Protein AF-0000000079469908 (afdb_homodimer)

Sequence (706 aa):
MQAVPLEKIETLLDGQIDIRRRPGSIQPMRLPVAELPFYDAFTQWVGSCATGCRLRFSTDSTTVKLTATQHLLALPNDGERRGAYDLYVDGHLVARGWGEGGAEMNPQGGLTGDAALTISFDSLPDGEKTIELYLPQAATVAITGLELDDGATLKAVPDGRPRVLFHGSSISHGMEAEGATANWPAVASRLANLDHLNLGWAGSCLLSGQAARIIRDQRADAIVLKLGINVHTDGQLKERNFLDNAHAMISIIREKHPTTPLLIVSPIWSPPRETAGDGPSLQRMRQLLHTVVAARIKTGDTAIRYLDGLELFGPADLALLPDDLHPNTEGYRLMGERFHKLALSGDGALVKAMQAVPLEKIETLLDGQIDIRRRPGSIQPMRLPVAELPFYDAFTQWVGSCATGCRLRFSTDSTTVKLTATQHLLALPNDGERRGAYDLYVDGHLVARGWGEGGAEMNPQGGLTGDAALTISFDSLPDGEKTIELYLPQAATVAITGLELDDGATLKAVPDGRPRVLFHGSSISHGMEAEGATANWPAVASRLANLDHLNLGWAGSCLLSGQAARIIRDQRADAIVLKLGINVHTDGQLKERNFLDNAHAMISIIREKHPTTPLLIVSPIWSPPRETAGDGPSLQRMRQLLHTVVAARIKTGDTAIRYLDGLELFGPADLALLPDDLHPNTEGYRLMGERFHKLALSGDGALVKA

pLDDT: mean 95.95, std 5.87, range [58.88, 98.94]

InterPro domains:
  IPR013830 SGNH hydrolase-type esterase domain [PF13472] (166-334)
  IPR036514 SGNH hydrolase superfamily [G3DSA:3.40.50.1110] (161-348)

Secondary structure (DSSP, 8-state):
-EEPPHHHHHHHEES-SEEEEETTEEEEESS-GGGGGGS-HHHHHHHHB-TT-EEEEEE--S-EEEEEEEEEE----SS----EEEEEETTEEEEEEE-EE-EEE-TTS-EES--EEEEEE--PPSS-EEEEEEPPTTEEEEEEEEEE-TT---EE----S-EEEEEESHHHHTTT-SSTT-SHHHHHHHHTT-EEEEEE-TTT-S--HHHHHHHHTS--SEEEEE-SHHHHGGG-B-HHHHHHHHHHHHHHHHTT-SSS-EEEE-----GGGSS--SS--HHHHHHHHHHHHHHHHHTT-TTEEEE-HHHHS-GGGGGG-TTSSS--HHHHHHHHHHHHHHHSSSTT-S---/-EEPPHHHHHHHEES-SEEEEETTEEEEESS-GGGGGGS-HHHHHHHHB-TT-EEEEEE--S-EEEEEEEEEE----SS----EEEEEETTEEEEEEE-EE-EEE-TTS-EES--EEEEEE--PPSSSEEEEEEPPTTEEEEEEEEEE-TT---EE----S-EEEEEESHHHHTTT-SSTT-SHHHHHHHHTT-EEEEEE-TTT-S--HHHHHHHHTS--SEEEEE-SHHHHGGG-B-HHHHHHHHHHHHHHHHTT-SSS-EEEE-----GGGSS--SS--HHHHHHHHHHHHHHHHHTT-TTEEEE-HHHHS-GGGGGG-TTSSS--HHHHHHHHHHHHHHHSSSTT-S---

Structure (mmCIF, N/CA/C/O backbone):
data_AF-0000000079469908-model_v1
#
loop_
_entity.id
_entity.type
_entity.pdbx_description
1 polymer 'SGNH hydrolase-type esterase domain-containing protein'
#
loop_
_atom_site.group_PDB
_atom_site.id
_atom_site.type_symbol
_atom_site.label_atom_id
_atom_site.label_alt_id
_atom_site.label_comp_id
_atom_site.label_asym_id
_atom_site.label_entity_id
_atom_site.label_seq_id
_atom_site.pdbx_PDB_ins_code
_atom_site.Cartn_x
_atom_site.Cartn_y
_atom_site.Cartn_z
_atom_site.occupancy
_atom_site.B_iso_or_equiv
_atom_site.auth_seq_id
_atom_site.auth_comp_id
_atom_site.auth_asym_id
_atom_site.auth_atom_id
_atom_site.pdbx_PDB_model_num
ATOM 1 N N . MET A 1 1 ? 17.969 40.031 24.891 1 95.38 1 MET A N 1
ATOM 2 C CA . MET A 1 1 ? 17.359 38.75 24.547 1 95.38 1 MET A CA 1
ATOM 3 C C . MET A 1 1 ? 18.406 37.656 24.547 1 95.38 1 MET A C 1
ATOM 5 O O . MET A 1 1 ? 19.562 37.875 24.234 1 95.38 1 MET A O 1
ATOM 9 N N . GLN A 1 2 ? 18 36.469 25 1 96.88 2 GLN A N 1
ATOM 10 C CA . GLN A 1 2 ? 18.875 35.312 24.938 1 96.88 2 GLN A CA 1
ATOM 11 C C . GLN A 1 2 ? 18.484 34.406 23.781 1 96.88 2 GLN A C 1
ATOM 13 O O . GLN A 1 2 ? 17.297 34.156 23.547 1 96.88 2 GLN A O 1
ATOM 18 N N . ALA A 1 3 ? 19.531 34.031 23.141 1 98 3 ALA A N 1
ATOM 19 C CA . ALA A 1 3 ? 19.344 33.094 22.031 1 98 3 ALA A CA 1
ATOM 20 C C . ALA A 1 3 ? 19.297 31.656 22.516 1 98 3 ALA A C 1
ATOM 22 O O . ALA A 1 3 ? 20.109 31.266 23.359 1 98 3 ALA A O 1
ATOM 23 N N . VAL A 1 4 ? 18.328 30.938 22.031 1 98.25 4 VAL A N 1
ATOM 24 C CA . VAL A 1 4 ? 18.219 29.516 22.328 1 98.25 4 VAL A CA 1
ATOM 25 C C . VAL A 1 4 ? 19.016 28.703 21.312 1 98.25 4 VAL A C 1
ATOM 27 O O . VAL A 1 4 ? 18.828 28.891 20.094 1 98.25 4 VAL A O 1
ATOM 30 N N . PRO A 1 5 ? 19.891 27.797 21.75 1 97.19 5 PRO A N 1
ATOM 31 C CA . PRO A 1 5 ? 20.609 26.953 20.797 1 97.19 5 PRO A CA 1
ATOM 32 C C . PRO A 1 5 ? 19.688 26.078 19.969 1 97.19 5 PRO A C 1
ATOM 34 O O . PRO A 1 5 ? 18.672 25.594 20.484 1 97.19 5 PRO A O 1
ATOM 37 N N . LEU A 1 6 ? 20.078 25.797 18.719 1 97.31 6 LEU A N 1
ATOM 38 C CA . LEU A 1 6 ? 19.25 25.031 17.781 1 97.31 6 LEU A CA 1
ATOM 39 C C . LEU A 1 6 ? 18.969 23.641 18.344 1 97.31 6 LEU A C 1
ATOM 41 O O . LEU A 1 6 ? 17.875 23.109 18.156 1 97.31 6 LEU A O 1
ATOM 45 N N . GLU A 1 7 ? 19.969 23.094 19.031 1 97 7 GLU A N 1
ATOM 46 C CA . GLU A 1 7 ? 19.781 21.781 19.609 1 97 7 GLU A CA 1
ATOM 47 C C . GLU A 1 7 ? 18.672 21.781 20.656 1 97 7 GLU A C 1
ATOM 49 O O . GLU A 1 7 ? 17.906 20.812 20.766 1 97 7 GLU A O 1
ATOM 54 N N . LYS A 1 8 ? 18.625 22.828 21.359 1 97.69 8 LYS A N 1
ATOM 55 C CA . LYS A 1 8 ? 17.562 22.969 22.359 1 97.69 8 LYS A CA 1
ATOM 56 C C . LYS A 1 8 ? 16.219 23.234 21.672 1 97.69 8 LYS A C 1
ATOM 58 O O . LYS A 1 8 ? 15.188 22.688 22.094 1 97.69 8 LYS A O 1
ATOM 63 N N . ILE A 1 9 ? 16.188 24.031 20.625 1 98.56 9 ILE A N 1
ATOM 64 C CA . ILE A 1 9 ? 14.961 24.312 19.891 1 98.56 9 ILE A CA 1
ATOM 65 C C . ILE A 1 9 ? 14.359 23 19.359 1 98.56 9 ILE A C 1
ATOM 67 O O . ILE A 1 9 ? 13.141 22.812 19.391 1 98.56 9 ILE A O 1
ATOM 71 N N . GLU A 1 10 ? 15.188 22.141 18.938 1 98.12 10 GLU A N 1
ATOM 72 C CA . GLU A 1 10 ? 14.75 20.859 18.406 1 98.12 10 GLU A CA 1
ATOM 73 C C . GLU A 1 10 ? 13.914 20.094 19.422 1 98.12 10 GLU A C 1
ATOM 75 O O . GLU A 1 10 ? 12.93 19.438 19.078 1 98.12 10 GLU A O 1
ATOM 80 N N . THR A 1 11 ? 14.273 20.188 20.656 1 98.06 11 THR A N 1
ATOM 81 C CA . THR A 1 11 ? 13.578 19.453 21.719 1 98.06 11 THR A CA 1
ATOM 82 C C . THR A 1 11 ? 12.211 20.078 22 1 98.06 11 THR A C 1
ATOM 84 O O . THR A 1 11 ? 11.375 19.469 22.672 1 98.06 11 THR A O 1
ATOM 87 N N . LEU A 1 12 ? 11.977 21.281 21.516 1 98.56 12 LEU A N 1
ATOM 88 C CA . LEU A 1 12 ? 10.734 22 21.766 1 98.56 12 LEU A CA 1
ATOM 89 C C . LEU A 1 12 ? 9.711 21.703 20.672 1 98.56 12 LEU A C 1
ATOM 91 O O . LEU A 1 12 ? 8.531 22.047 20.812 1 98.56 12 LEU A O 1
ATOM 95 N N . LEU A 1 13 ? 10.141 21.047 19.594 1 98.44 13 LEU A N 1
ATOM 96 C CA . LEU A 1 13 ? 9.266 20.797 18.453 1 98.44 13 LEU A CA 1
ATOM 97 C C . LEU A 1 13 ? 8.289 19.672 18.75 1 98.44 13 LEU A C 1
ATOM 99 O O . LEU A 1 13 ? 8.664 18.672 19.375 1 98.44 13 LEU A O 1
ATOM 103 N N . ASP A 1 14 ? 7.07 19.891 18.312 1 97.88 14 ASP A N 1
ATOM 104 C CA . ASP A 1 14 ? 6.02 18.875 18.391 1 97.88 14 ASP A CA 1
ATOM 105 C C . ASP A 1 14 ? 5.141 18.906 17.141 1 97.88 14 ASP A C 1
ATOM 107 O O . ASP A 1 14 ? 5.062 19.922 16.453 1 97.88 14 ASP A O 1
ATOM 111 N N . GLY A 1 15 ? 4.59 17.766 16.797 1 97.94 15 GLY A N 1
ATOM 112 C CA . GLY A 1 15 ? 3.65 17.688 15.695 1 97.94 15 GLY A CA 1
ATOM 113 C C . GLY A 1 15 ? 4.301 17.266 14.391 1 97.94 15 GLY A C 1
ATOM 114 O O . GLY A 1 15 ? 3.637 17.203 13.352 1 97.94 15 GLY A O 1
ATOM 115 N N . GLN A 1 16 ? 5.613 17.125 14.367 1 97.88 16 GLN A N 1
ATOM 116 C CA . GLN A 1 16 ? 6.34 16.609 13.211 1 97.88 16 GLN A CA 1
ATOM 117 C C . GLN A 1 16 ? 6.598 15.117 13.336 1 97.88 16 GLN A C 1
ATOM 119 O O . GLN A 1 16 ? 6.426 14.539 14.414 1 97.88 16 GLN A O 1
ATOM 124 N N . ILE A 1 17 ? 6.938 14.492 12.227 1 97.81 17 ILE A N 1
ATOM 125 C CA . ILE A 1 17 ? 7.297 13.086 12.336 1 97.81 17 ILE A CA 1
ATOM 126 C C . ILE A 1 17 ? 8.812 12.93 12.219 1 97.81 17 ILE A C 1
ATOM 128 O O . ILE A 1 17 ? 9.359 11.883 12.57 1 97.81 17 ILE A O 1
ATOM 132 N N . ASP A 1 18 ? 9.484 13.938 11.633 1 98.5 18 ASP A N 1
ATOM 133 C CA . ASP A 1 18 ? 10.938 13.953 11.484 1 98.5 18 ASP A CA 1
ATOM 134 C C . ASP A 1 18 ? 11.469 15.383 11.453 1 98.5 18 ASP A C 1
ATOM 136 O O . ASP A 1 18 ? 10.688 16.344 11.477 1 98.5 18 ASP A O 1
ATOM 140 N N . ILE A 1 19 ? 12.742 15.555 11.547 1 98.69 19 ILE A N 1
ATOM 141 C CA . ILE A 1 19 ? 13.391 16.859 11.516 1 98.69 19 ILE A CA 1
ATOM 142 C C . ILE A 1 19 ? 14.516 16.859 10.477 1 98.69 19 ILE A C 1
ATOM 144 O O . ILE A 1 19 ? 15.367 15.969 10.484 1 98.69 19 ILE A O 1
ATOM 148 N N . ARG A 1 20 ? 14.453 17.766 9.57 1 98.31 20 ARG A N 1
ATOM 149 C CA . ARG A 1 20 ? 15.555 17.984 8.641 1 98.31 20 ARG A CA 1
ATOM 150 C C . ARG A 1 20 ? 16.562 18.969 9.211 1 98.31 20 ARG A C 1
ATOM 152 O O . ARG A 1 20 ? 16.219 20.125 9.492 1 98.31 20 ARG A O 1
ATOM 159 N N . ARG A 1 21 ? 17.75 18.547 9.383 1 98.25 21 ARG A N 1
ATOM 160 C CA . ARG A 1 21 ? 18.828 19.344 9.961 1 98.25 21 ARG A CA 1
ATOM 161 C C . ARG A 1 21 ? 19.781 19.828 8.883 1 98.25 21 ARG A C 1
ATOM 163 O O . ARG A 1 21 ? 20.266 19.047 8.062 1 98.25 21 ARG A O 1
ATOM 170 N N . ARG A 1 22 ? 19.906 21.078 8.797 1 97.06 22 ARG A N 1
ATOM 171 C CA . ARG A 1 22 ? 20.906 21.75 7.957 1 97.06 22 ARG A CA 1
ATOM 172 C C . ARG A 1 22 ? 21.766 22.703 8.773 1 97.06 22 ARG A C 1
ATOM 174 O O . ARG A 1 22 ? 21.422 23.031 9.914 1 97.06 22 ARG A O 1
ATOM 181 N N . PRO A 1 23 ? 22.938 23.078 8.25 1 96.88 23 PRO A N 1
ATOM 182 C CA . PRO A 1 23 ? 23.734 24.062 9 1 96.88 23 PRO A CA 1
ATOM 183 C C . PRO A 1 23 ? 22.938 25.312 9.336 1 96.88 23 PRO A C 1
ATOM 185 O O . PRO A 1 23 ? 22.5 26.031 8.438 1 96.88 23 PRO A O 1
ATOM 188 N N . GLY A 1 24 ? 22.672 25.516 10.602 1 97.69 24 GLY A N 1
ATOM 189 C CA . GLY A 1 24 ? 22.062 26.75 11.078 1 97.69 24 GLY A CA 1
ATOM 190 C C . GLY A 1 24 ? 20.547 26.703 11.078 1 97.69 24 GLY A C 1
ATOM 191 O O . GLY A 1 24 ? 19.891 27.719 11.297 1 97.69 24 GLY A O 1
ATOM 192 N N . SER A 1 25 ? 19.984 25.516 10.766 1 98.25 25 SER A N 1
ATOM 193 C CA . SER A 1 25 ? 18.531 25.5 10.766 1 98.25 25 SER A CA 1
ATOM 194 C C . SER A 1 25 ? 17.984 24.094 11.023 1 98.25 25 SER A C 1
ATOM 196 O O . SER A 1 25 ? 18.672 23.094 10.773 1 98.25 25 SER A O 1
ATOM 198 N N . ILE A 1 26 ? 16.797 23.984 11.578 1 98.62 26 ILE A N 1
ATOM 199 C CA . ILE A 1 26 ? 16.031 22.75 11.727 1 98.62 26 ILE A CA 1
ATOM 200 C C . ILE A 1 26 ? 14.625 22.938 11.156 1 98.62 26 ILE A C 1
ATOM 202 O O . ILE A 1 26 ? 14.039 24.016 11.281 1 98.62 26 ILE A O 1
ATOM 206 N N . GLN A 1 27 ? 14.164 21.953 10.5 1 98.69 27 GLN A N 1
ATOM 207 C CA . GLN A 1 27 ? 12.859 22.016 9.844 1 98.69 27 GLN A CA 1
ATOM 208 C C . GLN A 1 27 ? 11.992 20.828 10.242 1 98.69 27 GLN A C 1
ATOM 210 O O . GLN A 1 27 ? 12.367 19.672 10.016 1 98.69 27 GLN A O 1
ATOM 215 N N . PRO A 1 28 ? 10.836 21.109 10.914 1 98.69 28 PRO A N 1
ATOM 216 C CA . PRO A 1 28 ? 9.914 20 11.133 1 98.69 28 PRO A CA 1
ATOM 217 C C . PRO A 1 28 ? 9.375 19.422 9.828 1 98.69 28 PRO A C 1
ATOM 219 O O . PRO A 1 28 ? 9.031 20.156 8.906 1 98.69 28 PRO A O 1
ATOM 222 N N . MET A 1 29 ? 9.391 18.109 9.734 1 98.69 29 MET A N 1
ATOM 223 C CA . MET A 1 29 ? 8.953 17.375 8.555 1 98.69 29 MET A CA 1
ATOM 224 C C . MET A 1 29 ? 7.809 16.422 8.898 1 98.69 29 MET A C 1
ATOM 226 O O . MET A 1 29 ? 7.816 15.805 9.953 1 98.69 29 MET A O 1
ATOM 230 N N . ARG A 1 30 ? 6.875 16.359 7.992 1 98.56 30 ARG A N 1
ATOM 231 C CA . ARG A 1 30 ? 5.766 15.43 8.156 1 98.56 30 ARG A CA 1
ATOM 232 C C . ARG A 1 30 ? 5.922 14.219 7.234 1 98.56 30 ARG A C 1
ATOM 234 O O . ARG A 1 30 ? 4.941 13.547 6.91 1 98.56 30 ARG A O 1
ATOM 241 N N . LEU A 1 31 ? 7.129 14.008 6.707 1 97.5 31 LEU A N 1
ATOM 242 C CA . LEU A 1 31 ? 7.676 12.852 6.008 1 97.5 31 LEU A CA 1
ATOM 243 C C . LEU A 1 31 ? 9.023 12.453 6.59 1 97.5 31 LEU A C 1
ATOM 245 O O . LEU A 1 31 ? 9.758 13.297 7.102 1 97.5 31 LEU A O 1
ATOM 249 N N . PRO A 1 32 ? 9.32 11.172 6.477 1 97.81 32 PRO A N 1
ATOM 250 C CA . PRO A 1 32 ? 10.688 10.805 6.855 1 97.81 32 PRO A CA 1
ATOM 251 C C . PRO A 1 32 ? 11.734 11.391 5.914 1 97.81 32 PRO A C 1
ATOM 253 O O . PRO A 1 32 ? 11.695 11.133 4.707 1 97.81 32 PRO A O 1
ATOM 256 N N . VAL A 1 33 ? 12.656 12.055 6.461 1 97.94 33 VAL A N 1
ATOM 257 C CA . VAL A 1 33 ? 13.648 12.781 5.676 1 97.94 33 VAL A CA 1
ATOM 258 C C . VAL A 1 33 ? 14.477 11.797 4.855 1 97.94 33 VAL A C 1
ATOM 260 O O . VAL A 1 33 ? 14.766 12.047 3.684 1 97.94 33 VAL A O 1
ATOM 263 N N . ALA A 1 34 ? 14.82 10.633 5.371 1 97 34 ALA A N 1
ATOM 264 C CA . ALA A 1 34 ? 15.672 9.633 4.723 1 97 34 ALA A CA 1
ATOM 265 C C . ALA A 1 34 ? 14.977 9.023 3.51 1 97 34 ALA A C 1
ATOM 267 O O . ALA A 1 34 ? 15.625 8.461 2.629 1 97 34 ALA A O 1
ATOM 268 N N . GLU A 1 35 ? 13.625 9.195 3.389 1 97.25 35 GLU A N 1
ATOM 269 C CA . GLU A 1 35 ? 12.852 8.539 2.334 1 97.25 35 GLU A CA 1
ATOM 270 C C . GLU A 1 35 ? 12.336 9.547 1.315 1 97.25 35 GLU A C 1
ATOM 272 O O . GLU A 1 35 ? 11.516 9.211 0.459 1 97.25 35 GLU A O 1
ATOM 277 N N . LEU A 1 36 ? 12.812 10.75 1.394 1 97.06 36 LEU A N 1
ATOM 278 C CA . LEU A 1 36 ? 12.305 11.82 0.542 1 97.06 36 LEU A CA 1
ATOM 279 C C . LEU A 1 36 ? 12.406 11.438 -0.93 1 97.06 36 LEU A C 1
ATOM 281 O O . LEU A 1 36 ? 11.5 11.719 -1.713 1 97.06 36 LEU A O 1
ATOM 285 N N . PRO A 1 37 ? 13.461 10.617 -1.369 1 96.81 37 PRO A N 1
ATOM 286 C CA . PRO A 1 37 ? 13.578 10.258 -2.785 1 96.81 37 PRO A CA 1
ATOM 287 C C . PRO A 1 37 ? 12.469 9.312 -3.246 1 96.81 37 PRO A C 1
ATOM 289 O O . PRO A 1 37 ? 12.336 9.055 -4.445 1 96.81 37 PRO A O 1
ATOM 292 N N . PHE A 1 38 ? 11.633 8.789 -2.344 1 97.88 38 PHE A N 1
ATOM 293 C CA . PHE A 1 38 ? 10.594 7.828 -2.688 1 97.88 38 PHE A CA 1
ATOM 294 C C . PHE A 1 38 ? 9.273 8.539 -2.959 1 97.88 38 PHE A C 1
ATOM 296 O O . PHE A 1 38 ? 8.273 7.891 -3.281 1 97.88 38 PHE A O 1
ATOM 303 N N . TYR A 1 39 ? 9.273 9.883 -2.818 1 96.75 39 TYR A N 1
ATOM 304 C CA . TYR A 1 39 ? 8.086 10.688 -3.061 1 96.75 39 TYR A CA 1
ATOM 305 C C . TYR A 1 39 ? 8.297 11.633 -4.238 1 96.75 39 TYR A C 1
ATOM 307 O O . TYR A 1 39 ? 9.422 12.07 -4.496 1 96.75 39 TYR A O 1
ATOM 315 N N . ASP A 1 40 ? 7.184 11.898 -4.996 1 94.25 40 ASP A N 1
ATOM 316 C CA . ASP A 1 40 ? 7.301 12.922 -6.027 1 94.25 40 ASP A CA 1
ATOM 317 C C . ASP A 1 40 ? 7.535 14.297 -5.41 1 94.25 40 ASP A C 1
ATOM 319 O O . ASP A 1 40 ? 7.316 14.492 -4.211 1 94.25 40 ASP A O 1
ATOM 323 N N . ALA A 1 41 ? 7.941 15.281 -6.184 1 92.31 41 ALA A N 1
ATOM 324 C CA . ALA A 1 41 ? 8.367 16.594 -5.711 1 92.31 41 ALA A CA 1
ATOM 325 C C . ALA A 1 41 ? 7.23 17.312 -4.992 1 92.31 41 ALA A C 1
ATOM 327 O O . ALA A 1 41 ? 7.457 18.016 -4 1 92.31 41 ALA A O 1
ATOM 328 N N . PHE A 1 42 ? 6.059 17.234 -5.477 1 92.75 42 PHE A N 1
ATOM 329 C CA . PHE A 1 42 ? 4.926 17.922 -4.871 1 92.75 42 PHE A CA 1
ATOM 330 C C . PHE A 1 42 ? 4.617 17.344 -3.494 1 92.75 42 PHE A C 1
ATOM 332 O O . PHE A 1 42 ? 4.387 18.094 -2.541 1 92.75 42 PHE A O 1
ATOM 339 N N . THR A 1 43 ? 4.59 15.984 -3.389 1 95.12 43 THR A N 1
ATOM 340 C CA . THR A 1 43 ? 4.359 15.336 -2.102 1 95.12 43 THR A CA 1
ATOM 341 C C . THR A 1 43 ? 5.461 15.695 -1.108 1 95.12 43 THR A C 1
ATOM 343 O O . THR A 1 43 ? 5.191 15.883 0.08 1 95.12 43 THR A O 1
ATOM 346 N N . GLN A 1 44 ? 6.711 15.82 -1.585 1 95.06 44 GLN A N 1
ATOM 347 C CA . GLN A 1 44 ? 7.805 16.266 -0.727 1 95.06 44 GLN A CA 1
ATOM 348 C C . GLN A 1 44 ? 7.527 17.641 -0.154 1 95.06 44 GLN A C 1
ATOM 350 O O . GLN A 1 44 ? 7.73 17.891 1.038 1 95.06 44 GLN A O 1
ATOM 355 N N . TRP A 1 45 ? 7.062 18.469 -0.98 1 93.12 45 TRP A N 1
ATOM 356 C CA . TRP A 1 45 ? 6.766 19.828 -0.538 1 93.12 45 TRP A CA 1
ATOM 357 C C . TRP A 1 45 ? 5.633 19.828 0.482 1 93.12 45 TRP A C 1
ATOM 359 O O . TRP A 1 45 ? 5.738 20.469 1.537 1 93.12 45 TRP A O 1
ATOM 369 N N . VAL A 1 46 ? 4.605 19.109 0.186 1 94.5 46 VAL A N 1
ATOM 370 C CA . VAL A 1 46 ? 3.438 19.031 1.06 1 94.5 46 VAL A CA 1
ATOM 371 C C . VAL A 1 46 ? 3.854 18.5 2.43 1 94.5 46 VAL A C 1
ATOM 373 O O . VAL A 1 46 ? 3.459 19.047 3.461 1 94.5 46 VAL A O 1
ATOM 376 N N . GLY A 1 47 ? 4.707 17.438 2.4 1 96 47 GLY A N 1
ATOM 377 C CA . GLY A 1 47 ? 5.191 16.859 3.639 1 96 47 GLY A CA 1
ATOM 378 C C . GLY A 1 47 ? 6.137 17.766 4.402 1 96 47 GLY A C 1
ATOM 379 O O . GLY A 1 47 ? 6.402 17.531 5.582 1 96 47 GLY A O 1
ATOM 380 N N . SER A 1 48 ? 6.57 18.797 3.73 1 95.75 48 SER A N 1
ATOM 381 C CA . SER A 1 48 ? 7.488 19.734 4.363 1 95.75 48 SER A CA 1
ATOM 382 C C . SER A 1 48 ? 6.738 20.938 4.945 1 95.75 48 SER A C 1
ATOM 384 O O . SER A 1 48 ? 7.32 21.75 5.664 1 95.75 48 SER A O 1
ATOM 386 N N . CYS A 1 49 ? 5.488 21.047 4.609 1 96.06 49 CYS A N 1
ATOM 387 C CA . CYS A 1 49 ? 4.691 22.109 5.23 1 96.06 49 CYS A CA 1
ATOM 388 C C . CYS A 1 49 ? 4.445 21.797 6.703 1 96.06 49 CYS A C 1
ATOM 390 O O . CYS A 1 49 ? 4.441 20.641 7.113 1 96.06 49 CYS A O 1
ATOM 392 N N . ALA A 1 50 ? 4.145 22.812 7.461 1 97.56 50 ALA A N 1
ATOM 393 C CA . ALA A 1 50 ? 4.277 22.688 8.906 1 97.56 50 ALA A CA 1
ATOM 394 C C . ALA A 1 50 ? 2.91 22.578 9.578 1 97.56 50 ALA A C 1
ATOM 396 O O . ALA A 1 50 ? 2.771 22.891 10.766 1 97.56 50 ALA A O 1
ATOM 397 N N . THR A 1 51 ? 1.847 22.188 8.852 1 97.44 51 THR A N 1
ATOM 398 C CA . THR A 1 51 ? 0.529 22.078 9.469 1 97.44 51 THR A CA 1
ATOM 399 C C . THR A 1 51 ? 0.592 21.188 10.719 1 97.44 51 THR A C 1
ATOM 401 O O . THR A 1 51 ? 1.174 20.109 10.688 1 97.44 51 THR A O 1
ATOM 404 N N . GLY A 1 52 ? 0.068 21.703 11.789 1 97.75 52 GLY A N 1
ATOM 405 C CA . GLY A 1 52 ? 0.005 20.969 13.047 1 97.75 52 GLY A CA 1
ATOM 406 C C . GLY A 1 52 ? 1.297 21.031 13.836 1 97.75 52 GLY A C 1
ATOM 407 O O . GLY A 1 52 ? 1.329 20.656 15.016 1 97.75 52 GLY A O 1
ATOM 408 N N . CYS A 1 53 ? 2.422 21.5 13.266 1 98.56 53 CYS A N 1
ATOM 409 C CA . CYS A 1 53 ? 3.701 21.594 13.961 1 98.56 53 CYS A CA 1
ATOM 410 C C . CYS A 1 53 ? 3.758 22.844 14.828 1 98.56 53 CYS A C 1
ATOM 412 O O . CYS A 1 53 ? 3.18 23.875 14.469 1 98.56 53 CYS A O 1
ATOM 414 N N . ARG A 1 54 ? 4.516 22.719 15.938 1 98.62 54 ARG A N 1
ATOM 415 C CA . ARG A 1 54 ? 4.605 23.828 16.859 1 98.62 54 ARG A CA 1
ATOM 416 C C . ARG A 1 54 ? 5.848 23.719 17.734 1 98.62 54 ARG A C 1
ATOM 418 O O . ARG A 1 54 ? 6.473 22.656 17.812 1 98.62 54 ARG A O 1
ATOM 425 N N . LEU A 1 55 ? 6.234 24.797 18.281 1 98.69 55 LEU A N 1
ATOM 426 C CA . LEU A 1 55 ? 7.113 24.812 19.438 1 98.69 55 LEU A CA 1
ATOM 427 C C . LEU A 1 55 ? 6.305 24.828 20.734 1 98.69 55 LEU A C 1
ATOM 429 O O . LEU A 1 55 ? 5.355 25.609 20.875 1 98.69 55 LEU A O 1
ATOM 433 N N . ARG A 1 56 ? 6.641 23.953 21.609 1 98.62 56 ARG A N 1
ATOM 434 C CA . ARG A 1 56 ? 5.934 23.844 22.875 1 98.62 56 ARG A CA 1
ATOM 435 C C . ARG A 1 56 ? 6.91 23.844 24.047 1 98.62 56 ARG A C 1
ATOM 437 O O . ARG A 1 56 ? 7.762 22.969 24.156 1 98.62 56 ARG A O 1
ATOM 444 N N . PHE A 1 57 ? 6.793 24.828 24.953 1 98.62 57 PHE A N 1
ATOM 445 C CA . PHE A 1 57 ? 7.738 24.953 26.047 1 98.62 57 PHE A CA 1
ATOM 446 C C . PHE A 1 57 ? 7.156 25.828 27.156 1 98.62 57 PHE A C 1
ATOM 448 O O . PHE A 1 57 ? 6.18 26.547 26.953 1 98.62 57 PHE A O 1
ATOM 455 N N . SER A 1 58 ? 7.703 25.672 28.328 1 98.69 58 SER A N 1
ATOM 456 C CA . SER A 1 58 ? 7.402 26.562 29.438 1 98.69 58 SER A CA 1
ATOM 457 C C . SER A 1 58 ? 8.484 27.641 29.609 1 98.69 58 SER A C 1
ATOM 459 O O . SER A 1 58 ? 9.672 27.359 29.406 1 98.69 58 SER A O 1
ATOM 461 N N . THR A 1 59 ? 8.109 28.844 29.922 1 98.75 59 THR A N 1
ATOM 462 C CA . THR A 1 59 ? 9.031 29.953 30.109 1 98.75 59 THR A CA 1
ATOM 463 C C . THR A 1 59 ? 8.375 31.078 30.891 1 98.75 59 THR A C 1
ATOM 465 O O . THR A 1 59 ? 7.148 31.141 30.984 1 98.75 59 THR A O 1
ATOM 468 N N . ASP A 1 60 ? 9.188 31.875 31.547 1 98.62 60 ASP A N 1
ATOM 469 C CA . ASP A 1 60 ? 8.68 33.094 32.156 1 98.62 60 ASP A CA 1
ATOM 470 C C . ASP A 1 60 ? 8.961 34.312 31.297 1 98.62 60 ASP A C 1
ATOM 472 O O . ASP A 1 60 ? 8.719 35.438 31.719 1 98.62 60 ASP A O 1
ATOM 476 N N . SER A 1 61 ? 9.469 34.094 30.062 1 98.62 61 SER A N 1
ATOM 477 C CA . SER A 1 61 ? 9.766 35.156 29.141 1 98.62 61 SER A CA 1
ATOM 478 C C . SER A 1 61 ? 8.492 35.906 28.75 1 98.62 61 SER A C 1
ATOM 480 O O . SER A 1 61 ? 7.445 35.312 28.547 1 98.62 61 SER A O 1
ATOM 482 N N . THR A 1 62 ? 8.594 37.219 28.578 1 98.44 62 THR A N 1
ATOM 483 C CA . THR A 1 62 ? 7.461 38.031 28.141 1 98.44 62 THR A CA 1
ATOM 484 C C . THR A 1 62 ? 7.555 38.312 26.641 1 98.44 62 THR A C 1
ATOM 486 O O . THR A 1 62 ? 6.633 38.906 26.062 1 98.44 62 THR A O 1
ATOM 489 N N . THR A 1 63 ? 8.602 37.906 26.109 1 98.44 63 THR A N 1
ATOM 490 C CA . THR A 1 63 ? 8.812 38.031 24.672 1 98.44 63 THR A CA 1
ATOM 491 C C . THR A 1 63 ? 9.281 36.719 24.062 1 98.44 63 THR A C 1
ATOM 493 O O . THR A 1 63 ? 10.125 36.031 24.656 1 98.44 63 THR A O 1
ATOM 496 N N . VAL A 1 64 ? 8.711 36.375 22.953 1 98.56 64 VAL A N 1
ATOM 497 C CA . VAL A 1 64 ? 9.156 35.219 22.141 1 98.56 64 VAL A CA 1
ATOM 498 C C . VAL A 1 64 ? 9.422 35.688 20.703 1 98.56 64 VAL A C 1
ATOM 500 O O . VAL A 1 64 ? 8.516 36.156 20.031 1 98.56 64 VAL A O 1
ATOM 503 N N . LYS A 1 65 ? 10.633 35.562 20.266 1 98.69 65 LYS A N 1
ATOM 504 C CA . LYS A 1 65 ? 11.016 35.938 18.922 1 98.69 65 LYS A CA 1
ATOM 505 C C . LYS A 1 65 ? 11.547 34.75 18.141 1 98.69 65 LYS A C 1
ATOM 507 O O . LYS A 1 65 ? 12.461 34.062 18.594 1 98.69 65 LYS A O 1
ATOM 512 N N . LEU A 1 66 ? 10.945 34.5 17 1 98.69 66 LEU A N 1
ATOM 513 C CA . LEU A 1 66 ? 11.328 33.375 16.125 1 98.69 66 LEU A CA 1
ATOM 514 C C . LEU A 1 66 ? 11.922 33.906 14.812 1 98.69 66 LEU A C 1
ATOM 516 O O . LEU A 1 66 ? 11.391 34.844 14.219 1 98.69 66 LEU A O 1
ATOM 520 N N . THR A 1 67 ? 13.031 33.375 14.414 1 98.62 67 THR A N 1
ATOM 521 C CA . THR A 1 67 ? 13.594 33.562 13.078 1 98.62 67 THR A CA 1
ATOM 522 C C . THR A 1 67 ? 13.609 32.281 12.297 1 98.62 67 THR A C 1
ATOM 524 O O . THR A 1 67 ? 13.836 31.203 12.867 1 98.62 67 THR A O 1
ATOM 527 N N . ALA A 1 68 ? 13.328 32.406 11 1 98.44 68 ALA A N 1
ATOM 528 C CA . ALA A 1 68 ? 13.227 31.219 10.148 1 98.44 68 ALA A CA 1
ATOM 529 C C . ALA A 1 68 ? 13.383 31.578 8.68 1 98.44 68 ALA A C 1
ATOM 531 O O . ALA A 1 68 ? 13.484 32.75 8.328 1 98.44 68 ALA A O 1
ATOM 532 N N . THR A 1 69 ? 13.625 30.562 7.863 1 97.19 69 THR A N 1
ATOM 533 C CA . THR A 1 69 ? 13.352 30.656 6.434 1 97.19 69 THR A CA 1
ATOM 534 C C . THR A 1 69 ? 11.992 30.047 6.102 1 97.19 69 THR A C 1
ATOM 536 O O . THR A 1 69 ? 11.695 28.922 6.512 1 97.19 69 THR A O 1
ATOM 539 N N . GLN A 1 70 ? 11.203 30.812 5.398 1 96.06 70 GLN A N 1
ATOM 540 C CA . GLN A 1 70 ? 9.836 30.391 5.125 1 96.06 70 GLN A CA 1
ATOM 541 C C . GLN A 1 70 ? 9.516 30.484 3.635 1 96.06 70 GLN A C 1
ATOM 543 O O . GLN A 1 70 ? 9.906 31.438 2.971 1 96.06 70 GLN A O 1
ATOM 548 N N . HIS A 1 71 ? 8.883 29.469 3.049 1 93.88 71 HIS A N 1
ATOM 549 C CA . HIS A 1 71 ? 8.281 29.484 1.725 1 93.88 71 HIS A CA 1
ATOM 550 C C . HIS A 1 71 ? 6.781 29.203 1.803 1 93.88 71 HIS A C 1
ATOM 552 O O . HIS A 1 71 ? 6.363 28.078 2.111 1 93.88 71 HIS A O 1
ATOM 558 N N . LEU A 1 72 ? 6.047 30.234 1.56 1 91.75 72 LEU A N 1
ATOM 559 C CA . LEU A 1 72 ? 4.59 30.172 1.615 1 91.75 72 LEU A CA 1
ATOM 560 C C . LEU A 1 72 ? 4.008 29.875 0.237 1 91.75 72 LEU A C 1
ATOM 562 O O . LEU A 1 72 ? 4.414 30.484 -0.755 1 91.75 72 LEU A O 1
ATOM 566 N N . LEU A 1 73 ? 3.133 28.891 0.184 1 86.12 73 LEU A N 1
ATOM 567 C CA . LEU A 1 73 ? 2.439 28.641 -1.073 1 86.12 73 LEU A CA 1
ATOM 568 C C . LEU A 1 73 ? 1.457 29.766 -1.389 1 86.12 73 LEU A C 1
ATOM 570 O O . LEU A 1 73 ? 0.609 30.109 -0.561 1 86.12 73 LEU A O 1
ATOM 574 N N . ALA A 1 74 ? 1.676 30.281 -2.602 1 80.94 74 ALA A N 1
ATOM 575 C CA . ALA A 1 74 ? 0.744 31.312 -3.057 1 80.94 74 ALA A CA 1
ATOM 576 C C . ALA A 1 74 ? -0.585 30.703 -3.482 1 80.94 74 ALA A C 1
ATOM 578 O O . ALA A 1 74 ? -0.635 29.906 -4.426 1 80.94 74 ALA A O 1
ATOM 579 N N . LEU A 1 75 ? -1.571 30.781 -2.666 1 72.94 75 LEU A N 1
ATOM 580 C CA . LEU A 1 75 ? -2.896 30.281 -3.006 1 72.94 75 LEU A CA 1
ATOM 581 C C . LEU A 1 75 ? -3.822 31.406 -3.426 1 72.94 75 LEU A C 1
ATOM 583 O O . LEU A 1 75 ? -3.652 32.562 -2.986 1 72.94 75 LEU A O 1
ATOM 587 N N . PRO A 1 76 ? -4.633 31.141 -4.582 1 60.97 76 PRO A N 1
ATOM 588 C CA . PRO A 1 76 ? -5.625 32.156 -4.922 1 60.97 76 PRO A CA 1
ATOM 589 C C . PRO A 1 76 ? -6.57 32.469 -3.768 1 60.97 76 PRO A C 1
ATOM 591 O O . PRO A 1 76 ? -7.059 31.562 -3.1 1 60.97 76 PRO A O 1
ATOM 594 N N . ASN A 1 77 ? -6.137 33.406 -3.014 1 59.88 77 ASN A N 1
ATOM 595 C CA . ASN A 1 77 ? -6.977 33.562 -1.83 1 59.88 77 ASN A CA 1
ATOM 596 C C . ASN A 1 77 ? -7.996 34.688 -2.004 1 59.88 77 ASN A C 1
ATOM 598 O O . ASN A 1 77 ? -7.84 35.531 -2.877 1 59.88 77 ASN A O 1
ATOM 602 N N . ASP A 1 78 ? -9.219 34.406 -1.463 1 58.88 78 ASP A N 1
ATOM 603 C CA . ASP A 1 78 ? -10.352 35.312 -1.34 1 58.88 78 ASP A CA 1
ATOM 604 C C . ASP A 1 78 ? -9.969 36.562 -0.579 1 58.88 78 ASP A C 1
ATOM 606 O O . ASP A 1 78 ? -10.805 37.188 0.079 1 58.88 78 ASP A O 1
ATOM 610 N N . GLY A 1 79 ? -8.641 36.875 -0.694 1 60.19 79 GLY A N 1
ATOM 611 C CA . GLY A 1 79 ? -8.281 38.062 0.037 1 60.19 79 GLY A CA 1
ATOM 612 C C . GLY A 1 79 ? -7.746 37.781 1.428 1 60.19 79 GLY A C 1
ATOM 613 O O . GLY A 1 79 ? -7.285 38.688 2.117 1 60.19 79 GLY A O 1
ATOM 614 N N . GLU A 1 80 ? -7.789 36.531 1.808 1 66.25 80 GLU A N 1
ATOM 615 C CA . GLU A 1 80 ? -7.316 36.188 3.15 1 66.25 80 GLU A CA 1
ATOM 616 C C . GLU A 1 80 ? -5.801 36 3.172 1 66.25 80 GLU A C 1
ATOM 618 O O . GLU A 1 80 ? -5.234 35.375 2.266 1 66.25 80 GLU A O 1
ATOM 623 N N . ARG A 1 81 ? -5.277 36.656 4.121 1 72 81 ARG A N 1
ATOM 624 C CA . ARG A 1 81 ? -3.836 36.531 4.301 1 72 81 ARG A CA 1
ATOM 625 C C . ARG A 1 81 ? -3.488 35.156 4.891 1 72 81 ARG A C 1
ATOM 627 O O . ARG A 1 81 ? -4.145 34.688 5.828 1 72 81 ARG A O 1
ATOM 634 N N . ARG A 1 82 ? -2.537 34.5 4.262 1 82.88 82 ARG A N 1
ATOM 635 C CA . ARG A 1 82 ? -2.119 33.156 4.723 1 82.88 82 ARG A CA 1
ATOM 636 C C . ARG A 1 82 ? -0.742 33.219 5.379 1 82.88 82 ARG A C 1
ATOM 638 O O . ARG A 1 82 ? -0.114 34.281 5.422 1 82.88 82 ARG A O 1
ATOM 645 N N . GLY A 1 83 ? -0.433 32.125 6.035 1 88.94 83 GLY A N 1
ATOM 646 C CA . GLY A 1 83 ? 0.9 32.031 6.609 1 88.94 83 GLY A CA 1
ATOM 647 C C . GLY A 1 83 ? 0.973 32.562 8.031 1 88.94 83 GLY A C 1
ATOM 648 O O . GLY A 1 83 ? 2.025 33.031 8.469 1 88.94 83 GLY A O 1
ATOM 649 N N . ALA A 1 84 ? -0.152 32.562 8.688 1 94.12 84 ALA A N 1
ATOM 650 C CA . ALA A 1 84 ? -0.18 33.094 10.047 1 94.12 84 ALA A CA 1
ATOM 651 C C . ALA A 1 84 ? 0.366 32.094 11.039 1 94.12 84 ALA A C 1
ATOM 653 O O . ALA A 1 84 ? 0.159 30.875 10.883 1 94.12 84 ALA A O 1
ATOM 654 N N . TYR A 1 85 ? 1.052 32.594 12.031 1 97.44 85 TYR A N 1
ATOM 655 C CA . TYR A 1 85 ? 1.434 31.859 13.234 1 97.44 85 TYR A CA 1
ATOM 656 C C . TYR A 1 85 ? 0.408 32.062 14.344 1 97.44 85 TYR A C 1
ATOM 658 O O . TYR A 1 85 ? -0.142 33.156 14.5 1 97.44 85 TYR A O 1
ATOM 666 N N . ASP A 1 86 ? 0.131 31.031 15.047 1 98.19 86 ASP A N 1
ATOM 667 C CA . ASP A 1 86 ? -0.774 31.125 16.188 1 98.19 86 ASP A CA 1
ATOM 668 C C . ASP A 1 86 ? -0.035 30.875 17.5 1 98.19 86 ASP A C 1
ATOM 670 O O . ASP A 1 86 ? 0.644 29.859 17.656 1 98.19 86 ASP A O 1
ATOM 674 N N . LEU A 1 87 ? -0.182 31.766 18.422 1 98.56 87 LEU A N 1
ATOM 675 C CA . LEU A 1 87 ? 0.46 31.656 19.734 1 98.56 87 LEU A CA 1
ATOM 676 C C . LEU A 1 87 ? -0.568 31.359 20.812 1 98.56 87 LEU A C 1
ATOM 678 O O . LEU A 1 87 ? -1.5 32.125 21.031 1 98.56 87 LEU A O 1
ATOM 682 N N . TYR A 1 88 ? -0.368 30.25 21.438 1 98.12 88 TYR A N 1
ATOM 683 C CA . TYR A 1 88 ? -1.171 29.875 22.594 1 98.12 88 TYR A CA 1
ATOM 684 C C . TYR A 1 88 ? -0.375 30.031 23.875 1 98.12 88 TYR A C 1
ATOM 686 O O . TYR A 1 88 ? 0.811 29.703 23.938 1 98.12 88 TYR A O 1
ATOM 694 N N . VAL A 1 89 ? -0.968 30.562 24.891 1 98.31 89 VAL A N 1
ATOM 695 C CA . VAL A 1 89 ? -0.441 30.625 26.25 1 98.31 89 VAL A CA 1
ATOM 696 C C . VAL A 1 89 ? -1.381 29.906 27.203 1 98.31 89 VAL A C 1
ATOM 698 O O . VAL A 1 89 ? -2.549 30.281 27.344 1 98.31 89 VAL A O 1
ATOM 701 N N . ASP A 1 90 ? -0.87 28.875 27.828 1 97.19 90 ASP A N 1
ATOM 702 C CA . ASP A 1 90 ? -1.636 28.062 28.75 1 97.19 90 ASP A CA 1
ATOM 703 C C . ASP A 1 90 ? -2.971 27.641 28.156 1 97.19 90 ASP A C 1
ATOM 705 O O . ASP A 1 90 ? -4.02 27.766 28.781 1 97.19 90 ASP A O 1
ATOM 709 N N . GLY A 1 91 ? -2.928 27.281 26.875 1 95.62 91 GLY A N 1
ATOM 710 C CA . GLY A 1 91 ? -4.059 26.641 26.219 1 95.62 91 GLY A CA 1
ATOM 711 C C . GLY A 1 91 ? -5.004 27.641 25.562 1 95.62 91 GLY A C 1
ATOM 712 O O . GLY A 1 91 ? -5.984 27.234 24.922 1 95.62 91 GLY A O 1
ATOM 713 N N . HIS A 1 92 ? -4.641 28.938 25.609 1 96.5 92 HIS A N 1
ATOM 714 C CA . HIS A 1 92 ? -5.504 29.953 25.016 1 96.5 92 HIS A CA 1
ATOM 715 C C . HIS A 1 92 ? -4.797 30.688 23.891 1 96.5 92 HIS A C 1
ATOM 717 O O . HIS A 1 92 ? -3.617 31.031 24 1 96.5 92 HIS A O 1
ATOM 723 N N . LEU A 1 93 ? -5.559 30.844 22.844 1 97.19 93 LEU A N 1
ATOM 724 C CA . LEU A 1 93 ? -5.016 31.625 21.75 1 97.19 93 LEU A CA 1
ATOM 725 C C . LEU A 1 93 ? -4.852 33.094 22.172 1 97.19 93 LEU A C 1
ATOM 727 O O . LEU A 1 93 ? -5.836 33.781 22.469 1 97.19 93 LEU A O 1
ATOM 731 N N . VAL A 1 94 ? -3.65 33.625 22.125 1 97.44 94 VAL A N 1
ATOM 732 C CA . VAL A 1 94 ? -3.43 35 22.609 1 97.44 94 VAL A CA 1
ATOM 733 C C . VAL A 1 94 ? -3.057 35.906 21.438 1 97.44 94 VAL A C 1
ATOM 735 O O . VAL A 1 94 ? -3.211 37.125 21.516 1 97.44 94 VAL A O 1
ATOM 738 N N . ALA A 1 95 ? -2.555 35.281 20.359 1 97.06 95 ALA A N 1
ATOM 739 C CA . ALA A 1 95 ? -2.184 36.125 19.203 1 97.06 95 ALA A CA 1
ATOM 740 C C . ALA A 1 95 ? -2.117 35.281 17.938 1 97.06 95 ALA A C 1
ATOM 742 O O . ALA A 1 95 ? -1.73 34.094 17.969 1 97.06 95 ALA A O 1
ATOM 743 N N . ARG A 1 96 ? -2.57 35.75 16.812 1 96.12 96 ARG A N 1
ATOM 744 C CA . ARG A 1 96 ? -2.305 35.344 15.445 1 96.12 96 ARG A CA 1
ATOM 745 C C . ARG A 1 96 ? -1.504 36.406 14.695 1 96.12 96 ARG A C 1
ATOM 747 O O . ARG A 1 96 ? -1.864 37.594 14.711 1 96.12 96 ARG A O 1
ATOM 754 N N . GLY A 1 97 ? -0.334 36 14.211 1 94.81 97 GLY A N 1
ATOM 755 C CA . GLY A 1 97 ? 0.523 36.969 13.562 1 94.81 97 GLY A CA 1
ATOM 756 C C . GLY A 1 97 ? 1.205 36.438 12.312 1 94.81 97 GLY A C 1
ATOM 757 O O . GLY A 1 97 ? 1.17 35.25 12.047 1 94.81 97 GLY A O 1
ATOM 758 N N . TRP A 1 98 ? 1.685 37.406 11.547 1 93.5 98 TRP A N 1
ATOM 759 C CA . TRP A 1 98 ? 2.422 37.125 10.328 1 93.5 98 TRP A CA 1
ATOM 760 C C . TRP A 1 98 ? 3.865 37.594 10.43 1 93.5 98 TRP A C 1
ATOM 762 O O . TRP A 1 98 ? 4.133 38.656 10.961 1 93.5 98 TRP A O 1
ATOM 772 N N . GLY A 1 99 ? 4.688 36.75 10.023 1 91.25 99 GLY A N 1
ATOM 773 C CA . GLY A 1 99 ? 6.086 37.156 10.07 1 91.25 99 GLY A CA 1
ATOM 774 C C . GLY A 1 99 ? 6.43 38.25 9.086 1 91.25 99 GLY A C 1
ATOM 775 O O . GLY A 1 99 ? 5.703 38.469 8.109 1 91.25 99 GLY A O 1
ATOM 776 N N . GLU A 1 100 ? 7.504 38.969 9.492 1 92.69 100 GLU A N 1
ATOM 777 C CA . GLU A 1 100 ? 8.148 39.875 8.531 1 92.69 100 GLU A CA 1
ATOM 778 C C . GLU A 1 100 ? 9.125 39.125 7.645 1 92.69 100 GLU A C 1
ATOM 780 O O . GLU A 1 100 ? 10.055 38.469 8.141 1 92.69 100 GLU A O 1
ATOM 785 N N . GLY A 1 101 ? 8.789 39.219 6.41 1 92.56 101 GLY A N 1
ATOM 786 C CA . GLY A 1 101 ? 9.57 38.438 5.465 1 92.56 101 GLY A CA 1
ATOM 787 C C . GLY A 1 101 ? 8.883 37.156 5.035 1 92.56 101 GLY A C 1
ATOM 788 O O . GLY A 1 101 ? 7.648 37.094 5.012 1 92.56 101 GLY A O 1
ATOM 789 N N . GLY A 1 102 ? 9.773 36.219 4.477 1 91.81 102 GLY A N 1
ATOM 790 C CA . GLY A 1 102 ? 9.203 35 3.928 1 91.81 102 GLY A CA 1
ATOM 791 C C . GLY A 1 102 ? 8.93 35.062 2.438 1 91.81 102 GLY A C 1
ATOM 792 O O . GLY A 1 102 ? 8.469 36.094 1.947 1 91.81 102 GLY A O 1
ATOM 793 N N . ALA A 1 103 ? 9.242 34 1.82 1 92.81 103 ALA A N 1
ATOM 794 C CA . ALA A 1 103 ? 9.039 33.969 0.374 1 92.81 103 ALA A CA 1
ATOM 795 C C . ALA A 1 103 ? 7.719 33.281 0.015 1 92.81 103 ALA A C 1
ATOM 797 O O . ALA A 1 103 ? 7.203 32.469 0.783 1 92.81 103 ALA A O 1
ATOM 798 N N . GLU A 1 104 ? 7.234 33.656 -1.108 1 89.44 104 GLU A N 1
ATOM 799 C CA . GLU A 1 104 ? 6.043 33.031 -1.668 1 89.44 104 GLU A CA 1
ATOM 800 C C . GLU A 1 104 ? 6.391 32.156 -2.875 1 89.44 104 GLU A C 1
ATOM 802 O O . GLU A 1 104 ? 7.195 32.562 -3.719 1 89.44 104 GLU A O 1
ATOM 807 N N . MET A 1 105 ? 5.809 31.016 -2.771 1 86.06 105 MET A N 1
ATOM 808 C CA . MET A 1 105 ? 6.012 30.062 -3.869 1 86.06 105 MET A CA 1
ATOM 809 C C . MET A 1 105 ? 4.742 29.922 -4.699 1 86.06 105 MET A C 1
ATOM 811 O O . MET A 1 105 ? 3.666 29.656 -4.156 1 86.06 105 MET A O 1
ATOM 815 N N . ASN A 1 106 ? 4.973 30.109 -5.988 1 79.5 106 ASN A N 1
ATOM 816 C CA . ASN A 1 106 ? 3.816 29.828 -6.84 1 79.5 106 ASN A CA 1
ATOM 817 C C . ASN A 1 106 ? 3.725 28.359 -7.191 1 79.5 106 ASN A C 1
ATOM 819 O O . ASN A 1 106 ? 4.664 27.594 -6.949 1 79.5 106 ASN A O 1
ATOM 823 N N . PRO A 1 107 ? 2.545 27.859 -7.66 1 68.81 107 PRO A N 1
ATOM 824 C CA . PRO A 1 107 ? 2.34 26.422 -7.914 1 68.81 107 PRO A CA 1
ATOM 825 C C . PRO A 1 107 ? 3.336 25.859 -8.922 1 68.81 107 PRO A C 1
ATOM 827 O O . PRO A 1 107 ? 3.57 24.641 -8.945 1 68.81 107 PRO A O 1
ATOM 830 N N . GLN A 1 108 ? 4.02 26.641 -9.672 1 71.19 108 GLN A N 1
ATOM 831 C CA . GLN A 1 108 ? 4.969 26.188 -10.68 1 71.19 108 GLN A CA 1
ATOM 832 C C . GLN A 1 108 ? 6.391 26.156 -10.125 1 71.19 108 GLN A C 1
ATOM 834 O O . GLN A 1 108 ? 7.324 25.734 -10.812 1 71.19 108 GLN A O 1
ATOM 839 N N . GLY A 1 109 ? 6.504 26.547 -8.844 1 74.62 109 GLY A N 1
ATOM 840 C CA . GLY A 1 109 ? 7.797 26.453 -8.18 1 74.62 109 GLY A CA 1
ATOM 841 C C . GLY A 1 109 ? 8.547 27.766 -8.125 1 74.62 109 GLY A C 1
ATOM 842 O O . GLY A 1 109 ? 9.617 27.859 -7.527 1 74.62 109 GLY A O 1
ATOM 843 N N . GLY A 1 110 ? 7.984 28.766 -8.719 1 78.88 110 GLY A N 1
ATOM 844 C CA . GLY A 1 110 ? 8.617 30.078 -8.68 1 78.88 110 GLY A CA 1
ATOM 845 C C . GLY A 1 110 ? 8.57 30.734 -7.305 1 78.88 110 GLY A C 1
ATOM 846 O O . GLY A 1 110 ? 7.562 30.609 -6.602 1 78.88 110 GLY A O 1
ATOM 847 N N . LEU A 1 111 ? 9.742 31.375 -6.914 1 86.44 111 LEU A N 1
ATOM 848 C CA . LEU A 1 111 ? 9.836 32 -5.602 1 86.44 111 LEU A CA 1
ATOM 849 C C . LEU A 1 111 ? 9.891 33.531 -5.73 1 86.44 111 LEU A C 1
ATOM 851 O O . LEU A 1 111 ? 10.547 34.062 -6.629 1 86.44 111 LEU A O 1
ATOM 855 N N . THR A 1 112 ? 9.125 34.219 -4.934 1 87.5 112 THR A N 1
ATOM 856 C CA . THR A 1 112 ? 9.172 35.656 -4.82 1 87.5 112 THR A CA 1
ATOM 857 C C . THR A 1 112 ? 9.391 36.094 -3.371 1 87.5 112 THR A C 1
ATOM 859 O O . THR A 1 112 ? 8.789 35.5 -2.457 1 87.5 112 THR A O 1
ATOM 862 N N . GLY A 1 113 ? 10.305 37.062 -3.215 1 89.12 113 GLY A N 1
ATOM 863 C CA . GLY A 1 113 ? 10.562 37.594 -1.883 1 89.12 113 GLY A CA 1
ATOM 864 C C . GLY A 1 113 ? 11.758 36.938 -1.211 1 89.12 113 GLY A C 1
ATOM 865 O O . GLY A 1 113 ? 12.398 36.062 -1.78 1 89.12 113 GLY A O 1
ATOM 866 N N . ASP A 1 114 ? 12.094 37.5 -0.003 1 92.38 114 ASP A N 1
ATOM 867 C CA . ASP A 1 114 ? 13.172 36.969 0.825 1 92.38 114 ASP A CA 1
ATOM 868 C C . ASP A 1 114 ? 12.664 35.875 1.768 1 92.38 114 ASP A C 1
ATOM 870 O O . ASP A 1 114 ? 11.703 36.094 2.506 1 92.38 114 ASP A O 1
ATOM 874 N N . ALA A 1 115 ? 13.305 34.812 1.744 1 94.62 115 ALA A N 1
ATOM 875 C CA . ALA A 1 115 ? 12.867 33.656 2.537 1 94.62 115 ALA A CA 1
ATOM 876 C C . ALA A 1 115 ? 13.07 33.906 4.027 1 94.62 115 ALA A C 1
ATOM 878 O O . ALA A 1 115 ? 12.414 33.281 4.863 1 94.62 115 ALA A O 1
ATOM 879 N N . ALA A 1 116 ? 14 34.781 4.344 1 96.94 116 ALA A N 1
ATOM 880 C CA . ALA A 1 116 ? 14.25 35.094 5.75 1 96.94 116 ALA A CA 1
ATOM 881 C C . ALA A 1 116 ? 13.031 35.719 6.41 1 96.94 116 ALA A C 1
ATOM 883 O O . ALA A 1 116 ? 12.375 36.594 5.812 1 96.94 116 ALA A O 1
ATOM 884 N N . LEU A 1 117 ? 12.734 35.219 7.602 1 96.25 117 LEU A N 1
ATOM 885 C CA . LEU A 1 117 ? 11.531 35.656 8.305 1 96.25 117 LEU A CA 1
ATOM 886 C C . LEU A 1 117 ? 11.812 35.875 9.789 1 96.25 117 LEU A C 1
ATOM 888 O O . LEU A 1 117 ? 12.555 35.094 10.398 1 96.25 117 LEU A O 1
ATOM 892 N N . THR A 1 118 ? 11.172 36.906 10.367 1 97.69 118 THR A N 1
ATOM 893 C CA . THR A 1 118 ? 11.164 37.125 11.812 1 97.69 118 THR A CA 1
ATOM 894 C C . THR A 1 118 ? 9.742 37.406 12.305 1 97.69 118 THR A C 1
ATOM 896 O O . THR A 1 118 ? 8.969 38.094 11.656 1 97.69 118 THR A O 1
ATOM 899 N N . ILE A 1 119 ? 9.414 36.844 13.375 1 97.88 119 ILE A N 1
ATOM 900 C CA . ILE A 1 119 ? 8.156 37.156 14.047 1 97.88 119 ILE A CA 1
ATOM 901 C C . ILE A 1 119 ? 8.383 37.25 15.555 1 97.88 119 ILE A C 1
ATOM 903 O O . ILE A 1 119 ? 9.156 36.469 16.125 1 97.88 119 ILE A O 1
ATOM 907 N N . SER A 1 120 ? 7.762 38.219 16.141 1 97.94 120 SER A N 1
ATOM 908 C CA . SER A 1 120 ? 7.906 38.438 17.562 1 97.94 120 SER A CA 1
ATOM 909 C C . SER A 1 120 ? 6.547 38.625 18.234 1 97.94 120 SER A C 1
ATOM 911 O O . SER A 1 120 ? 5.656 39.25 17.688 1 97.94 120 SER A O 1
ATOM 913 N N . PHE A 1 121 ? 6.395 38 19.328 1 98.25 121 PHE A N 1
ATOM 914 C CA . PHE A 1 121 ? 5.258 38.188 20.219 1 98.25 121 PHE A CA 1
ATOM 915 C C . PHE A 1 121 ? 5.707 38.812 21.547 1 98.25 121 PHE A C 1
ATOM 917 O O . PHE A 1 121 ? 6.473 38.219 22.297 1 98.25 121 PHE A O 1
ATOM 924 N N . ASP A 1 122 ? 5.203 39.969 21.75 1 97.12 122 ASP A N 1
ATOM 925 C CA . ASP A 1 122 ? 5.629 40.75 22.906 1 97.12 122 ASP A CA 1
ATOM 926 C C . ASP A 1 122 ? 4.48 40.906 23.906 1 97.12 122 ASP A C 1
ATOM 928 O O . ASP A 1 122 ? 3.354 40.469 23.641 1 97.12 122 ASP A O 1
ATOM 932 N N . SER A 1 123 ? 4.758 41.375 25.094 1 96.81 123 SER A N 1
ATOM 933 C CA . SER A 1 123 ? 3.797 41.688 26.141 1 96.81 123 SER A CA 1
ATOM 934 C C . SER A 1 123 ? 3.039 40.438 26.578 1 96.81 123 SER A C 1
ATOM 936 O O . SER A 1 123 ? 1.83 40.5 26.812 1 96.81 123 SER A O 1
ATOM 938 N N . LEU A 1 124 ? 3.736 39.344 26.547 1 97.69 124 LEU A N 1
ATOM 939 C CA . LEU A 1 124 ? 3.158 38.125 27.125 1 97.69 124 LEU A CA 1
ATOM 940 C C . LEU A 1 124 ? 3.066 38.25 28.641 1 97.69 124 LEU A C 1
ATOM 942 O O . LEU A 1 124 ? 3.793 39.031 29.25 1 97.69 124 LEU A O 1
ATOM 946 N N . PRO A 1 125 ? 2.182 37.531 29.25 1 96.25 125 PRO A N 1
ATOM 947 C CA . PRO A 1 125 ? 2.031 37.625 30.703 1 96.25 125 PRO A CA 1
ATOM 948 C C . PRO A 1 125 ? 3.314 37.281 31.453 1 96.25 125 PRO A C 1
ATOM 950 O O . PRO A 1 125 ? 4.078 36.406 31 1 96.25 125 PRO A O 1
ATOM 953 N N . ASP A 1 126 ? 3.451 37.875 32.656 1 96.19 126 ASP A N 1
ATOM 954 C CA . ASP A 1 126 ? 4.582 37.531 33.531 1 96.19 126 ASP A CA 1
ATOM 955 C C . ASP A 1 126 ? 4.438 36.156 34.125 1 96.19 126 ASP A C 1
ATOM 957 O O . ASP A 1 126 ? 3.334 35.594 34.188 1 96.19 126 ASP A O 1
ATOM 961 N N . GLY A 1 127 ? 5.586 35.562 34.531 1 97.62 127 GLY A N 1
ATOM 962 C CA . GLY A 1 127 ? 5.555 34.281 35.25 1 97.62 127 GLY A CA 1
ATOM 963 C C . GLY A 1 127 ? 5.648 33.094 34.312 1 97.62 127 GLY A C 1
ATOM 964 O O . GLY A 1 127 ? 5.676 33.25 33.094 1 97.62 127 GLY A O 1
ATOM 965 N N . GLU A 1 128 ? 5.723 31.922 35 1 98.38 128 GLU A N 1
ATOM 966 C CA . GLU A 1 128 ? 5.832 30.688 34.25 1 98.38 128 GLU A CA 1
ATOM 967 C C . GLU A 1 128 ? 4.539 30.391 33.5 1 98.38 128 GLU A C 1
ATOM 969 O O . GLU A 1 128 ? 3.445 30.547 34.031 1 98.38 128 GLU A O 1
ATOM 974 N N . LYS A 1 129 ? 4.629 30.047 32.219 1 98.44 129 LYS A N 1
ATOM 975 C CA . LYS A 1 129 ? 3.504 29.703 31.359 1 98.44 129 LYS A CA 1
ATOM 976 C C . LYS A 1 129 ? 3.92 28.703 30.281 1 98.44 129 LYS A C 1
ATOM 978 O O . LYS A 1 129 ? 5.105 28.578 29.984 1 98.44 129 LYS A O 1
ATOM 983 N N . THR A 1 130 ? 2.994 28.031 29.797 1 98.38 130 THR A N 1
ATOM 984 C CA . THR A 1 130 ? 3.236 27.141 28.672 1 98.38 130 THR A CA 1
ATOM 985 C C . THR A 1 130 ? 2.934 27.828 27.344 1 98.38 130 THR A C 1
ATOM 987 O O . THR A 1 130 ? 1.842 28.375 27.156 1 98.38 130 THR A O 1
ATOM 990 N N . ILE A 1 131 ? 3.889 27.812 26.484 1 98.5 131 ILE A N 1
ATOM 991 C CA . ILE A 1 131 ? 3.783 28.406 25.156 1 98.5 131 ILE A CA 1
ATOM 992 C C . ILE A 1 131 ? 3.609 27.312 24.109 1 98.5 131 ILE A C 1
ATOM 994 O O . ILE A 1 131 ? 4.301 26.297 24.141 1 98.5 131 ILE A O 1
ATOM 998 N N . GLU A 1 132 ? 2.645 27.5 23.25 1 98.56 132 GLU A N 1
ATOM 999 C CA . GLU A 1 132 ? 2.574 26.766 22 1 98.56 132 GLU A CA 1
ATOM 1000 C C . GLU A 1 132 ? 2.543 27.719 20.797 1 98.56 132 GLU A C 1
ATOM 1002 O O . GLU A 1 132 ? 1.573 28.453 20.609 1 98.56 132 GLU A O 1
ATOM 1007 N N . LEU A 1 133 ? 3.596 27.719 20.078 1 98.62 133 LEU A N 1
ATOM 1008 C CA . LEU A 1 133 ? 3.674 28.516 18.859 1 98.62 133 LEU A CA 1
ATOM 1009 C C . LEU A 1 133 ? 3.494 27.656 17.625 1 98.62 133 LEU A C 1
ATOM 1011 O O . LEU A 1 133 ? 4.43 26.969 17.203 1 98.62 133 LEU A O 1
ATOM 1015 N N . TYR A 1 134 ? 2.279 27.703 17.031 1 98.56 134 TYR A N 1
ATOM 1016 C CA . TYR A 1 134 ? 1.963 26.906 15.859 1 98.56 134 TYR A CA 1
ATOM 1017 C C . TYR A 1 134 ? 2.51 27.562 14.594 1 98.56 134 TYR A C 1
ATOM 1019 O O . TYR A 1 134 ? 2.377 28.766 14.406 1 98.56 134 TYR A O 1
ATOM 1027 N N . LEU A 1 135 ? 3.113 26.719 13.812 1 98.38 135 LEU A N 1
ATOM 1028 C CA . LEU A 1 135 ? 3.674 27.156 12.539 1 98.38 135 LEU A CA 1
ATOM 1029 C C . LEU A 1 135 ? 2.615 27.125 11.438 1 98.38 135 LEU A C 1
ATOM 1031 O O . LEU A 1 135 ? 1.635 26.391 11.539 1 98.38 135 LEU A O 1
ATOM 1035 N N . PRO A 1 136 ? 2.795 27.969 10.438 1 96.06 136 PRO A N 1
ATOM 1036 C CA . PRO A 1 136 ? 1.753 28.078 9.414 1 96.06 136 PRO A CA 1
ATOM 1037 C C . PRO A 1 136 ? 1.537 26.766 8.648 1 96.06 136 PRO A C 1
ATOM 1039 O O . PRO A 1 136 ? 2.504 26.094 8.297 1 96.06 136 PRO A O 1
ATOM 1042 N N . GLN A 1 137 ? 0.298 26.469 8.32 1 94.38 137 GLN A N 1
ATOM 1043 C CA . GLN A 1 137 ? -0.08 25.203 7.695 1 94.38 137 GLN A CA 1
ATOM 1044 C C . GLN A 1 137 ? 0.33 25.172 6.227 1 94.38 137 GLN A C 1
ATOM 1046 O O . GLN A 1 137 ? 0.571 24.094 5.668 1 94.38 137 GLN A O 1
ATOM 1051 N N . ALA A 1 138 ? 0.444 26.281 5.559 1 91.5 138 ALA A N 1
ATOM 1052 C CA . ALA A 1 138 ? 0.669 26.297 4.117 1 91.5 138 ALA A CA 1
ATOM 1053 C C . ALA A 1 138 ? 2.072 26.797 3.787 1 91.5 138 ALA A C 1
ATOM 1055 O O . ALA A 1 138 ? 2.297 27.375 2.719 1 91.5 138 ALA A O 1
ATOM 1056 N N . ALA A 1 139 ? 3.021 26.609 4.715 1 94.81 139 ALA A N 1
ATOM 1057 C CA . ALA A 1 139 ? 4.395 27.062 4.496 1 94.81 139 ALA A CA 1
ATOM 1058 C C . ALA A 1 139 ? 5.395 26.016 4.984 1 94.81 139 ALA A C 1
ATOM 1060 O O . ALA A 1 139 ? 5.113 25.281 5.926 1 94.81 139 ALA A O 1
ATOM 1061 N N . THR A 1 140 ? 6.461 25.969 4.246 1 95.75 140 THR A N 1
ATOM 1062 C CA . THR A 1 140 ? 7.633 25.344 4.844 1 95.75 140 THR A CA 1
ATOM 1063 C C . THR A 1 140 ? 8.367 26.312 5.758 1 95.75 140 THR A C 1
ATOM 1065 O O . THR A 1 140 ? 8.484 27.5 5.445 1 95.75 140 THR A O 1
ATOM 1068 N N . VAL A 1 141 ? 8.797 25.844 6.91 1 97.81 141 VAL A N 1
ATOM 1069 C CA . VAL A 1 141 ? 9.453 26.703 7.887 1 97.81 141 VAL A CA 1
ATOM 1070 C C . VAL A 1 141 ? 10.719 26.031 8.398 1 97.81 141 VAL A C 1
ATOM 1072 O O . VAL A 1 141 ? 10.656 25 9.078 1 97.81 141 VAL A O 1
ATOM 1075 N N . ALA A 1 142 ? 11.859 26.562 8.047 1 98.56 142 ALA A N 1
ATOM 1076 C CA . ALA A 1 142 ? 13.133 26.156 8.633 1 98.56 142 ALA A CA 1
ATOM 1077 C C . ALA A 1 142 ? 13.578 27.125 9.711 1 98.56 142 ALA A C 1
ATOM 1079 O O . ALA A 1 142 ? 13.984 28.25 9.414 1 98.56 142 ALA A O 1
ATOM 1080 N N . ILE A 1 143 ? 13.547 26.688 10.945 1 98.81 143 ILE A N 1
ATOM 1081 C CA . ILE A 1 143 ? 13.797 27.531 12.102 1 98.81 143 ILE A CA 1
ATOM 1082 C C . ILE A 1 143 ? 15.297 27.812 12.219 1 98.81 143 ILE A C 1
ATOM 1084 O O . ILE A 1 143 ? 16.109 26.891 12.219 1 98.81 143 ILE A O 1
ATOM 1088 N N . THR A 1 144 ? 15.664 29.062 12.289 1 98.69 144 THR A N 1
ATOM 1089 C CA . THR A 1 144 ? 17.062 29.453 12.383 1 98.69 144 THR A CA 1
ATOM 1090 C C . THR A 1 144 ? 17.391 30 13.766 1 98.69 144 THR A C 1
ATOM 1092 O O . THR A 1 144 ? 18.547 30.109 14.141 1 98.69 144 THR A O 1
ATOM 1095 N N . GLY A 1 145 ? 16.266 30.375 14.484 1 98.69 145 GLY A N 1
ATOM 1096 C CA . GLY A 1 145 ? 16.547 30.906 15.805 1 98.69 145 GLY A CA 1
ATOM 1097 C C . GLY A 1 145 ? 15.305 31.109 16.641 1 98.69 145 GLY A C 1
ATOM 1098 O O . GLY A 1 145 ? 14.195 31.203 16.109 1 98.69 145 GLY A O 1
ATOM 1099 N N . LEU A 1 146 ? 15.477 31.141 17.906 1 98.81 146 LEU A N 1
ATOM 1100 C CA . LEU A 1 146 ? 14.5 31.484 18.938 1 98.81 146 LEU A CA 1
ATOM 1101 C C . LEU A 1 146 ? 15.141 32.312 20.031 1 98.81 146 LEU A C 1
ATOM 1103 O O . LEU A 1 146 ? 16.219 31.984 20.531 1 98.81 146 LEU A O 1
ATOM 1107 N N . GLU A 1 147 ? 14.539 33.406 20.359 1 98.75 147 GLU A N 1
ATOM 1108 C CA . GLU A 1 147 ? 15.07 34.281 21.406 1 98.75 147 GLU A CA 1
ATOM 1109 C C . GLU A 1 147 ? 14.016 34.562 22.469 1 98.75 147 GLU A C 1
ATOM 1111 O O . GLU A 1 147 ? 12.836 34.719 22.156 1 98.75 147 GLU A O 1
ATOM 1116 N N . LEU A 1 148 ? 14.43 34.562 23.656 1 98.69 148 LEU A N 1
ATOM 1117 C CA . LEU A 1 148 ? 13.641 34.875 24.844 1 98.69 148 LEU A CA 1
ATOM 1118 C C . LEU A 1 148 ? 14.281 36.031 25.641 1 98.69 148 LEU A C 1
ATOM 1120 O O . LEU A 1 148 ? 15.391 36.438 25.328 1 98.69 148 LEU A O 1
ATOM 1124 N N . ASP A 1 149 ? 13.57 36.469 26.656 1 98.5 149 ASP A N 1
ATOM 1125 C CA . ASP A 1 149 ? 14.133 37.5 27.531 1 98.5 149 ASP A CA 1
ATOM 1126 C C . ASP A 1 149 ? 15.422 37 28.188 1 98.5 149 ASP A C 1
ATOM 1128 O O . ASP A 1 149 ? 15.57 35.812 28.469 1 98.5 149 ASP A O 1
ATOM 1132 N N . ASP A 1 150 ? 16.312 37.969 28.438 1 98.12 150 ASP A N 1
ATOM 1133 C CA . ASP A 1 150 ? 17.547 37.625 29.141 1 98.12 150 ASP A CA 1
ATOM 1134 C C . ASP A 1 150 ? 17.234 36.969 30.484 1 98.12 150 ASP A C 1
ATOM 1136 O O . ASP A 1 150 ? 16.469 37.5 31.281 1 98.12 150 ASP A O 1
ATOM 1140 N N . GLY A 1 151 ? 17.828 35.75 30.703 1 97.5 151 GLY A N 1
ATOM 1141 C CA . GLY A 1 151 ? 17.688 35.062 31.969 1 97.5 151 GLY A CA 1
ATOM 1142 C C . GLY A 1 151 ? 16.375 34.281 32.094 1 97.5 151 GLY A C 1
ATOM 1143 O O . GLY A 1 151 ? 16.109 33.656 33.094 1 97.5 151 GLY A O 1
ATOM 1144 N N . ALA A 1 152 ? 15.555 34.312 31.094 1 98.31 152 ALA A N 1
ATOM 1145 C CA . ALA A 1 152 ? 14.266 33.625 31.125 1 98.31 152 ALA A CA 1
ATOM 1146 C C . ALA A 1 152 ? 14.453 32.125 31.25 1 98.31 152 ALA A C 1
ATOM 1148 O O . ALA A 1 152 ? 15.414 31.562 30.703 1 98.31 152 ALA A O 1
ATOM 1149 N N . THR A 1 153 ? 13.562 31.453 31.922 1 98.25 153 THR A N 1
ATOM 1150 C CA . THR A 1 153 ? 13.531 30 32 1 98.25 153 THR A CA 1
ATOM 1151 C C . THR A 1 153 ? 13.062 29.406 30.688 1 98.25 153 THR A C 1
ATOM 1153 O O . THR A 1 153 ? 12.383 30.062 29.891 1 98.25 153 THR A O 1
ATOM 1156 N N . LEU A 1 154 ? 13.492 28.219 30.391 1 98.44 154 LEU A N 1
ATOM 1157 C CA . LEU A 1 154 ? 13.062 27.484 29.203 1 98.44 154 LEU A CA 1
ATOM 1158 C C . LEU A 1 154 ? 13.102 25.984 29.469 1 98.44 154 LEU A C 1
ATOM 1160 O O . LEU A 1 154 ? 14.164 25.422 29.75 1 98.44 154 LEU A O 1
ATOM 1164 N N . LYS A 1 155 ? 11.938 25.359 29.406 1 98.12 155 LYS A N 1
ATOM 1165 C CA . LYS A 1 155 ? 11.828 23.922 29.562 1 98.12 155 LYS A CA 1
ATOM 1166 C C . LYS A 1 155 ? 10.875 23.328 28.531 1 98.12 155 LYS A C 1
ATOM 1168 O O . LYS A 1 155 ? 9.789 23.859 28.297 1 98.12 155 LYS A O 1
ATOM 1173 N N . ALA A 1 156 ? 11.312 22.266 27.891 1 97.81 156 ALA A N 1
ATOM 1174 C CA . ALA A 1 156 ? 10.398 21.516 27.031 1 97.81 156 ALA A CA 1
ATOM 1175 C C . ALA A 1 156 ? 9.211 20.984 27.812 1 97.81 156 ALA A C 1
ATOM 1177 O O . ALA A 1 156 ? 9.375 20.5 28.953 1 97.81 156 ALA A O 1
ATOM 1178 N N . VAL A 1 157 ? 8.055 21.047 27.25 1 96.75 157 VAL A N 1
ATOM 1179 C CA . VAL A 1 157 ? 6.844 20.516 27.875 1 96.75 157 VAL A CA 1
ATOM 1180 C C . VAL A 1 157 ? 6.164 19.531 26.938 1 96.75 157 VAL A C 1
ATOM 1182 O O . VAL A 1 157 ? 5.371 19.938 26.078 1 96.75 157 VAL A O 1
ATOM 1185 N N . PRO A 1 158 ? 6.352 18.266 27.125 1 93.31 158 PRO A N 1
ATOM 1186 C CA . PRO A 1 158 ? 5.633 17.281 26.297 1 93.31 158 PRO A CA 1
ATOM 1187 C C . PRO A 1 158 ? 4.117 17.438 26.406 1 93.31 158 PRO A C 1
ATOM 1189 O O . PRO A 1 158 ? 3.594 17.719 27.484 1 93.31 158 PRO A O 1
ATOM 1192 N N . ASP A 1 159 ? 3.492 17.359 25.281 1 94.88 159 ASP A N 1
ATOM 1193 C CA . ASP A 1 159 ? 2.033 17.375 25.297 1 94.88 159 ASP A CA 1
ATOM 1194 C C . ASP A 1 159 ? 1.478 16.062 25.875 1 94.88 159 ASP A C 1
ATOM 1196 O O . ASP A 1 159 ? 1.595 15.008 25.25 1 94.88 159 ASP A O 1
ATOM 1200 N N . GLY A 1 160 ? 0.864 15.977 26.938 1 93.38 160 GLY A N 1
ATOM 1201 C CA . GLY A 1 160 ? 0.377 14.805 27.641 1 93.38 160 GLY A CA 1
ATOM 1202 C C . GLY A 1 160 ? -1.052 14.438 27.281 1 93.38 160 GLY A C 1
ATOM 1203 O O . GLY A 1 160 ? -1.573 13.422 27.734 1 93.38 160 GLY A O 1
ATOM 1204 N N . ARG A 1 161 ? -1.767 15.203 26.484 1 96.44 161 ARG A N 1
ATOM 1205 C CA . ARG A 1 161 ? -3.129 14.906 26.062 1 96.44 161 ARG A CA 1
ATOM 1206 C C . ARG A 1 161 ? -3.156 13.711 25.109 1 96.44 161 ARG A C 1
ATOM 1208 O O . ARG A 1 161 ? -2.17 13.438 24.422 1 96.44 161 ARG A O 1
ATOM 1215 N N . PRO A 1 162 ? -4.254 12.969 25.109 1 98.06 162 PRO A N 1
ATOM 1216 C CA . PRO A 1 162 ? -4.379 11.961 24.062 1 98.06 162 PRO A CA 1
ATOM 1217 C C . PRO A 1 162 ? -4.23 12.547 22.656 1 98.06 162 PRO A C 1
ATOM 1219 O O . PRO A 1 162 ? -4.641 13.688 22.406 1 98.06 162 PRO A O 1
ATOM 1222 N N . ARG A 1 163 ? -3.613 11.812 21.812 1 98.44 163 ARG A N 1
ATOM 1223 C CA . ARG A 1 163 ? -3.311 12.312 20.469 1 98.44 163 ARG A CA 1
ATOM 1224 C C . ARG A 1 163 ? -4.207 11.656 19.422 1 98.44 163 ARG A C 1
ATOM 1226 O O . ARG A 1 163 ? -4.305 10.43 19.375 1 98.44 163 ARG A O 1
ATOM 1233 N N . VAL A 1 164 ? -4.84 12.445 18.609 1 98.81 164 VAL A N 1
ATOM 1234 C CA . VAL A 1 164 ? -5.551 11.992 17.422 1 98.81 164 VAL A CA 1
ATOM 1235 C C . VAL A 1 164 ? -4.727 12.289 16.188 1 98.81 164 VAL A C 1
ATOM 1237 O O . VAL A 1 164 ? -4.27 13.422 15.992 1 98.81 164 VAL A O 1
ATOM 1240 N N . LEU A 1 165 ? -4.488 11.289 15.383 1 98.88 165 LEU A N 1
ATOM 1241 C CA . LEU A 1 165 ? -3.803 11.469 14.102 1 98.88 165 LEU A CA 1
ATOM 1242 C C . LEU A 1 165 ? -4.805 11.625 12.969 1 98.88 165 LEU A C 1
ATOM 1244 O O . LEU A 1 165 ? -5.742 10.836 12.844 1 98.88 165 LEU A O 1
ATOM 1248 N N . PHE A 1 166 ? -4.617 12.672 12.172 1 98.94 166 PHE A N 1
ATOM 1249 C CA . PHE A 1 166 ? -5.473 12.922 11.016 1 98.94 166 PHE A CA 1
ATOM 1250 C C . PHE A 1 166 ? -4.691 12.75 9.719 1 98.94 166 PHE A C 1
ATOM 1252 O O . PHE A 1 166 ? -3.605 13.312 9.562 1 98.94 166 PHE A O 1
ATOM 1259 N N . HIS A 1 167 ? -5.172 11.992 8.82 1 98.88 167 HIS A N 1
ATOM 1260 C CA . HIS A 1 167 ? -4.695 11.914 7.441 1 98.88 167 HIS A CA 1
ATOM 1261 C C . HIS A 1 167 ? -5.812 12.234 6.453 1 98.88 167 HIS A C 1
ATOM 1263 O O . HIS A 1 167 ? -6.957 11.82 6.648 1 98.88 167 HIS A O 1
ATOM 1269 N N . GLY A 1 168 ? -5.508 12.969 5.473 1 98.56 168 GLY A N 1
ATOM 1270 C CA . GLY A 1 168 ? -6.492 13.383 4.484 1 98.56 168 GLY A CA 1
ATOM 1271 C C . GLY A 1 168 ? -5.91 14.266 3.398 1 98.56 168 GLY A C 1
ATOM 1272 O O . GLY A 1 168 ? -4.699 14.273 3.174 1 98.56 168 GLY A O 1
ATOM 1273 N N . SER A 1 169 ? -6.789 14.938 2.684 1 97.88 169 SER A N 1
ATOM 1274 C CA . SER A 1 169 ? -6.445 15.758 1.527 1 97.88 169 SER A CA 1
ATOM 1275 C C . SER A 1 169 ? -6.082 17.172 1.945 1 97.88 169 SER A C 1
ATOM 1277 O O . SER A 1 169 ? -5.676 17.406 3.086 1 97.88 169 SER A O 1
ATOM 1279 N N . SER A 1 170 ? -6.125 18.109 0.957 1 96.88 170 SER A N 1
ATOM 1280 C CA . SER A 1 170 ? -5.922 19.531 1.232 1 96.88 170 SER A CA 1
ATOM 1281 C C . SER A 1 170 ? -6.938 20.047 2.246 1 96.88 170 SER A C 1
ATOM 1283 O O . SER A 1 170 ? -6.668 21.016 2.969 1 96.88 170 SER A O 1
ATOM 1285 N N . ILE A 1 171 ? -7.98 19.422 2.32 1 97.44 171 ILE A N 1
ATOM 1286 C CA . ILE A 1 171 ? -9.031 19.812 3.256 1 97.44 171 ILE A CA 1
ATOM 1287 C C . ILE A 1 171 ? -8.578 19.531 4.688 1 97.44 171 ILE A C 1
ATOM 1289 O O . ILE A 1 171 ? -8.688 20.391 5.559 1 97.44 171 ILE A O 1
ATOM 1293 N N . SER A 1 172 ? -8.008 18.375 4.922 1 98.5 172 SER A N 1
ATOM 1294 C CA . SER A 1 172 ? -7.5 18.047 6.246 1 98.5 172 SER A CA 1
ATOM 1295 C C . SER A 1 172 ? -6.191 18.766 6.539 1 98.5 172 SER A C 1
ATOM 1297 O O . SER A 1 172 ? -5.922 19.141 7.684 1 98.5 172 SER A O 1
ATOM 1299 N N . HIS A 1 173 ? -5.414 18.953 5.484 1 97.31 173 HIS A N 1
ATOM 1300 C CA . HIS A 1 173 ? -4.211 19.766 5.602 1 97.31 173 HIS A CA 1
ATOM 1301 C C . HIS A 1 173 ? -4.551 21.172 6.066 1 97.31 173 HIS A C 1
ATOM 1303 O O . HIS A 1 173 ? -3.785 21.797 6.82 1 97.31 173 HIS A O 1
ATOM 1309 N N . GLY A 1 174 ? -5.66 21.703 5.613 1 94.94 174 GLY A N 1
ATOM 1310 C CA . GLY A 1 174 ? -6.176 23 6.008 1 94.94 174 GLY A CA 1
ATOM 1311 C C . GLY A 1 174 ? -5.527 24.156 5.262 1 94.94 174 GLY A C 1
ATOM 1312 O O . GLY A 1 174 ? -5.266 25.219 5.844 1 94.94 174 GLY A O 1
ATOM 1313 N N . MET A 1 175 ? -5.309 24.016 4.062 1 87.19 175 MET A N 1
ATOM 1314 C CA . MET A 1 175 ? -4.512 24.969 3.289 1 87.19 175 MET A CA 1
ATOM 1315 C C . MET A 1 175 ? -5.172 26.344 3.268 1 87.19 175 MET A C 1
ATOM 1317 O O . MET A 1 175 ? -4.484 27.359 3.309 1 87.19 175 MET A O 1
ATOM 1321 N N . GLU A 1 176 ? -6.473 26.391 3.303 1 90.06 176 GLU A N 1
ATOM 1322 C CA . GLU A 1 176 ? -7.199 27.641 3.09 1 90.06 176 GLU A CA 1
ATOM 1323 C C . GLU A 1 176 ? -7.562 28.297 4.418 1 90.06 176 GLU A C 1
ATOM 1325 O O . GLU A 1 176 ? -8.148 29.375 4.434 1 90.06 176 GLU A O 1
ATOM 1330 N N . ALA A 1 177 ? -7.188 27.656 5.484 1 92.38 177 ALA A N 1
ATOM 1331 C CA . ALA A 1 177 ? -7.508 28.219 6.793 1 92.38 177 ALA A CA 1
ATOM 1332 C C . ALA A 1 177 ? -6.773 29.531 7.027 1 92.38 177 ALA A C 1
ATOM 1334 O O . ALA A 1 177 ? -5.668 29.734 6.52 1 92.38 177 ALA A O 1
ATOM 1335 N N . GLU A 1 178 ? -7.336 30.406 7.852 1 91.25 178 GLU A N 1
ATOM 1336 C CA . GLU A 1 178 ? -6.781 31.734 8.094 1 91.25 178 GLU A CA 1
ATOM 1337 C C . GLU A 1 178 ? -5.527 31.656 8.961 1 91.25 178 GLU A C 1
ATOM 1339 O O . GLU A 1 178 ? -4.695 32.562 8.945 1 91.25 178 GLU A O 1
ATOM 1344 N N . GLY A 1 179 ? -5.465 30.594 9.719 1 93 179 GLY A N 1
ATOM 1345 C CA . GLY A 1 179 ? -4.34 30.453 10.625 1 93 179 GLY A CA 1
ATOM 1346 C C . GLY A 1 179 ? -3.943 29 10.852 1 93 179 GLY A C 1
ATOM 1347 O O . GLY A 1 179 ? -4.637 28.094 10.406 1 93 179 GLY A O 1
ATOM 1348 N N . ALA A 1 180 ? -2.908 28.859 11.586 1 93.75 180 ALA A N 1
ATOM 1349 C CA . ALA A 1 180 ? -2.273 27.562 11.781 1 93.75 180 ALA A CA 1
ATOM 1350 C C . ALA A 1 180 ? -3.193 26.609 12.539 1 93.75 180 ALA A C 1
ATOM 1352 O O . ALA A 1 180 ? -3.078 25.391 12.414 1 93.75 180 ALA A O 1
ATOM 1353 N N . THR A 1 181 ? -4.133 27.109 13.336 1 97.5 181 THR A N 1
ATOM 1354 C CA . THR A 1 181 ? -4.984 26.266 14.148 1 97.5 181 THR A CA 1
ATOM 1355 C C . THR A 1 181 ? -6.453 26.422 13.766 1 97.5 181 THR A C 1
ATOM 1357 O O . THR A 1 181 ? -7.348 26.109 14.555 1 97.5 181 THR A O 1
ATOM 1360 N N . ALA A 1 182 ? -6.676 26.984 12.57 1 96.38 182 ALA A N 1
ATOM 1361 C CA . ALA A 1 182 ? -8.047 27.266 12.148 1 96.38 182 ALA A CA 1
ATOM 1362 C C . ALA A 1 182 ? -8.578 26.188 11.227 1 96.38 182 ALA A C 1
ATOM 1364 O O . ALA A 1 182 ? -9.727 26.25 10.789 1 96.38 182 ALA A O 1
ATOM 1365 N N . ASN A 1 183 ? -7.809 25.172 10.891 1 96.94 183 ASN A N 1
ATOM 1366 C CA . ASN A 1 183 ? -8.305 24.047 10.109 1 96.94 183 ASN A CA 1
ATOM 1367 C C . ASN A 1 183 ? -9.133 23.094 10.961 1 96.94 183 ASN A C 1
ATOM 1369 O O . ASN A 1 183 ? -9.047 23.109 12.188 1 96.94 183 ASN A O 1
ATOM 1373 N N . TRP A 1 184 ? -9.906 22.234 10.344 1 98.56 184 TRP A N 1
ATOM 1374 C CA . TRP A 1 184 ? -10.953 21.5 11.062 1 98.56 184 TRP A CA 1
ATOM 1375 C C . TRP A 1 184 ? -10.336 20.5 12.031 1 98.56 184 TRP A C 1
ATOM 1377 O O . TRP A 1 184 ? -10.859 20.297 13.133 1 98.56 184 TRP A O 1
ATOM 1387 N N . PRO A 1 185 ? -9.203 19.797 11.703 1 98.75 185 PRO A N 1
ATOM 1388 C CA . PRO A 1 185 ? -8.602 18.906 12.711 1 98.75 185 PRO A CA 1
ATOM 1389 C C . PRO A 1 185 ? -8.195 19.656 13.984 1 98.75 185 PRO A C 1
ATOM 1391 O O . PRO A 1 185 ? -8.43 19.156 15.094 1 98.75 185 PRO A O 1
ATOM 1394 N N . ALA A 1 186 ? -7.605 20.797 13.82 1 98.38 186 ALA A N 1
ATOM 1395 C CA . ALA A 1 186 ? -7.176 21.594 14.969 1 98.38 186 ALA A CA 1
ATOM 1396 C C . ALA A 1 186 ? -8.375 22.078 15.781 1 98.38 186 ALA A C 1
ATOM 1398 O O . ALA A 1 186 ? -8.367 22 17.016 1 98.38 186 ALA A O 1
ATOM 1399 N N . VAL A 1 187 ? -9.398 22.562 15.07 1 98.44 187 VAL A N 1
ATOM 1400 C CA . VAL A 1 187 ? -10.602 23.062 15.734 1 98.44 187 VAL A CA 1
ATOM 1401 C C . VAL A 1 187 ? -11.234 21.938 16.547 1 98.44 187 VAL A C 1
ATOM 1403 O O . VAL A 1 187 ? -11.516 22.109 17.734 1 98.44 187 VAL A O 1
ATOM 1406 N N . ALA A 1 188 ? -11.438 20.797 15.953 1 98.62 188 ALA A N 1
ATOM 1407 C CA . ALA A 1 188 ? -12.078 19.672 16.625 1 98.62 188 ALA A CA 1
ATOM 1408 C C . ALA A 1 188 ? -11.266 19.219 17.828 1 98.62 188 ALA A C 1
ATOM 1410 O O . ALA A 1 188 ? -11.828 18.953 18.891 1 98.62 188 ALA A O 1
ATOM 1411 N N . SER A 1 189 ? -9.977 19.078 17.641 1 98.06 189 SER A N 1
ATOM 1412 C CA . SER A 1 189 ? -9.109 18.578 18.703 1 98.06 189 SER A CA 1
ATOM 1413 C C . SER A 1 189 ? -9.078 19.547 19.891 1 98.06 189 SER A C 1
ATOM 1415 O O . SER A 1 189 ? -9.07 19.125 21.047 1 98.06 189 SER A O 1
ATOM 1417 N N . ARG A 1 190 ? -9.062 20.797 19.578 1 96.94 190 ARG A N 1
ATOM 1418 C CA . ARG A 1 190 ? -9.062 21.797 20.641 1 96.94 190 ARG A CA 1
ATOM 1419 C C . ARG A 1 190 ? -10.352 21.734 21.453 1 96.94 190 ARG A C 1
ATOM 1421 O O . ARG A 1 190 ? -10.32 21.812 22.688 1 96.94 190 ARG A O 1
ATOM 1428 N N . LEU A 1 191 ? -11.422 21.656 20.75 1 97.5 191 LEU A N 1
ATOM 1429 C CA . LEU A 1 191 ? -12.719 21.578 21.422 1 97.5 191 LEU A CA 1
ATOM 1430 C C . LEU A 1 191 ? -12.773 20.375 22.344 1 97.5 191 LEU A C 1
ATOM 1432 O O . LEU A 1 191 ? -13.43 20.406 23.391 1 97.5 191 LEU A O 1
ATOM 1436 N N . ALA A 1 192 ? -12.062 19.344 22.047 1 98 192 ALA A N 1
ATOM 1437 C CA . ALA A 1 192 ? -12.094 18.109 22.812 1 98 192 ALA A CA 1
ATOM 1438 C C . ALA A 1 192 ? -10.93 18.047 23.797 1 98 192 ALA A C 1
ATOM 1440 O O . ALA A 1 192 ? -10.781 17.062 24.531 1 98 192 ALA A O 1
ATOM 1441 N N . ASN A 1 193 ? -10.086 19.047 23.812 1 96.88 193 ASN A N 1
ATOM 1442 C CA . ASN A 1 193 ? -8.883 19.094 24.641 1 96.88 193 ASN A CA 1
ATOM 1443 C C . ASN A 1 193 ? -7.945 17.938 24.328 1 96.88 193 ASN A C 1
ATOM 1445 O O . ASN A 1 193 ? -7.504 17.219 25.234 1 96.88 193 ASN A O 1
ATOM 1449 N N . LEU A 1 194 ? -7.723 17.719 23.062 1 97.94 194 LEU A N 1
ATOM 1450 C CA . LEU A 1 194 ? -6.84 16.672 22.562 1 97.94 194 LEU A CA 1
ATOM 1451 C C . LEU A 1 194 ? -5.645 17.266 21.828 1 97.94 194 LEU A C 1
ATOM 1453 O O . LEU A 1 194 ? -5.723 18.391 21.312 1 97.94 194 LEU A O 1
ATOM 1457 N N . ASP A 1 195 ? -4.516 16.516 21.828 1 97.25 195 ASP A N 1
ATOM 1458 C CA . ASP A 1 195 ? -3.428 16.766 20.891 1 97.25 195 ASP A CA 1
ATOM 1459 C C . ASP A 1 195 ? -3.777 16.25 19.484 1 97.25 195 ASP A C 1
ATOM 1461 O O . ASP A 1 195 ? -4.637 15.383 19.344 1 97.25 195 ASP A O 1
ATOM 1465 N N . HIS A 1 196 ? -3.229 16.859 18.484 1 97.19 196 HIS A N 1
ATOM 1466 C CA . HIS A 1 196 ? -3.477 16.328 17.141 1 97.19 196 HIS A CA 1
ATOM 1467 C C . HIS A 1 196 ? -2.193 16.297 16.312 1 97.19 196 HIS A C 1
ATOM 1469 O O . HIS A 1 196 ? -1.352 17.188 16.438 1 97.19 196 HIS A O 1
ATOM 1475 N N . LEU A 1 197 ? -1.951 15.281 15.641 1 98.5 197 LEU A N 1
ATOM 1476 C CA . LEU A 1 197 ? -0.951 15.125 14.594 1 98.5 197 LEU A CA 1
ATOM 1477 C C . LEU A 1 197 ? -1.595 15.203 13.211 1 98.5 197 LEU A C 1
ATOM 1479 O O . LEU A 1 197 ? -2.426 14.359 12.867 1 98.5 197 LEU A O 1
ATOM 1483 N N . ASN A 1 198 ? -1.218 16.234 12.477 1 98.75 198 ASN A N 1
ATOM 1484 C CA . ASN A 1 198 ? -1.846 16.438 11.18 1 98.75 198 ASN A CA 1
ATOM 1485 C C . ASN A 1 198 ? -0.97 15.914 10.047 1 98.75 198 ASN A C 1
ATOM 1487 O O . ASN A 1 198 ? 0.019 16.547 9.672 1 98.75 198 ASN A O 1
ATOM 1491 N N . LEU A 1 199 ? -1.373 14.844 9.484 1 98.69 199 LEU A N 1
ATOM 1492 C CA . LEU A 1 199 ? -0.74 14.273 8.297 1 98.69 199 LEU A CA 1
ATOM 1493 C C . LEU A 1 199 ? -1.631 14.445 7.07 1 98.69 199 LEU A C 1
ATOM 1495 O O . LEU A 1 199 ? -1.765 13.523 6.262 1 98.69 199 LEU A O 1
ATOM 1499 N N . GLY A 1 200 ? -2.312 15.586 7.047 1 98.44 200 GLY A N 1
ATOM 1500 C CA . GLY A 1 200 ? -2.969 15.945 5.801 1 98.44 200 GLY A CA 1
ATOM 1501 C C . GLY A 1 200 ? -1.997 16.156 4.656 1 98.44 200 GLY A C 1
ATOM 1502 O O . GLY A 1 200 ? -1.039 16.922 4.781 1 98.44 200 GLY A O 1
ATOM 1503 N N . TRP A 1 201 ? -2.193 15.43 3.586 1 97.38 201 TRP A N 1
ATOM 1504 C CA . TRP A 1 201 ? -1.352 15.508 2.396 1 97.38 201 TRP A CA 1
ATOM 1505 C C . TRP A 1 201 ? -2.094 16.188 1.249 1 97.38 201 TRP A C 1
ATOM 1507 O O . TRP A 1 201 ? -2.682 15.508 0.4 1 97.38 201 TRP A O 1
ATOM 1517 N N . ALA A 1 202 ? -2.01 17.531 1.214 1 96.25 202 ALA A N 1
ATOM 1518 C CA . ALA A 1 202 ? -2.703 18.297 0.188 1 96.25 202 ALA A CA 1
ATOM 1519 C C . ALA A 1 202 ? -2.34 17.812 -1.21 1 96.25 202 ALA A C 1
ATOM 1521 O O . ALA A 1 202 ? -1.163 17.781 -1.58 1 96.25 202 ALA A O 1
ATOM 1522 N N . GLY A 1 203 ? -3.373 17.422 -1.929 1 95.81 203 GLY A N 1
ATOM 1523 C CA . GLY A 1 203 ? -3.168 16.969 -3.297 1 95.81 203 GLY A CA 1
ATOM 1524 C C . GLY A 1 203 ? -2.516 15.602 -3.385 1 95.81 203 GLY A C 1
ATOM 1525 O O . GLY A 1 203 ? -2.324 15.07 -4.48 1 95.81 203 GLY A O 1
ATOM 1526 N N . SER A 1 204 ? -2.252 14.961 -2.213 1 96.62 204 SER A N 1
ATOM 1527 C CA . SER A 1 204 ? -1.426 13.758 -2.236 1 96.62 204 SER A CA 1
ATOM 1528 C C . SER A 1 204 ? -2.031 12.656 -1.372 1 96.62 204 SER A C 1
ATOM 1530 O O . SER A 1 204 ? -1.374 11.648 -1.09 1 96.62 204 SER A O 1
ATOM 1532 N N . CYS A 1 205 ? -3.242 12.875 -0.862 1 98.06 205 CYS A N 1
ATOM 1533 C CA . CYS A 1 205 ? -3.959 11.797 -0.184 1 98.06 205 CYS A CA 1
ATOM 1534 C C . CYS A 1 205 ? -4.531 10.805 -1.188 1 98.06 205 CYS A C 1
ATOM 1536 O O . CYS A 1 205 ? -5.719 10.859 -1.508 1 98.06 205 CYS A O 1
ATOM 1538 N N . LEU A 1 206 ? -3.717 9.914 -1.612 1 98.06 206 LEU A N 1
ATOM 1539 C CA . LEU A 1 206 ? -4.02 9.039 -2.74 1 98.06 206 LEU A CA 1
ATOM 1540 C C . LEU A 1 206 ? -4.047 7.578 -2.303 1 98.06 206 LEU A C 1
ATOM 1542 O O . LEU A 1 206 ? -3.617 6.695 -3.049 1 98.06 206 LEU A O 1
ATOM 1546 N N . LEU A 1 207 ? -4.414 7.332 -1.02 1 98.56 207 LEU A N 1
ATOM 1547 C CA . LEU A 1 207 ? -4.438 5.98 -0.468 1 98.56 207 LEU A CA 1
ATOM 1548 C C . LEU A 1 207 ? -3.068 5.32 -0.583 1 98.56 207 LEU A C 1
ATOM 1550 O O . LEU A 1 207 ? -2.957 4.195 -1.077 1 98.56 207 LEU A O 1
ATOM 1554 N N . SER A 1 208 ? -2.084 6.062 -0.125 1 98.19 208 SER A N 1
ATOM 1555 C CA . SER A 1 208 ? -0.673 5.719 -0.263 1 98.19 208 SER A CA 1
ATOM 1556 C C . SER A 1 208 ? -0.255 4.676 0.766 1 98.19 208 SER A C 1
ATOM 1558 O O . SER A 1 208 ? -0.5 4.84 1.963 1 98.19 208 SER A O 1
ATOM 1560 N N . GLY A 1 209 ? 0.392 3.604 0.294 1 98.56 209 GLY A N 1
ATOM 1561 C CA . GLY A 1 209 ? 0.995 2.662 1.225 1 98.56 209 GLY A CA 1
ATOM 1562 C C . GLY A 1 209 ? 2.096 3.279 2.068 1 98.56 209 GLY A C 1
ATOM 1563 O O . GLY A 1 209 ? 2.326 2.855 3.201 1 98.56 209 GLY A O 1
ATOM 1564 N N . GLN A 1 210 ? 2.787 4.266 1.534 1 98.31 210 GLN A N 1
ATOM 1565 C CA . GLN A 1 210 ? 3.816 4.973 2.291 1 98.31 210 GLN A CA 1
ATOM 1566 C C . GLN A 1 210 ? 3.203 5.777 3.432 1 98.31 210 GLN A C 1
ATOM 1568 O O . GLN A 1 210 ? 3.727 5.781 4.547 1 98.31 210 GLN A O 1
ATOM 1573 N N . ALA A 1 211 ? 2.092 6.426 3.143 1 98.62 211 ALA A N 1
ATOM 1574 C CA . ALA A 1 211 ? 1.383 7.137 4.207 1 98.62 211 ALA A CA 1
ATOM 1575 C C . ALA A 1 211 ? 0.926 6.172 5.297 1 98.62 211 ALA A C 1
ATOM 1577 O O . ALA A 1 211 ? 1.035 6.473 6.488 1 98.62 211 ALA A O 1
ATOM 1578 N N . ALA A 1 212 ? 0.417 5.031 4.844 1 98.88 212 ALA A N 1
ATOM 1579 C CA . ALA A 1 212 ? -0.034 4.023 5.797 1 98.88 212 ALA A CA 1
ATOM 1580 C C . ALA A 1 212 ? 1.102 3.6 6.727 1 98.88 212 ALA A C 1
ATOM 1582 O O . ALA A 1 212 ? 0.905 3.459 7.934 1 98.88 212 ALA A O 1
ATOM 1583 N N . ARG A 1 213 ? 2.287 3.391 6.172 1 98.88 213 ARG A N 1
ATOM 1584 C CA . ARG A 1 213 ? 3.449 3.008 6.969 1 98.88 213 ARG A CA 1
ATOM 1585 C C . ARG A 1 213 ? 3.818 4.109 7.961 1 98.88 213 ARG A C 1
ATOM 1587 O O . ARG A 1 213 ? 4.145 3.824 9.117 1 98.88 213 ARG A O 1
ATOM 1594 N N . ILE A 1 214 ? 3.773 5.348 7.508 1 98.75 214 ILE A N 1
ATOM 1595 C CA . ILE A 1 214 ? 4.086 6.48 8.375 1 98.75 214 ILE A CA 1
ATOM 1596 C C . ILE A 1 214 ? 3.08 6.539 9.523 1 98.75 214 ILE A C 1
ATOM 1598 O O . ILE A 1 214 ? 3.467 6.652 10.688 1 98.75 214 ILE A O 1
ATOM 1602 N N . ILE A 1 215 ? 1.833 6.418 9.219 1 98.94 215 ILE A N 1
ATOM 1603 C CA . ILE A 1 215 ? 0.774 6.457 10.219 1 98.94 215 ILE A CA 1
ATOM 1604 C C . ILE A 1 215 ? 0.959 5.312 11.211 1 98.94 215 ILE A C 1
ATOM 1606 O O . ILE A 1 215 ? 0.892 5.516 12.422 1 98.94 215 ILE A O 1
ATOM 1610 N N . ARG A 1 216 ? 1.199 4.148 10.664 1 98.88 216 ARG A N 1
ATOM 1611 C CA . ARG A 1 216 ? 1.405 2.938 11.453 1 98.88 216 ARG A CA 1
ATOM 1612 C C . ARG A 1 216 ? 2.467 3.156 12.531 1 98.88 216 ARG A C 1
ATOM 1614 O O . ARG A 1 216 ? 2.338 2.656 13.648 1 98.88 216 ARG A O 1
ATOM 1621 N N . ASP A 1 217 ? 3.447 3.916 12.227 1 98.56 217 ASP A N 1
ATOM 1622 C CA . ASP A 1 217 ? 4.629 3.998 13.078 1 98.56 217 ASP A CA 1
ATOM 1623 C C . ASP A 1 217 ? 4.547 5.199 14.016 1 98.56 217 ASP A C 1
ATOM 1625 O O . ASP A 1 217 ? 5.492 5.484 14.75 1 98.56 217 ASP A O 1
ATOM 1629 N N . GLN A 1 218 ? 3.406 5.926 14.031 1 98.5 218 GLN A N 1
ATOM 1630 C CA . GLN A 1 218 ? 3.225 7.059 14.93 1 98.5 218 GLN A CA 1
ATOM 1631 C C . GLN A 1 218 ? 2.408 6.664 16.156 1 98.5 218 GLN A C 1
ATOM 1633 O O . GLN A 1 218 ? 1.529 5.801 16.062 1 98.5 218 GLN A O 1
ATOM 1638 N N . ARG A 1 219 ? 2.723 7.355 17.266 1 97.12 219 ARG A N 1
ATOM 1639 C CA . ARG A 1 219 ? 1.82 7.262 18.406 1 97.12 219 ARG A CA 1
ATOM 1640 C C . ARG A 1 219 ? 0.476 7.91 18.094 1 97.12 219 ARG A C 1
ATOM 1642 O O . ARG A 1 219 ? 0.424 9.031 17.578 1 97.12 219 ARG A O 1
ATOM 1649 N N . ALA A 1 220 ? -0.614 7.23 18.406 1 98.5 220 ALA A N 1
ATOM 1650 C CA . ALA A 1 220 ? -1.965 7.754 18.203 1 98.5 220 ALA A CA 1
ATOM 1651 C C . ALA A 1 220 ? -2.965 7.035 19.109 1 98.5 220 ALA A C 1
ATOM 1653 O O . ALA A 1 220 ? -2.984 5.801 19.172 1 98.5 220 ALA A O 1
ATOM 1654 N N . ASP A 1 221 ? -3.682 7.785 19.797 1 98.69 221 ASP A N 1
ATOM 1655 C CA . ASP A 1 221 ? -4.762 7.23 20.609 1 98.69 221 ASP A CA 1
ATOM 1656 C C . ASP A 1 221 ? -6.023 7.027 19.781 1 98.69 221 ASP A C 1
ATOM 1658 O O . ASP A 1 221 ? -6.914 6.266 20.172 1 98.69 221 ASP A O 1
ATOM 1662 N N . ALA A 1 222 ? -6.121 7.648 18.688 1 98.88 222 ALA A N 1
ATOM 1663 C CA . ALA A 1 222 ? -7.109 7.453 17.641 1 98.88 222 ALA A CA 1
ATOM 1664 C C . ALA A 1 222 ? -6.555 7.891 16.281 1 98.88 222 ALA A C 1
ATOM 1666 O O . ALA A 1 222 ? -5.656 8.734 16.219 1 98.88 222 ALA A O 1
ATOM 1667 N N . ILE A 1 223 ? -7.09 7.285 15.219 1 98.94 223 ILE A N 1
ATOM 1668 C CA . ILE A 1 223 ? -6.652 7.602 13.859 1 98.94 223 ILE A CA 1
ATOM 1669 C C . ILE A 1 223 ? -7.867 7.93 12.992 1 98.94 223 ILE A C 1
ATOM 1671 O O . ILE A 1 223 ? -8.852 7.184 12.984 1 98.94 223 ILE A O 1
ATOM 1675 N N . VAL A 1 224 ? -7.789 9.055 12.344 1 98.94 224 VAL A N 1
ATOM 1676 C CA . VAL A 1 224 ? -8.836 9.484 11.43 1 98.94 224 VAL A CA 1
ATOM 1677 C C . VAL A 1 224 ? -8.289 9.555 10.008 1 98.94 224 VAL A C 1
ATOM 1679 O O . VAL A 1 224 ? -7.344 10.305 9.742 1 98.94 224 VAL A O 1
ATOM 1682 N N . LEU A 1 225 ? -8.867 8.781 9.133 1 98.94 225 LEU A N 1
ATOM 1683 C CA . LEU A 1 225 ? -8.531 8.789 7.715 1 98.94 225 LEU A CA 1
ATOM 1684 C C . LEU A 1 225 ? -9.68 9.359 6.887 1 98.94 225 LEU A C 1
ATOM 1686 O O . LEU A 1 225 ? -10.719 8.719 6.738 1 98.94 225 LEU A O 1
ATOM 1690 N N . LYS A 1 226 ? -9.492 10.555 6.402 1 98.88 226 LYS A N 1
ATOM 1691 C CA . LYS A 1 226 ? -10.461 11.141 5.48 1 98.88 226 LYS A CA 1
ATOM 1692 C C . LYS A 1 226 ? -10.023 10.961 4.031 1 98.88 226 LYS A C 1
ATOM 1694 O O . LYS A 1 226 ? -9.172 11.711 3.541 1 98.88 226 LYS A O 1
ATOM 1699 N N . LEU A 1 227 ? -10.664 10.078 3.297 1 98.69 227 LEU A N 1
ATOM 1700 C CA . LEU A 1 227 ? -10.102 9.516 2.074 1 98.69 227 LEU A CA 1
ATOM 1701 C C . LEU A 1 227 ? -11 9.812 0.876 1 98.69 227 LEU A C 1
ATOM 1703 O O . LEU A 1 227 ? -12.227 9.891 1.016 1 98.69 227 LEU A O 1
ATOM 1707 N N . GLY A 1 228 ? -10.383 10.008 -0.311 1 97.5 228 GLY A N 1
ATOM 1708 C CA . GLY A 1 228 ? -11.156 9.945 -1.538 1 97.5 228 GLY A CA 1
ATOM 1709 C C . GLY A 1 228 ? -10.977 11.164 -2.422 1 97.5 228 GLY A C 1
ATOM 1710 O O . GLY A 1 228 ? -10.758 11.039 -3.631 1 97.5 228 GLY A O 1
ATOM 1711 N N . ILE A 1 229 ? -10.922 12.359 -1.89 1 96.12 229 ILE A N 1
ATOM 1712 C CA . ILE A 1 229 ? -11.07 13.602 -2.648 1 96.12 229 ILE A CA 1
ATOM 1713 C C . ILE A 1 229 ? -9.914 13.734 -3.646 1 96.12 229 ILE A C 1
ATOM 1715 O O . ILE A 1 229 ? -10.133 14.07 -4.812 1 96.12 229 ILE A O 1
ATOM 1719 N N . ASN A 1 230 ? -8.727 13.516 -3.203 1 97.19 230 ASN A N 1
ATOM 1720 C CA . ASN A 1 230 ? -7.59 13.695 -4.094 1 97.19 230 ASN A CA 1
ATOM 1721 C C . ASN A 1 230 ? -7.531 12.609 -5.16 1 97.19 230 ASN A C 1
ATOM 1723 O O . ASN A 1 230 ? -6.922 12.797 -6.215 1 97.19 230 ASN A O 1
ATOM 1727 N N . VAL A 1 231 ? -8.109 11.43 -4.934 1 96.88 231 VAL A N 1
ATOM 1728 C CA . VAL A 1 231 ? -8.156 10.328 -5.883 1 96.88 231 VAL A CA 1
ATOM 1729 C C . VAL A 1 231 ? -9 10.711 -7.094 1 96.88 231 VAL A C 1
ATOM 1731 O O . VAL A 1 231 ? -8.727 10.273 -8.211 1 96.88 231 VAL A O 1
ATOM 1734 N N . HIS A 1 232 ? -10.031 11.57 -6.875 1 96.31 232 HIS A N 1
ATOM 1735 C CA . HIS A 1 232 ? -10.945 12.008 -7.93 1 96.31 232 HIS A CA 1
ATOM 1736 C C . HIS A 1 232 ? -10.195 12.773 -9.016 1 96.31 232 HIS A C 1
ATOM 1738 O O . HIS A 1 232 ? -10.523 12.648 -10.203 1 96.31 232 HIS A O 1
ATOM 1744 N N . THR A 1 233 ? -9.195 13.555 -8.57 1 91.5 233 THR A N 1
ATOM 1745 C CA . THR A 1 233 ? -8.477 14.406 -9.508 1 91.5 233 THR A CA 1
ATOM 1746 C C . THR A 1 233 ? -7.773 13.578 -10.57 1 91.5 233 THR A C 1
ATOM 1748 O O . THR A 1 233 ? -6.91 12.758 -10.25 1 91.5 233 THR A O 1
ATOM 1751 N N . ASP A 1 234 ? -8.148 13.703 -11.836 1 89.12 234 ASP A N 1
ATOM 1752 C CA . ASP A 1 234 ? -7.578 13.039 -13 1 89.12 234 ASP A CA 1
ATOM 1753 C C . ASP A 1 234 ? -7.758 11.523 -12.914 1 89.12 234 ASP A C 1
ATOM 1755 O O . ASP A 1 234 ? -7.039 10.773 -13.57 1 89.12 234 ASP A O 1
ATOM 1759 N N . GLY A 1 235 ? -8.633 11.156 -12.023 1 93.25 235 GLY A N 1
ATOM 1760 C CA . GLY A 1 235 ? -8.859 9.719 -11.922 1 93.25 235 GLY A CA 1
ATOM 1761 C C . GLY A 1 235 ? -7.605 8.953 -11.539 1 93.25 235 GLY A C 1
ATOM 1762 O O . GLY A 1 235 ? -7.246 7.973 -12.195 1 93.25 235 GLY A O 1
ATOM 1763 N N . GLN A 1 236 ? -7.035 9.344 -10.453 1 94.69 236 GLN A N 1
ATOM 1764 C CA . GLN A 1 236 ? -5.746 8.812 -10.039 1 94.69 236 GLN A CA 1
ATOM 1765 C C . GLN A 1 236 ? -5.832 7.309 -9.781 1 94.69 236 GLN A C 1
ATOM 1767 O O . GLN A 1 236 ? -4.852 6.582 -9.969 1 94.69 236 GLN A O 1
ATOM 1772 N N . LEU A 1 237 ? -6.969 6.844 -9.328 1 96.62 237 LEU A N 1
ATOM 1773 C CA . LEU A 1 237 ? -7.25 5.43 -9.117 1 96.62 237 LEU A CA 1
ATOM 1774 C C . LEU A 1 237 ? -8.578 5.039 -9.75 1 96.62 237 LEU A C 1
ATOM 1776 O O . LEU A 1 237 ? -9.547 5.801 -9.688 1 96.62 237 LEU A O 1
ATOM 1780 N N . LYS A 1 238 ? -8.57 3.898 -10.336 1 96.31 238 LYS A N 1
ATOM 1781 C CA . LYS A 1 238 ? -9.844 3.283 -10.688 1 96.31 238 LYS A CA 1
ATOM 1782 C C . LYS A 1 238 ? -10.414 2.492 -9.516 1 96.31 238 LYS A C 1
ATOM 1784 O O . LYS A 1 238 ? -9.781 2.377 -8.469 1 96.31 238 LYS A O 1
ATOM 1789 N N . GLU A 1 239 ? -11.609 1.989 -9.656 1 96.19 239 GLU A N 1
ATOM 1790 C CA . GLU A 1 239 ? -12.359 1.417 -8.547 1 96.19 239 GLU A CA 1
ATOM 1791 C C . GLU A 1 239 ? -11.617 0.237 -7.926 1 96.19 239 GLU A C 1
ATOM 1793 O O . GLU A 1 239 ? -11.539 0.119 -6.703 1 96.19 239 GLU A O 1
ATOM 1798 N N . ARG A 1 240 ? -11.039 -0.68 -8.711 1 95.88 240 ARG A N 1
ATOM 1799 C CA . ARG A 1 240 ? -10.359 -1.86 -8.188 1 95.88 240 ARG A CA 1
ATOM 1800 C C . ARG A 1 240 ? -9.164 -1.466 -7.316 1 95.88 240 ARG A C 1
ATOM 1802 O O . ARG A 1 240 ? -8.992 -1.997 -6.219 1 95.88 240 ARG A O 1
ATOM 1809 N N . ASN A 1 241 ? -8.422 -0.503 -7.84 1 96.88 241 ASN A N 1
ATOM 1810 C CA . ASN A 1 241 ? -7.27 -0.045 -7.082 1 96.88 241 ASN A CA 1
ATOM 1811 C C . ASN A 1 241 ? -7.688 0.733 -5.836 1 96.88 241 ASN A C 1
ATOM 1813 O O . ASN A 1 241 ? -7.012 0.674 -4.805 1 96.88 241 ASN A O 1
ATOM 1817 N N . PHE A 1 242 ? -8.797 1.482 -5.996 1 98.19 242 PHE A N 1
ATOM 1818 C CA . PHE A 1 242 ? -9.312 2.223 -4.848 1 98.19 242 PHE A CA 1
ATOM 1819 C C . PHE A 1 242 ? -9.617 1.281 -3.689 1 98.19 242 PHE A C 1
ATOM 1821 O O . PHE A 1 242 ? -9.164 1.502 -2.566 1 98.19 242 PHE A O 1
ATOM 1828 N N . LEU A 1 243 ? -10.266 0.226 -3.967 1 97.94 243 LEU A N 1
ATOM 1829 C CA . LEU A 1 243 ? -10.641 -0.752 -2.951 1 97.94 243 LEU A CA 1
ATOM 1830 C C . LEU A 1 243 ? -9.414 -1.448 -2.383 1 97.94 243 LEU A C 1
ATOM 1832 O O . LEU A 1 243 ? -9.258 -1.546 -1.164 1 97.94 243 LEU A O 1
ATOM 1836 N N . ASP A 1 244 ? -8.57 -1.901 -3.227 1 97.81 244 ASP A N 1
ATOM 1837 C CA . ASP A 1 244 ? -7.371 -2.613 -2.801 1 97.81 244 ASP A CA 1
ATOM 1838 C C . ASP A 1 244 ? -6.496 -1.729 -1.914 1 97.81 244 ASP A C 1
ATOM 1840 O O . ASP A 1 244 ? -6.043 -2.162 -0.853 1 97.81 244 ASP A O 1
ATOM 1844 N N . ASN A 1 245 ? -6.285 -0.469 -2.348 1 98.62 245 ASN A N 1
ATOM 1845 C CA . ASN A 1 245 ? -5.434 0.448 -1.598 1 98.62 245 ASN A CA 1
ATOM 1846 C C . ASN A 1 245 ? -6.039 0.794 -0.241 1 98.62 245 ASN A C 1
ATOM 1848 O O . ASN A 1 245 ? -5.316 0.959 0.743 1 98.62 245 ASN A O 1
ATOM 1852 N N . ALA A 1 246 ? -7.359 0.948 -0.203 1 98.88 246 ALA A N 1
ATOM 1853 C CA . ALA A 1 246 ? -8.016 1.232 1.07 1 98.88 246 ALA A CA 1
ATOM 1854 C C . ALA A 1 246 ? -7.816 0.086 2.059 1 98.88 246 ALA A C 1
ATOM 1856 O O . ALA A 1 246 ? -7.43 0.31 3.209 1 98.88 246 ALA A O 1
ATOM 1857 N N . HIS A 1 247 ? -8.016 -1.135 1.591 1 98.88 247 HIS A N 1
ATOM 1858 C CA . HIS A 1 247 ? -7.816 -2.291 2.457 1 98.88 247 HIS A CA 1
ATOM 1859 C C . HIS A 1 247 ? -6.355 -2.418 2.873 1 98.88 247 HIS A C 1
ATOM 1861 O O . HIS A 1 247 ? -6.059 -2.732 4.027 1 98.88 247 HIS A O 1
ATOM 1867 N N . ALA A 1 248 ? -5.469 -2.174 1.944 1 98.81 248 ALA A N 1
ATOM 1868 C CA . ALA A 1 248 ? -4.043 -2.268 2.252 1 98.81 248 ALA A CA 1
ATOM 1869 C C . ALA A 1 248 ? -3.645 -1.25 3.314 1 98.81 248 ALA A C 1
ATOM 1871 O O . ALA A 1 248 ? -2.896 -1.572 4.242 1 98.81 248 ALA A O 1
ATOM 1872 N N . MET A 1 249 ? -4.133 -0.03 3.158 1 98.94 249 MET A N 1
ATOM 1873 C CA . MET A 1 249 ? -3.83 1.021 4.125 1 98.94 249 MET A CA 1
ATOM 1874 C C . MET A 1 249 ? -4.277 0.616 5.527 1 98.94 249 MET A C 1
ATOM 1876 O O . MET A 1 249 ? -3.51 0.726 6.484 1 98.94 249 MET A O 1
ATOM 1880 N N . ILE A 1 250 ? -5.477 0.108 5.625 1 98.94 250 ILE A N 1
ATOM 1881 C CA . ILE A 1 250 ? -6.016 -0.305 6.914 1 98.94 250 ILE A CA 1
ATOM 1882 C C . ILE A 1 250 ? -5.199 -1.475 7.465 1 98.94 250 ILE A C 1
ATOM 1884 O O . ILE A 1 250 ? -4.844 -1.489 8.648 1 98.94 250 ILE A O 1
ATOM 1888 N N . SER A 1 251 ? -4.863 -2.459 6.602 1 98.88 251 SER A N 1
ATOM 1889 C CA . SER A 1 251 ? -4.09 -3.619 7.031 1 98.88 251 SER A CA 1
ATOM 1890 C C . SER A 1 251 ? -2.727 -3.205 7.574 1 98.88 251 SER A C 1
ATOM 1892 O O . SER A 1 251 ? -2.293 -3.693 8.617 1 98.88 251 SER A O 1
ATOM 1894 N N . ILE A 1 252 ? -2.086 -2.307 6.91 1 98.94 252 ILE A N 1
ATOM 1895 C CA . ILE A 1 252 ? -0.76 -1.85 7.316 1 98.94 252 ILE A CA 1
ATOM 1896 C C . ILE A 1 252 ? -0.85 -1.127 8.656 1 98.94 252 ILE A C 1
ATOM 1898 O O . ILE A 1 252 ? -0.075 -1.408 9.578 1 98.94 252 ILE A O 1
ATOM 1902 N N . ILE A 1 253 ? -1.784 -0.244 8.805 1 98.94 253 ILE A N 1
ATOM 1903 C CA . ILE A 1 253 ? -1.944 0.534 10.023 1 98.94 253 ILE A CA 1
ATOM 1904 C C . ILE A 1 253 ? -2.234 -0.402 11.195 1 98.94 253 ILE A C 1
ATOM 1906 O O . ILE A 1 253 ? -1.673 -0.241 12.281 1 98.94 253 ILE A O 1
ATOM 1910 N N . ARG A 1 254 ? -3.055 -1.397 10.977 1 98.88 254 ARG A N 1
ATOM 1911 C CA . ARG A 1 254 ? -3.502 -2.303 12.031 1 98.88 254 ARG A CA 1
ATOM 1912 C C . ARG A 1 254 ? -2.354 -3.168 12.539 1 98.88 254 ARG A C 1
ATOM 1914 O O . ARG A 1 254 ? -2.447 -3.771 13.609 1 98.88 254 ARG A O 1
ATOM 1921 N N . GLU A 1 255 ? -1.266 -3.242 11.82 1 98.56 255 GLU A N 1
ATOM 1922 C CA . GLU A 1 255 ? -0.114 -4.027 12.258 1 98.56 255 GLU A CA 1
ATOM 1923 C C . GLU A 1 255 ? 0.442 -3.502 13.578 1 98.56 255 GLU A C 1
ATOM 1925 O O . GLU A 1 255 ? 0.933 -4.277 14.406 1 98.56 255 GLU A O 1
ATOM 1930 N N . LYS A 1 256 ? 0.349 -2.197 13.828 1 98.75 256 LYS A N 1
ATOM 1931 C CA . LYS A 1 256 ? 0.847 -1.655 15.094 1 98.75 256 LYS A CA 1
ATOM 1932 C C . LYS A 1 256 ? -0.262 -0.938 15.859 1 98.75 256 LYS A C 1
ATOM 1934 O O . LYS A 1 256 ? -0.042 -0.455 16.969 1 98.75 256 LYS A O 1
ATOM 1939 N N . HIS A 1 257 ? -1.423 -0.882 15.289 1 98.81 257 HIS A N 1
ATOM 1940 C CA . HIS A 1 257 ? -2.611 -0.324 15.922 1 98.81 257 HIS A CA 1
ATOM 1941 C C . HIS A 1 257 ? -3.775 -1.308 15.875 1 98.81 257 HIS A C 1
ATOM 1943 O O . HIS A 1 257 ? -4.824 -1.005 15.297 1 98.81 257 HIS A O 1
ATOM 1949 N N . PRO A 1 258 ? -3.662 -2.432 16.438 1 98.31 258 PRO A N 1
ATOM 1950 C CA . PRO A 1 258 ? -4.664 -3.49 16.312 1 98.31 258 PRO A CA 1
ATOM 1951 C C . PRO A 1 258 ? -6.016 -3.102 16.906 1 98.31 258 PRO A C 1
ATOM 1953 O O . PRO A 1 258 ? -7.059 -3.559 16.438 1 98.31 258 PRO A O 1
ATOM 1956 N N . THR A 1 259 ? -5.957 -2.219 18 1 98.12 259 THR A N 1
ATOM 1957 C CA . THR A 1 259 ? -7.215 -1.919 18.672 1 98.12 259 THR A CA 1
ATOM 1958 C C . THR A 1 259 ? -7.445 -0.412 18.75 1 98.12 259 THR A C 1
ATOM 1960 O O . THR A 1 259 ? -8.43 0.043 19.328 1 98.12 259 THR A O 1
ATOM 1963 N N . THR A 1 260 ? -6.484 0.373 18.25 1 98.75 260 THR A N 1
ATOM 1964 C CA . THR A 1 260 ? -6.664 1.82 18.25 1 98.75 260 THR A CA 1
ATOM 1965 C C . THR A 1 260 ? -7.922 2.203 17.469 1 98.75 260 THR A C 1
ATOM 1967 O O . THR A 1 260 ? -8.141 1.722 16.359 1 98.75 260 THR A O 1
ATOM 1970 N N . PRO A 1 261 ? -8.781 2.998 18.031 1 98.88 261 PRO A N 1
ATOM 1971 C CA . PRO A 1 261 ? -9.938 3.455 17.25 1 98.88 261 PRO A CA 1
ATOM 1972 C C . PRO A 1 261 ? -9.547 4.078 15.914 1 98.88 261 PRO A C 1
ATOM 1974 O O . PRO A 1 261 ? -8.664 4.934 15.867 1 98.88 261 PRO A O 1
ATOM 1977 N N . LEU A 1 262 ? -10.109 3.543 14.852 1 98.94 262 LEU A N 1
ATOM 1978 C CA . LEU A 1 262 ? -9.859 3.99 13.484 1 98.94 262 LEU A CA 1
ATOM 1979 C C . LEU A 1 262 ? -11.148 4.457 12.828 1 98.94 262 LEU A C 1
ATOM 1981 O O . LEU A 1 262 ? -12.102 3.688 12.695 1 98.94 262 LEU A O 1
ATOM 1985 N N . LEU A 1 263 ? -11.188 5.727 12.461 1 98.94 263 LEU A N 1
ATOM 1986 C CA . LEU A 1 263 ? -12.367 6.297 11.82 1 98.94 263 LEU A CA 1
ATOM 1987 C C . LEU A 1 263 ? -12.086 6.621 10.359 1 98.94 263 LEU A C 1
ATOM 1989 O O . LEU A 1 263 ? -11.18 7.398 10.055 1 98.94 263 LEU A O 1
ATOM 1993 N N . ILE A 1 264 ? -12.844 5.969 9.5 1 98.94 264 ILE A N 1
ATOM 1994 C CA . ILE A 1 264 ? -12.797 6.285 8.07 1 98.94 264 ILE A CA 1
ATOM 1995 C C . ILE A 1 264 ? -13.867 7.324 7.742 1 98.94 264 ILE A C 1
ATOM 1997 O O . ILE A 1 264 ? -15.055 7.09 7.973 1 98.94 264 ILE A O 1
ATOM 2001 N N . VAL A 1 265 ? -13.414 8.469 7.262 1 98.94 265 VAL A N 1
ATOM 2002 C CA . VAL A 1 265 ? -14.32 9.531 6.852 1 98.94 265 VAL A CA 1
ATOM 2003 C C . VAL A 1 265 ? -14.328 9.648 5.328 1 98.94 265 VAL A C 1
ATOM 2005 O O . VAL A 1 265 ? -13.273 9.797 4.711 1 98.94 265 VAL A O 1
ATOM 2008 N N . SER A 1 266 ? -15.469 9.57 4.699 1 98.88 266 SER A N 1
ATOM 2009 C CA . SER A 1 266 ? -15.57 9.664 3.246 1 98.88 266 SER A CA 1
ATOM 2010 C C . SER A 1 266 ? -15.562 11.117 2.783 1 98.88 266 SER A C 1
ATOM 2012 O O . SER A 1 266 ? -15.523 12.031 3.605 1 98.88 266 SER A O 1
ATOM 2014 N N . PRO A 1 267 ? -15.516 11.422 1.521 1 98.62 267 PRO A N 1
ATOM 2015 C CA . PRO A 1 267 ? -15.398 12.789 1.004 1 98.62 267 PRO A CA 1
ATOM 2016 C C . PRO A 1 267 ? -16.578 13.672 1.38 1 98.62 267 PRO A C 1
ATOM 2018 O O . PRO A 1 267 ? -17.719 13.195 1.42 1 98.62 267 PRO A O 1
ATOM 2021 N N . ILE A 1 268 ? -16.234 14.914 1.59 1 98.56 268 ILE A N 1
ATOM 2022 C CA . ILE A 1 268 ? -17.297 15.914 1.759 1 98.56 268 ILE A CA 1
ATOM 2023 C C . ILE A 1 268 ? -17.906 16.234 0.403 1 98.56 268 ILE A C 1
ATOM 2025 O O . ILE A 1 268 ? -17.484 15.719 -0.627 1 98.56 268 ILE A O 1
ATOM 2029 N N . TRP A 1 269 ? -18.875 17.109 0.473 1 98 269 TRP A N 1
ATOM 2030 C CA . TRP A 1 269 ? -19.625 17.516 -0.714 1 98 269 TRP A CA 1
ATOM 2031 C C . TRP A 1 269 ? -18.781 18.406 -1.62 1 98 269 TRP A C 1
ATOM 2033 O O . TRP A 1 269 ? -18.062 19.297 -1.143 1 98 269 TRP A O 1
ATOM 2043 N N . SER A 1 270 ? -18.703 18.156 -2.822 1 97.88 270 SER A N 1
ATOM 2044 C CA . SER A 1 270 ? -18.141 18.953 -3.91 1 97.88 270 SER A CA 1
ATOM 2045 C C . SER A 1 270 ? -18.969 18.797 -5.188 1 97.88 270 SER A C 1
ATOM 2047 O O . SER A 1 270 ? -18.844 17.797 -5.891 1 97.88 270 SER A O 1
ATOM 2049 N N . PRO A 1 271 ? -19.703 19.75 -5.52 1 96.62 271 PRO A N 1
ATOM 2050 C CA . PRO A 1 271 ? -20.75 19.594 -6.52 1 96.62 271 PRO A CA 1
ATOM 2051 C C . PRO A 1 271 ? -20.234 19.062 -7.852 1 96.62 271 PRO A C 1
ATOM 2053 O O . PRO A 1 271 ? -20.734 18.078 -8.375 1 96.62 271 PRO A O 1
ATOM 2056 N N . PRO A 1 272 ? -19.234 19.641 -8.484 1 96.44 272 PRO A N 1
ATOM 2057 C CA . PRO A 1 272 ? -18.812 19.156 -9.805 1 96.44 272 PRO A CA 1
ATOM 2058 C C . PRO A 1 272 ? -18.234 17.75 -9.75 1 96.44 272 PRO A C 1
ATOM 2060 O O . PRO A 1 272 ? -18.062 17.109 -10.789 1 96.44 272 PRO A O 1
ATOM 2063 N N . ARG A 1 273 ? -17.984 17.203 -8.578 1 97.38 273 ARG A N 1
ATOM 2064 C CA . ARG A 1 273 ? -17.281 15.938 -8.414 1 97.38 273 ARG A CA 1
ATOM 2065 C C . ARG A 1 273 ? -18.219 14.836 -7.922 1 97.38 273 ARG A C 1
ATOM 2067 O O . ARG A 1 273 ? -17.812 13.68 -7.785 1 97.38 273 ARG A O 1
ATOM 2074 N N . GLU A 1 274 ? -19.406 15.172 -7.699 1 97.88 274 GLU A N 1
ATOM 2075 C CA . GLU A 1 274 ? -20.344 14.266 -7.027 1 97.88 274 GLU A CA 1
ATOM 2076 C C . GLU A 1 274 ? -20.703 13.086 -7.922 1 97.88 274 GLU A C 1
ATOM 2078 O O . GLU A 1 274 ? -20.844 11.961 -7.445 1 97.88 274 GLU A O 1
ATOM 2083 N N . THR A 1 275 ? -20.844 13.352 -9.227 1 97.19 275 THR A N 1
ATOM 2084 C CA . THR A 1 275 ? -21.391 12.289 -10.062 1 97.19 275 THR A CA 1
ATOM 2085 C C . THR A 1 275 ? -20.547 12.086 -11.312 1 97.19 275 THR A C 1
ATOM 2087 O O . THR A 1 275 ? -20.938 11.328 -12.211 1 97.19 275 THR A O 1
ATOM 2090 N N . ALA A 1 276 ? -19.469 12.766 -11.43 1 93.75 276 ALA A N 1
ATOM 2091 C CA . ALA A 1 276 ? -18.641 12.703 -12.633 1 93.75 276 ALA A CA 1
ATOM 2092 C C . ALA A 1 276 ? -17.172 12.531 -12.273 1 93.75 276 ALA A C 1
ATOM 2094 O O . ALA A 1 276 ? -16.766 12.75 -11.133 1 93.75 276 ALA A O 1
ATOM 2095 N N . GLY A 1 277 ? -16.391 12.055 -13.289 1 92 277 GLY A N 1
ATOM 2096 C CA . GLY A 1 277 ? -14.953 11.914 -13.156 1 92 277 GLY A CA 1
ATOM 2097 C C . GLY A 1 277 ? -14.367 10.828 -14.039 1 92 277 GLY A C 1
ATOM 2098 O O . GLY A 1 277 ? -15.109 10.008 -14.586 1 92 277 GLY A O 1
ATOM 2099 N N . ASP A 1 278 ? -13.055 10.867 -14.164 1 92.75 278 ASP A N 1
ATOM 2100 C CA . ASP A 1 278 ? -12.352 9.867 -14.961 1 92.75 278 ASP A CA 1
ATOM 2101 C C . ASP A 1 278 ? -12.211 8.555 -14.195 1 92.75 278 ASP A C 1
ATOM 2103 O O . ASP A 1 278 ? -11.898 7.516 -14.789 1 92.75 278 ASP A O 1
ATOM 2107 N N . GLY A 1 279 ? -12.391 8.57 -12.984 1 94.81 279 GLY A N 1
ATOM 2108 C CA . GLY A 1 279 ? -12.508 7.453 -12.055 1 94.81 279 GLY A CA 1
ATOM 2109 C C . GLY A 1 279 ? -13.797 7.477 -11.25 1 94.81 279 GLY A C 1
ATOM 2110 O O . GLY A 1 279 ? -14.812 8.008 -11.719 1 94.81 279 GLY A O 1
ATOM 2111 N N . PRO A 1 280 ? -13.742 6.82 -10.078 1 97.31 280 PRO A N 1
ATOM 2112 C CA . PRO A 1 280 ? -14.969 6.863 -9.273 1 97.31 280 PRO A CA 1
ATOM 2113 C C . PRO A 1 280 ? -15.344 8.273 -8.844 1 97.31 280 PRO A C 1
ATOM 2115 O O . PRO A 1 280 ? -14.469 9.07 -8.492 1 97.31 280 PRO A O 1
ATOM 2118 N N . SER A 1 281 ? -16.609 8.602 -8.883 1 98.31 281 SER A N 1
ATOM 2119 C CA . SER A 1 281 ? -17.141 9.867 -8.375 1 98.31 281 SER A CA 1
ATOM 2120 C C . SER A 1 281 ? -17.094 9.906 -6.848 1 98.31 281 SER A C 1
ATOM 2122 O O . SER A 1 281 ? -16.812 8.898 -6.203 1 98.31 281 SER A O 1
ATOM 2124 N N . LEU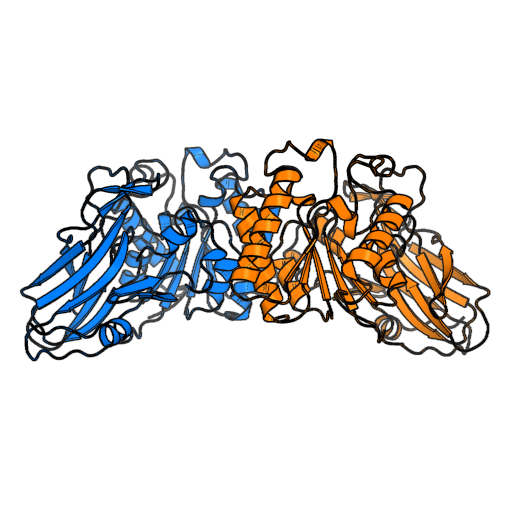 A 1 282 ? -17.344 11.102 -6.273 1 98.56 282 LEU A N 1
ATOM 2125 C CA . LEU A 1 282 ? -17.359 11.188 -4.816 1 98.56 282 LEU A CA 1
ATOM 2126 C C . LEU A 1 282 ? -18.484 10.336 -4.234 1 98.56 282 LEU A C 1
ATOM 2128 O O . LEU A 1 282 ? -18.297 9.688 -3.199 1 98.56 282 LEU A O 1
ATOM 2132 N N . GLN A 1 283 ? -19.594 10.344 -4.906 1 98.56 283 GLN A N 1
ATOM 2133 C CA . GLN A 1 283 ? -20.703 9.508 -4.473 1 98.56 283 GLN A CA 1
ATOM 2134 C C . GLN A 1 283 ? -20.312 8.031 -4.449 1 98.56 283 GLN A C 1
ATOM 2136 O O . GLN A 1 283 ? -20.594 7.324 -3.479 1 98.56 283 GLN A O 1
ATOM 2141 N N . ARG A 1 284 ? -19.719 7.586 -5.477 1 98.5 284 ARG A N 1
ATOM 2142 C CA . ARG A 1 284 ? -19.266 6.199 -5.562 1 98.5 284 ARG A CA 1
ATOM 2143 C C . ARG A 1 284 ? -18.203 5.902 -4.508 1 98.5 284 ARG A C 1
ATOM 2145 O O . ARG A 1 284 ? -18.219 4.84 -3.889 1 98.5 284 ARG A O 1
ATOM 2152 N N . MET A 1 285 ? -17.297 6.82 -4.258 1 98.69 285 MET A N 1
ATOM 2153 C CA . MET A 1 285 ? -16.234 6.609 -3.281 1 98.69 285 MET A CA 1
ATOM 2154 C C . MET A 1 285 ? -16.812 6.5 -1.871 1 98.69 285 MET A C 1
ATOM 2156 O O . MET A 1 285 ? -16.297 5.734 -1.051 1 98.69 285 MET A O 1
ATOM 2160 N N . ARG A 1 286 ? -17.859 7.293 -1.562 1 98.81 286 ARG A N 1
ATOM 2161 C CA . ARG A 1 286 ? -18.516 7.148 -0.27 1 98.81 286 ARG A CA 1
ATOM 2162 C C . ARG A 1 286 ? -19.078 5.742 -0.1 1 98.81 286 ARG A C 1
ATOM 2164 O O . ARG A 1 286 ? -18.922 5.129 0.959 1 98.81 286 ARG A O 1
ATOM 2171 N N . GLN A 1 287 ? -19.625 5.195 -1.175 1 98.75 287 GLN A N 1
ATOM 2172 C CA . GLN A 1 287 ? -20.156 3.84 -1.136 1 98.75 287 GLN A CA 1
ATOM 2173 C C . GLN A 1 287 ? -19.047 2.814 -0.961 1 98.75 287 GLN A C 1
ATOM 2175 O O . GLN A 1 287 ? -19.172 1.882 -0.164 1 98.75 287 GLN A O 1
ATOM 2180 N N . LEU A 1 288 ? -18.016 2.996 -1.696 1 98.69 288 LEU A N 1
ATOM 2181 C CA . LEU A 1 288 ? -16.891 2.061 -1.654 1 98.69 288 LEU A CA 1
ATOM 2182 C C . LEU A 1 288 ? -16.25 2.037 -0.27 1 98.69 288 LEU A C 1
ATOM 2184 O O . LEU A 1 288 ? -15.945 0.968 0.258 1 98.69 288 LEU A O 1
ATOM 2188 N N . LEU A 1 289 ? -16.062 3.191 0.356 1 98.88 289 LEU A N 1
ATOM 2189 C CA . LEU A 1 289 ? -15.438 3.25 1.675 1 98.88 289 LEU A CA 1
ATOM 2190 C C . LEU A 1 289 ? -16.344 2.629 2.73 1 98.88 289 LEU A C 1
ATOM 2192 O O . LEU A 1 289 ? -15.867 1.998 3.676 1 98.88 289 LEU A O 1
ATOM 2196 N N . HIS A 1 290 ? -17.625 2.842 2.561 1 98.81 290 HIS A N 1
ATOM 2197 C CA . HIS A 1 290 ? -18.578 2.17 3.445 1 98.81 290 HIS A CA 1
ATOM 2198 C C . HIS A 1 290 ? -18.438 0.654 3.352 1 98.81 290 HIS A C 1
ATOM 2200 O O . HIS A 1 290 ? -18.422 -0.038 4.371 1 98.81 290 HIS A O 1
ATOM 2206 N N . THR A 1 291 ? -18.312 0.125 2.146 1 98.44 291 THR A N 1
ATOM 2207 C CA . THR A 1 291 ? -18.172 -1.309 1.92 1 98.44 291 THR A CA 1
ATOM 2208 C C . THR A 1 291 ? -16.859 -1.821 2.506 1 98.44 291 THR A C 1
ATOM 2210 O O . THR A 1 291 ? -16.797 -2.928 3.047 1 98.44 291 THR A O 1
ATOM 2213 N N . VAL A 1 292 ? -15.828 -1.04 2.395 1 98.81 292 VAL A N 1
ATOM 2214 C CA . VAL A 1 292 ? -14.523 -1.4 2.953 1 98.81 292 VAL A CA 1
ATOM 2215 C C . VAL A 1 292 ? -14.648 -1.574 4.465 1 98.81 292 VAL A C 1
ATOM 2217 O O . VAL A 1 292 ? -14.227 -2.594 5.016 1 98.81 292 VAL A O 1
ATOM 2220 N N . VAL A 1 293 ? -15.234 -0.611 5.156 1 98.88 293 VAL A N 1
ATOM 2221 C CA . VAL A 1 293 ? -15.352 -0.652 6.613 1 98.88 293 VAL A CA 1
ATOM 2222 C C . VAL A 1 293 ? -16.234 -1.826 7.023 1 98.88 293 VAL A C 1
ATOM 2224 O O . VAL A 1 293 ? -15.93 -2.535 7.988 1 98.88 293 VAL A O 1
ATOM 2227 N N . ALA A 1 294 ? -17.312 -2.045 6.293 1 98.69 294 ALA A N 1
ATOM 2228 C CA . ALA A 1 294 ? -18.188 -3.168 6.586 1 98.69 294 ALA A CA 1
ATOM 2229 C C . ALA A 1 294 ? -17.438 -4.492 6.512 1 98.69 294 ALA A C 1
ATOM 2231 O O . ALA A 1 294 ? -17.641 -5.371 7.355 1 98.69 294 ALA A O 1
ATOM 2232 N N . ALA A 1 295 ? -16.609 -4.633 5.488 1 98.5 295 ALA A N 1
ATOM 2233 C CA . ALA A 1 295 ? -15.828 -5.852 5.336 1 98.5 295 ALA A CA 1
ATOM 2234 C C . ALA A 1 295 ? -14.883 -6.043 6.516 1 98.5 295 ALA A C 1
ATOM 2236 O O . ALA A 1 295 ? -14.695 -7.164 7 1 98.5 295 ALA A O 1
ATOM 2237 N N . ARG A 1 296 ? -14.281 -4.957 6.953 1 98.75 296 ARG A N 1
ATOM 2238 C CA . ARG A 1 296 ? -13.367 -5.023 8.086 1 98.75 296 ARG A CA 1
ATOM 2239 C C . ARG A 1 296 ? -14.102 -5.449 9.359 1 98.75 296 ARG A C 1
ATOM 2241 O O . ARG A 1 296 ? -13.609 -6.297 10.109 1 98.75 296 ARG A O 1
ATOM 2248 N N . ILE A 1 297 ? -15.242 -4.883 9.586 1 98.56 297 ILE A N 1
ATOM 2249 C CA . ILE A 1 297 ? -16.047 -5.227 10.75 1 98.56 297 ILE A CA 1
ATOM 2250 C C . ILE A 1 297 ? -16.453 -6.695 10.695 1 98.56 297 ILE A C 1
ATOM 2252 O O . ILE A 1 297 ? -16.328 -7.418 11.688 1 98.56 297 ILE A O 1
ATOM 2256 N N . LYS A 1 298 ? -16.828 -7.113 9.562 1 97.31 298 LYS A N 1
ATOM 2257 C CA . LYS A 1 298 ? -17.281 -8.492 9.367 1 97.31 298 LYS A CA 1
ATOM 2258 C C . LYS A 1 298 ? -16.156 -9.477 9.672 1 97.31 298 LYS A C 1
ATOM 2260 O O . LYS A 1 298 ? -16.406 -10.586 10.148 1 97.31 298 LYS A O 1
ATOM 2265 N N . THR A 1 299 ? -14.961 -9.023 9.43 1 97 299 THR A N 1
ATOM 2266 C CA . THR A 1 299 ? -13.812 -9.906 9.625 1 97 299 THR A CA 1
ATOM 2267 C C . THR A 1 299 ? -13.234 -9.742 11.031 1 97 299 THR A C 1
ATOM 2269 O O . THR A 1 299 ? -12.156 -10.25 11.32 1 97 299 THR A O 1
ATOM 2272 N N . GLY A 1 300 ? -13.906 -8.891 11.906 1 97.69 300 GLY A N 1
ATOM 2273 C CA . GLY A 1 300 ? -13.578 -8.938 13.32 1 97.69 300 GLY A CA 1
ATOM 2274 C C . GLY A 1 300 ? -12.969 -7.645 13.828 1 97.69 300 GLY A C 1
ATOM 2275 O O . GLY A 1 300 ? -12.586 -7.555 15 1 97.69 300 GLY A O 1
ATOM 2276 N N . ASP A 1 301 ? -12.828 -6.641 13.016 1 98.25 301 ASP A N 1
ATOM 2277 C CA . ASP A 1 301 ? -12.305 -5.367 13.5 1 98.25 301 ASP A CA 1
ATOM 2278 C C . ASP A 1 301 ? -13.375 -4.59 14.266 1 98.25 301 ASP A C 1
ATOM 2280 O O . ASP A 1 301 ? -14.234 -3.947 13.656 1 98.25 301 ASP A O 1
ATOM 2284 N N . THR A 1 302 ? -13.297 -4.496 15.531 1 97.5 302 THR A N 1
ATOM 2285 C CA . THR A 1 302 ? -14.336 -3.891 16.359 1 97.5 302 THR A CA 1
ATOM 2286 C C . THR A 1 302 ? -13.992 -2.438 16.688 1 97.5 302 THR A C 1
ATOM 2288 O O . THR A 1 302 ? -14.781 -1.736 17.328 1 97.5 302 THR A O 1
ATOM 2291 N N . ALA A 1 303 ? -12.828 -2.002 16.219 1 98.56 303 ALA A N 1
ATOM 2292 C CA . ALA A 1 303 ? -12.375 -0.664 16.594 1 98.56 303 ALA A CA 1
ATOM 2293 C C . ALA A 1 303 ? -12.375 0.268 15.383 1 98.56 303 ALA A C 1
ATOM 2295 O O . ALA A 1 303 ? -11.797 1.355 15.43 1 98.56 303 ALA A O 1
ATOM 2296 N N . ILE A 1 304 ? -12.969 -0.187 14.25 1 98.81 304 ILE A N 1
ATOM 2297 C CA . ILE A 1 304 ? -13.055 0.644 13.055 1 98.81 304 ILE A CA 1
ATOM 2298 C C . ILE A 1 304 ? -14.477 1.158 12.883 1 98.81 304 ILE A C 1
ATOM 2300 O O . ILE A 1 304 ? -15.445 0.438 13.156 1 98.81 304 ILE A O 1
ATOM 2304 N N . ARG A 1 305 ? -14.609 2.436 12.461 1 98.69 305 ARG A N 1
ATOM 2305 C CA . ARG A 1 305 ? -15.906 3.062 12.219 1 98.69 305 ARG A CA 1
ATOM 2306 C C . ARG A 1 305 ? -15.891 3.865 10.922 1 98.69 305 ARG A C 1
ATOM 2308 O O . ARG A 1 305 ? -14.828 4.207 10.406 1 98.69 305 ARG A O 1
ATOM 2315 N N . TYR A 1 306 ? -17.078 4.051 10.391 1 98.75 306 TYR A N 1
ATOM 2316 C CA . TYR A 1 306 ? -17.297 4.848 9.188 1 98.75 306 TYR A CA 1
ATOM 2317 C C . TYR A 1 306 ? -18.094 6.105 9.5 1 98.75 306 TYR A C 1
ATOM 2319 O O . TYR A 1 306 ? -19.047 6.07 10.281 1 98.75 306 TYR A O 1
ATOM 2327 N N . LEU A 1 307 ? -17.625 7.254 9.055 1 98.88 307 LEU A N 1
ATOM 2328 C CA . LEU A 1 307 ? -18.375 8.508 9.102 1 98.88 307 LEU A CA 1
ATOM 2329 C C . LEU A 1 307 ? -18.594 9.062 7.703 1 98.88 307 LEU A C 1
ATOM 2331 O O . LEU A 1 307 ? -17.641 9.305 6.961 1 98.88 307 LEU A O 1
ATOM 2335 N N . ASP A 1 308 ? -19.875 9.234 7.328 1 98.75 308 ASP A N 1
ATOM 2336 C CA . ASP A 1 308 ? -20.219 9.836 6.043 1 98.75 308 ASP A CA 1
ATOM 2337 C C . ASP A 1 308 ? -19.75 11.289 5.977 1 98.75 308 ASP A C 1
ATOM 2339 O O . ASP A 1 308 ? -20.172 12.125 6.781 1 98.75 308 ASP A O 1
ATOM 2343 N N . GLY A 1 309 ? -18.906 11.617 5.031 1 98.75 309 GLY A N 1
ATOM 2344 C CA . GLY A 1 309 ? -18.359 12.953 4.902 1 98.75 309 GLY A CA 1
ATOM 2345 C C . GLY A 1 309 ? -19.422 14.023 4.742 1 98.75 309 GLY A C 1
ATOM 2346 O O . GLY A 1 309 ? -19.188 15.195 5.035 1 98.75 309 GLY A O 1
ATOM 2347 N N . LEU A 1 310 ? -20.594 13.602 4.297 1 98.56 310 LEU A N 1
ATOM 2348 C CA . LEU A 1 310 ? -21.688 14.555 4.094 1 98.56 310 LEU A CA 1
ATOM 2349 C C . LEU A 1 310 ? -22.25 15.023 5.43 1 98.56 310 LEU A C 1
ATOM 2351 O O . LEU A 1 310 ? -22.922 16.062 5.496 1 98.56 310 LEU A O 1
ATOM 2355 N N . GLU A 1 311 ? -22.031 14.273 6.496 1 98.38 311 GLU A N 1
ATOM 2356 C CA . GLU A 1 311 ? -22.422 14.711 7.836 1 98.38 311 GLU A CA 1
ATOM 2357 C C . GLU A 1 311 ? -21.5 15.812 8.352 1 98.38 311 GLU A C 1
ATOM 2359 O O . GLU A 1 311 ? -21.891 16.609 9.195 1 98.38 311 GLU A O 1
ATOM 2364 N N . LEU A 1 312 ? -20.281 15.867 7.867 1 98.12 312 LEU A N 1
ATOM 2365 C CA . LEU A 1 312 ? -19.328 16.906 8.227 1 98.12 312 LEU A CA 1
ATOM 2366 C C . LEU A 1 312 ? -19.562 18.172 7.406 1 98.12 312 LEU A C 1
ATOM 2368 O O . LEU A 1 312 ? -19.484 19.281 7.938 1 98.12 312 LEU A O 1
ATOM 2372 N N . PHE A 1 313 ? -19.766 17.984 6.148 1 98.25 313 PHE A N 1
ATOM 2373 C CA . PHE A 1 313 ? -19.922 19.078 5.191 1 98.25 313 PHE A CA 1
ATOM 2374 C C . PHE A 1 313 ? -20.75 18.641 3.998 1 98.25 313 PHE A C 1
ATOM 2376 O O . PHE A 1 313 ? -20.266 17.922 3.121 1 98.25 313 PHE A O 1
ATOM 2383 N N . GLY A 1 314 ? -22 19.094 3.893 1 98.06 314 GLY A N 1
ATOM 2384 C CA . GLY A 1 314 ? -22.953 18.625 2.898 1 98.06 314 GLY A CA 1
ATOM 2385 C C . GLY A 1 314 ? -23.438 19.719 1.964 1 98.06 314 GLY A C 1
ATOM 2386 O O . GLY A 1 314 ? -22.859 20.812 1.933 1 98.06 314 GLY A O 1
ATOM 2387 N N . PRO A 1 315 ? -24.469 19.359 1.181 1 97.56 315 PRO A N 1
ATOM 2388 C CA . PRO A 1 315 ? -24.984 20.281 0.177 1 97.56 315 PRO A CA 1
ATOM 2389 C C . PRO A 1 315 ? -25.438 21.609 0.785 1 97.56 315 PRO A C 1
ATOM 2391 O O . PRO A 1 315 ? -25.328 22.656 0.145 1 97.56 315 PRO A O 1
ATOM 2394 N N . ALA A 1 316 ? -25.891 21.641 1.972 1 97.88 316 ALA A N 1
ATOM 2395 C CA . ALA A 1 316 ? -26.406 22.828 2.627 1 97.88 316 ALA A CA 1
ATOM 2396 C C . ALA A 1 316 ? -25.281 23.797 2.973 1 97.88 316 ALA A C 1
ATOM 2398 O O . ALA A 1 316 ? -25.531 24.969 3.271 1 97.88 316 ALA A O 1
ATOM 2399 N N . ASP A 1 317 ? -24.062 23.359 2.936 1 98.25 317 ASP A N 1
ATOM 2400 C CA . ASP A 1 317 ? -22.922 24.156 3.361 1 98.25 317 ASP A CA 1
ATOM 2401 C C . ASP A 1 317 ? -22.203 24.766 2.16 1 98.25 317 ASP A C 1
ATOM 2403 O O . ASP A 1 317 ? -21.125 25.344 2.307 1 98.25 317 ASP A O 1
ATOM 2407 N N . LEU A 1 318 ? -22.75 24.719 1.028 1 96.56 318 LEU A N 1
ATOM 2408 C CA . LEU A 1 318 ? -22.109 25.062 -0.241 1 96.56 318 LEU A CA 1
ATOM 2409 C C . LEU A 1 318 ? -21.562 26.484 -0.21 1 96.56 318 LEU A C 1
ATOM 2411 O O . LEU A 1 318 ? -20.516 26.766 -0.81 1 96.56 318 LEU A O 1
ATOM 2415 N N . ALA A 1 319 ? -22.172 27.391 0.507 1 96.38 319 ALA A N 1
ATOM 2416 C CA . ALA A 1 319 ? -21.766 28.797 0.562 1 96.38 319 ALA A CA 1
ATOM 2417 C C . ALA A 1 319 ? -20.375 28.938 1.192 1 96.38 319 ALA A C 1
ATOM 2419 O O . ALA A 1 319 ? -19.719 29.969 1.027 1 96.38 319 ALA A O 1
ATOM 2420 N N . LEU A 1 320 ? -19.938 27.938 1.877 1 96.44 320 LEU A N 1
ATOM 2421 C CA . LEU A 1 320 ? -18.656 27.984 2.58 1 96.44 320 LEU A CA 1
ATOM 2422 C C . LEU A 1 320 ? -17.562 27.297 1.766 1 96.44 320 LEU A C 1
ATOM 2424 O O . LEU A 1 320 ? -16.453 27.078 2.26 1 96.44 320 LEU A O 1
ATOM 2428 N N . LEU A 1 321 ? -17.906 26.938 0.5 1 94.81 321 LEU A N 1
ATOM 2429 C CA . LEU A 1 321 ? -16.969 26.344 -0.447 1 94.81 321 LEU A CA 1
ATOM 2430 C C . LEU A 1 321 ? -16.703 27.281 -1.619 1 94.81 321 LEU A C 1
ATOM 2432 O O . LEU A 1 321 ? -17.172 27.031 -2.734 1 94.81 321 LEU A O 1
ATOM 2436 N N . PRO A 1 322 ? -15.844 28.25 -1.479 1 92.62 322 PRO A N 1
ATOM 2437 C CA . PRO A 1 322 ? -15.703 29.297 -2.498 1 92.62 322 PRO A CA 1
ATOM 2438 C C . PRO A 1 322 ? -15.273 28.734 -3.855 1 92.62 322 PRO A C 1
ATOM 2440 O O . PRO A 1 322 ? -15.594 29.328 -4.895 1 92.62 322 PRO A O 1
ATOM 2443 N N . ASP A 1 323 ? -14.523 27.609 -3.936 1 92.88 323 ASP A N 1
ATOM 2444 C CA . ASP A 1 323 ? -14.07 27.062 -5.211 1 92.88 323 ASP A CA 1
ATOM 2445 C C . ASP A 1 323 ? -14.727 25.719 -5.488 1 92.88 323 ASP A C 1
ATOM 2447 O O . ASP A 1 323 ? -14.195 24.906 -6.262 1 92.88 323 ASP A O 1
ATOM 2451 N N . ASP A 1 324 ? -15.773 25.391 -4.668 1 95 324 ASP A N 1
ATOM 2452 C CA . ASP A 1 324 ? -16.547 24.156 -4.793 1 95 324 ASP A CA 1
ATOM 2453 C C . ASP A 1 324 ? -15.734 22.953 -4.309 1 95 324 ASP A C 1
ATOM 2455 O O . ASP A 1 324 ? -16.031 21.812 -4.672 1 95 324 ASP A O 1
ATOM 2459 N N . LEU A 1 325 ? -14.703 23.234 -3.533 1 94.88 325 LEU A N 1
ATOM 2460 C CA . LEU A 1 325 ? -13.883 22.125 -3.086 1 94.88 325 LEU A CA 1
ATOM 2461 C C . LEU A 1 325 ? -13.344 22.375 -1.681 1 94.88 325 LEU A C 1
ATOM 2463 O O . LEU A 1 325 ? -13.516 21.531 -0.789 1 94.88 325 LEU A O 1
ATOM 2467 N N . HIS A 1 326 ? -12.75 23.516 -1.509 1 95.25 326 HIS A N 1
ATOM 2468 C CA . HIS A 1 326 ? -12.086 23.812 -0.244 1 95.25 326 HIS A CA 1
ATOM 2469 C C . HIS A 1 326 ? -12.961 24.688 0.646 1 95.25 326 HIS A C 1
ATOM 2471 O O . HIS A 1 326 ? -13.344 25.797 0.253 1 95.25 326 HIS A O 1
ATOM 2477 N N . PRO A 1 327 ? -13.219 24.234 1.877 1 95.88 327 PRO A N 1
ATOM 2478 C CA . PRO A 1 327 ? -13.891 25.141 2.82 1 95.88 327 PRO A CA 1
ATOM 2479 C C . PRO A 1 327 ? -13.078 26.406 3.1 1 95.88 327 PRO A C 1
ATOM 2481 O O . PRO A 1 327 ? -11.852 26.359 3.146 1 95.88 327 PRO A O 1
ATOM 2484 N N . ASN A 1 328 ? -13.781 27.5 3.232 1 93.75 328 ASN A N 1
ATOM 2485 C CA . ASN A 1 328 ? -13.125 28.656 3.809 1 93.75 328 ASN A CA 1
ATOM 2486 C C . ASN A 1 328 ? -12.977 28.531 5.324 1 93.75 328 ASN A C 1
ATOM 2488 O O . ASN A 1 328 ? -13.297 27.484 5.895 1 93.75 328 ASN A O 1
ATOM 2492 N N . THR A 1 329 ? -12.414 29.531 5.977 1 94.94 329 THR A N 1
ATOM 2493 C CA . THR A 1 329 ? -12.133 29.453 7.406 1 94.94 329 THR A CA 1
ATOM 2494 C C . THR A 1 329 ? -13.398 29.141 8.195 1 94.94 329 THR A C 1
ATOM 2496 O O . THR A 1 329 ? -13.383 28.312 9.109 1 94.94 329 THR A O 1
ATOM 2499 N N . GLU A 1 330 ? -14.508 29.797 7.84 1 96.25 330 GLU A N 1
ATOM 2500 C CA . GLU A 1 330 ? -15.781 29.516 8.5 1 96.25 330 GLU A CA 1
ATOM 2501 C C . GLU A 1 330 ? -16.219 28.078 8.281 1 96.25 330 GLU A C 1
ATOM 2503 O O . GLU A 1 330 ? -16.75 27.438 9.188 1 96.25 330 GLU A O 1
ATOM 2508 N N . GLY A 1 331 ? -16.031 27.609 7.07 1 97.31 331 GLY A N 1
ATOM 2509 C CA . GLY A 1 331 ? -16.328 26.219 6.773 1 97.31 331 GLY A CA 1
ATOM 2510 C C . GLY A 1 331 ? -15.484 25.25 7.586 1 97.31 331 GLY A C 1
ATOM 2511 O O . GLY A 1 331 ? -15.992 24.234 8.07 1 97.31 331 GLY A O 1
ATOM 2512 N N . TYR A 1 332 ? -14.211 25.562 7.723 1 97.44 332 TYR A N 1
ATOM 2513 C CA . TYR A 1 332 ? -13.344 24.734 8.547 1 97.44 332 TYR A CA 1
ATOM 2514 C C . TYR A 1 332 ? -13.82 24.719 9.992 1 97.44 332 TYR A C 1
ATOM 2516 O O . TYR A 1 332 ? -13.797 23.672 10.648 1 97.44 332 TYR A O 1
ATOM 2524 N N . ARG A 1 333 ? -14.188 25.859 10.5 1 98 333 ARG A N 1
ATOM 2525 C CA . ARG A 1 333 ? -14.719 25.938 11.859 1 98 333 ARG A CA 1
ATOM 2526 C C . ARG A 1 333 ? -15.953 25.047 12.016 1 98 333 ARG A C 1
ATOM 2528 O O . ARG A 1 333 ? -16.062 24.281 12.969 1 98 333 ARG A O 1
ATOM 2535 N N . LEU A 1 334 ? -16.859 25.156 11.055 1 98.62 334 LEU A N 1
ATOM 2536 C CA . LEU A 1 334 ? -18.078 24.359 11.07 1 98.62 334 LEU A CA 1
ATOM 2537 C C . LEU A 1 334 ? -17.766 22.875 11.039 1 98.62 334 LEU A C 1
ATOM 2539 O O . LEU A 1 334 ? -18.328 22.094 11.82 1 98.62 334 LEU A O 1
ATOM 2543 N N . MET A 1 335 ? -16.906 22.5 10.18 1 98.62 335 MET A N 1
ATOM 2544 C CA . MET A 1 335 ? -16.5 21.094 10.062 1 98.62 335 MET A CA 1
ATOM 2545 C C . MET A 1 335 ? -15.891 20.594 11.359 1 98.62 335 MET A C 1
ATOM 2547 O O . MET A 1 335 ? -16.188 19.484 11.797 1 98.62 335 MET A O 1
ATOM 2551 N N . GLY A 1 336 ? -15 21.391 11.953 1 98.75 336 GLY A N 1
ATOM 2552 C CA . GLY A 1 336 ? -14.383 21.031 13.219 1 98.75 336 GLY A CA 1
ATOM 2553 C C . GLY A 1 336 ? -15.391 20.844 14.344 1 98.75 336 GLY A C 1
ATOM 2554 O O . GLY A 1 336 ? -15.305 19.875 15.102 1 98.75 336 GLY A O 1
ATOM 2555 N N . GLU A 1 337 ? -16.328 21.734 14.414 1 98.75 337 GLU A N 1
ATOM 2556 C CA . GLU A 1 337 ? -17.375 21.656 15.43 1 98.75 337 GLU A CA 1
ATOM 2557 C C . GLU A 1 337 ? -18.234 20.406 15.234 1 98.75 337 GLU A C 1
ATOM 2559 O O . GLU A 1 337 ? -18.547 19.703 16.188 1 98.75 337 GLU A O 1
ATOM 2564 N N . ARG A 1 338 ? -18.609 20.188 14.008 1 98.81 338 ARG A N 1
ATOM 2565 C CA . ARG A 1 338 ? -19.406 19 13.711 1 98.81 338 ARG A CA 1
ATOM 2566 C C . ARG A 1 338 ? -18.641 17.719 14.008 1 98.81 338 ARG A C 1
ATOM 2568 O O . ARG A 1 338 ? -19.172 16.781 14.578 1 98.81 338 ARG A O 1
ATOM 2575 N N . PHE A 1 339 ? -17.406 17.672 13.625 1 98.81 339 PHE A N 1
ATOM 2576 C CA . PHE A 1 339 ? -16.594 16.5 13.891 1 98.81 339 PHE A CA 1
ATOM 2577 C C . PHE A 1 339 ? -16.469 16.25 15.391 1 98.81 339 PHE A C 1
ATOM 2579 O O . PHE A 1 339 ? -16.516 15.117 15.852 1 98.81 339 PHE A O 1
ATOM 2586 N N . HIS A 1 340 ? -16.203 17.344 16.141 1 98.69 340 HIS A N 1
ATOM 2587 C CA . HIS A 1 340 ? -16.156 17.234 17.594 1 98.69 340 HIS A CA 1
ATOM 2588 C C . HIS A 1 340 ? -17.422 16.578 18.141 1 98.69 340 HIS A C 1
ATOM 2590 O O . HIS A 1 340 ? -17.344 15.641 18.938 1 98.69 340 HIS A O 1
ATOM 2596 N N . LYS A 1 341 ? -18.531 16.969 17.672 1 98.31 341 LYS A N 1
ATOM 2597 C CA . LYS A 1 341 ? -19.812 16.438 18.141 1 98.31 341 LYS A CA 1
ATOM 2598 C C . LYS A 1 341 ? -20 14.984 17.719 1 98.31 341 LYS A C 1
ATOM 2600 O O . LYS A 1 341 ? -20.469 14.164 18.516 1 98.31 341 LYS A O 1
ATOM 2605 N N . LEU A 1 342 ? -19.562 14.656 16.531 1 98.31 342 LEU A N 1
ATOM 2606 C CA . LEU A 1 342 ? -19.859 13.359 15.945 1 98.31 342 LEU A CA 1
ATOM 2607 C C . LEU A 1 342 ? -18.859 12.305 16.422 1 98.31 342 LEU A C 1
ATOM 2609 O O . LEU A 1 342 ? -19.203 11.117 16.5 1 98.31 342 LEU A O 1
ATOM 2613 N N . ALA A 1 343 ? -17.578 12.773 16.781 1 98.56 343 ALA A N 1
ATOM 2614 C CA . ALA A 1 343 ? -16.547 11.742 16.891 1 98.56 343 ALA A CA 1
ATOM 2615 C C . ALA A 1 343 ? -15.703 11.945 18.156 1 98.56 343 ALA A C 1
ATOM 2617 O O . ALA A 1 343 ? -14.992 11.039 18.578 1 98.56 343 ALA A O 1
ATOM 2618 N N . LEU A 1 344 ? -15.719 13.141 18.75 1 98.44 344 LEU A N 1
ATOM 2619 C CA . LEU A 1 344 ? -14.766 13.383 19.828 1 98.44 344 LEU A CA 1
ATOM 2620 C C . LEU A 1 344 ? -15.492 13.781 21.109 1 98.44 344 LEU A C 1
ATOM 2622 O O . LEU A 1 344 ? -14.859 14.234 22.078 1 98.44 344 LEU A O 1
ATOM 2626 N N . SER A 1 345 ? -16.797 13.648 21.109 1 96.56 345 SER A N 1
ATOM 2627 C CA . SER A 1 345 ? -17.562 13.953 22.312 1 96.56 345 SER A CA 1
ATOM 2628 C C . SER A 1 345 ? -18.594 12.867 22.594 1 96.56 345 SER A C 1
ATOM 2630 O O . SER A 1 345 ? -18.906 12.047 21.719 1 96.56 345 SER A O 1
ATOM 2632 N N . GLY A 1 346 ? -18.984 12.789 23.828 1 94.44 346 GLY A N 1
ATOM 2633 C CA . GLY A 1 346 ? -20.031 11.852 24.203 1 94.44 346 GLY A CA 1
ATOM 2634 C C . GLY A 1 346 ? -19.5 10.445 24.438 1 94.44 346 GLY A C 1
ATOM 2635 O O . GLY A 1 346 ? -18.297 10.227 24.5 1 94.44 346 GLY A O 1
ATOM 2636 N N . ASP A 1 347 ? -20.328 9.445 24.594 1 92 347 ASP A N 1
ATOM 2637 C CA . ASP A 1 347 ? -19.984 8.07 24.938 1 92 347 ASP A CA 1
ATOM 2638 C C . ASP A 1 347 ? -19.328 7.348 23.766 1 92 347 ASP A C 1
ATOM 2640 O O . ASP A 1 347 ? -18.531 6.426 23.969 1 92 347 ASP A O 1
ATOM 2644 N N . GLY A 1 348 ? -19.547 7.789 22.641 1 92.88 348 GLY A N 1
ATOM 2645 C CA . GLY A 1 348 ? -19 7.129 21.453 1 92.88 348 GLY A CA 1
ATOM 2646 C C . GLY A 1 348 ? -17.75 7.793 20.922 1 92.88 348 GLY A C 1
ATOM 2647 O O . GLY A 1 348 ? -17.297 7.488 19.812 1 92.88 348 GLY A O 1
ATOM 2648 N N . ALA A 1 349 ? -17.156 8.641 21.797 1 96.5 349 ALA A N 1
ATOM 2649 C CA . ALA A 1 349 ? -15.969 9.352 21.359 1 96.5 349 ALA A CA 1
ATOM 2650 C C . ALA A 1 349 ? -14.828 8.391 21.047 1 96.5 349 ALA A C 1
ATOM 2652 O O . ALA A 1 349 ? -14.625 7.406 21.766 1 96.5 349 ALA A O 1
ATOM 2653 N N . LEU A 1 350 ? -14.102 8.68 19.984 1 97.88 350 LEU A N 1
ATOM 2654 C CA . LEU A 1 350 ? -12.961 7.859 19.609 1 97.88 350 LEU A CA 1
ATOM 2655 C C . LEU A 1 350 ? -11.945 7.77 20.734 1 97.88 350 LEU A C 1
ATOM 2657 O O . LEU A 1 350 ? -11.312 6.73 20.938 1 97.88 350 LEU A O 1
ATOM 2661 N N . VAL A 1 351 ? -11.781 8.906 21.344 1 95.88 351 VAL A N 1
ATOM 2662 C CA . VAL A 1 351 ? -10.836 9.055 22.453 1 95.88 351 VAL A CA 1
ATOM 2663 C C . VAL A 1 351 ? -11.328 10.117 23.422 1 95.88 351 VAL A C 1
ATOM 2665 O O . VAL A 1 351 ? -12.008 11.062 23.031 1 95.88 351 VAL A O 1
ATOM 2668 N N . LYS A 1 352 ? -11.141 9.812 24.688 1 88 352 LYS A N 1
ATOM 2669 C CA . LYS A 1 352 ? -11.523 10.766 25.719 1 88 352 LYS A CA 1
ATOM 2670 C C . LYS A 1 352 ? -10.297 11.359 26.406 1 88 352 LYS A C 1
ATOM 2672 O O . LYS A 1 352 ? -9.305 10.664 26.625 1 88 352 LYS A O 1
ATOM 2677 N N . ALA A 1 353 ? -10.352 12.68 26.625 1 87.81 353 ALA A N 1
ATOM 2678 C CA . ALA A 1 353 ? -9.266 13.375 27.312 1 87.81 353 ALA A CA 1
ATOM 2679 C C . ALA A 1 353 ? -9.18 12.945 28.766 1 87.81 353 ALA A C 1
ATOM 2681 O O . ALA A 1 353 ? -10.188 12.57 29.375 1 87.81 353 ALA A O 1
ATOM 2682 N N . MET B 1 1 ? -6.031 -50.062 -3.305 1 95.44 1 MET B N 1
ATOM 2683 C CA . MET B 1 1 ? -5.453 -48.75 -3.07 1 95.44 1 MET B CA 1
ATOM 2684 C C . MET B 1 1 ? -5.75 -48.281 -1.653 1 95.44 1 MET B C 1
ATOM 2686 O O . MET B 1 1 ? -6.793 -48.594 -1.087 1 95.44 1 MET B O 1
ATOM 2690 N N . GLN B 1 2 ? -4.801 -47.594 -1.072 1 96.94 2 GLN B N 1
ATOM 2691 C CA . GLN B 1 2 ? -5.004 -47 0.24 1 96.94 2 GLN B CA 1
ATOM 2692 C C . GLN B 1 2 ? -5.289 -45.5 0.118 1 96.94 2 GLN B C 1
ATOM 2694 O O . GLN B 1 2 ? -4.637 -44.781 -0.656 1 96.94 2 GLN B O 1
ATOM 2699 N N . ALA B 1 3 ? -6.301 -45.156 0.858 1 98 3 ALA B N 1
ATOM 2700 C CA . ALA B 1 3 ? -6.668 -43.75 0.891 1 98 3 ALA B CA 1
ATOM 2701 C C . ALA B 1 3 ? -5.836 -43 1.921 1 98 3 ALA B C 1
ATOM 2703 O O . ALA B 1 3 ? -5.617 -43.469 3.033 1 98 3 ALA B O 1
ATOM 2704 N N . VAL B 1 4 ? -5.332 -41.875 1.507 1 98.25 4 VAL B N 1
ATOM 2705 C CA . VAL B 1 4 ? -4.594 -41 2.408 1 98.25 4 VAL B CA 1
ATOM 2706 C C . VAL B 1 4 ? -5.559 -40.031 3.098 1 98.25 4 VAL B C 1
ATOM 2708 O O . VAL B 1 4 ? -6.363 -39.375 2.438 1 98.25 4 VAL B O 1
ATOM 2711 N N . PRO B 1 5 ? -5.512 -39.938 4.414 1 97.12 5 PRO B N 1
ATOM 2712 C CA . PRO B 1 5 ? -6.375 -38.969 5.109 1 97.12 5 PRO B CA 1
ATOM 2713 C C . PRO B 1 5 ? -6.094 -37.531 4.707 1 97.12 5 PRO B C 1
ATOM 2715 O O . PRO B 1 5 ? -4.941 -37.156 4.461 1 97.12 5 PRO B O 1
ATOM 2718 N N . LEU B 1 6 ? -7.137 -36.688 4.707 1 97.31 6 LEU B N 1
ATOM 2719 C CA . LEU B 1 6 ? -7.027 -35.281 4.273 1 97.31 6 LEU B CA 1
ATOM 2720 C C . LEU B 1 6 ? -6.004 -34.531 5.113 1 97.31 6 LEU B C 1
ATOM 2722 O O . LEU B 1 6 ? -5.277 -33.688 4.598 1 97.31 6 LEU B O 1
ATOM 2726 N N . GLU B 1 7 ? -5.98 -34.875 6.387 1 96.94 7 GLU B N 1
ATOM 2727 C CA . GLU B 1 7 ? -5.031 -34.219 7.277 1 96.94 7 GLU B CA 1
ATOM 2728 C C . GLU B 1 7 ? -3.592 -34.5 6.855 1 96.94 7 GLU B C 1
ATOM 2730 O O . GLU B 1 7 ? -2.725 -33.656 6.961 1 96.94 7 GLU B O 1
ATOM 2735 N N . LYS B 1 8 ? -3.396 -35.688 6.434 1 97.69 8 LYS B N 1
ATOM 2736 C CA . LYS B 1 8 ? -2.072 -36.062 5.945 1 97.69 8 LYS B CA 1
ATOM 2737 C C . LYS B 1 8 ? -1.783 -35.406 4.598 1 97.69 8 LYS B C 1
ATOM 2739 O O . LYS B 1 8 ? -0.665 -34.938 4.352 1 97.69 8 LYS B O 1
ATOM 2744 N N . ILE B 1 9 ? -2.768 -35.344 3.717 1 98.5 9 ILE B N 1
ATOM 2745 C CA . ILE B 1 9 ? -2.607 -34.688 2.418 1 98.5 9 ILE B CA 1
ATOM 2746 C C . ILE B 1 9 ? -2.178 -33.25 2.611 1 98.5 9 ILE B C 1
ATOM 2748 O O . ILE B 1 9 ? -1.329 -32.719 1.875 1 98.5 9 ILE B O 1
ATOM 2752 N N . GLU B 1 10 ? -2.73 -32.625 3.561 1 98.12 10 GLU B N 1
ATOM 2753 C CA . GLU B 1 10 ? -2.414 -31.234 3.854 1 98.12 10 GLU B CA 1
ATOM 2754 C C . GLU B 1 10 ? -0.92 -31.031 4.094 1 98.12 10 GLU B C 1
ATOM 2756 O O . GLU B 1 10 ? -0.341 -30.031 3.676 1 98.12 10 GLU B O 1
ATOM 2761 N N . THR B 1 11 ? -0.292 -31.969 4.727 1 98 11 THR B N 1
ATOM 2762 C CA . THR B 1 11 ? 1.125 -31.859 5.055 1 98 11 THR B CA 1
ATOM 2763 C C . THR B 1 11 ? 1.985 -32.062 3.811 1 98 11 THR B C 1
ATOM 2765 O O . THR B 1 11 ? 3.182 -31.75 3.824 1 98 11 THR B O 1
ATOM 2768 N N . LEU B 1 12 ? 1.4 -32.531 2.74 1 98.56 12 LEU B N 1
ATOM 2769 C CA . LEU B 1 12 ? 2.133 -32.812 1.509 1 98.56 12 LEU B CA 1
ATOM 2770 C C . LEU B 1 12 ? 2.105 -31.609 0.576 1 98.56 12 LEU B C 1
ATOM 2772 O O . LEU B 1 12 ? 2.832 -31.578 -0.42 1 98.56 12 LEU B O 1
ATOM 2776 N N . LEU B 1 13 ? 1.279 -30.609 0.898 1 98.38 13 LEU B N 1
ATOM 2777 C CA . LEU B 1 13 ? 1.106 -29.453 0.025 1 98.38 13 LEU B CA 1
ATOM 2778 C C . LEU B 1 13 ? 2.297 -28.516 0.134 1 98.38 13 LEU B C 1
ATOM 2780 O O . LEU B 1 13 ? 2.82 -28.281 1.228 1 98.38 13 LEU B O 1
ATOM 2784 N N . ASP B 1 14 ? 2.68 -28 -1.016 1 97.81 14 ASP B N 1
ATOM 2785 C CA . ASP B 1 14 ? 3.721 -26.984 -1.116 1 97.81 14 ASP B CA 1
ATOM 2786 C C . ASP B 1 14 ? 3.381 -25.953 -2.191 1 97.81 14 ASP B C 1
ATOM 2788 O O . ASP B 1 14 ? 2.604 -26.25 -3.105 1 97.81 14 ASP B O 1
ATOM 2792 N N . GLY B 1 15 ? 3.865 -24.766 -2.014 1 97.94 15 GLY B N 1
ATOM 2793 C CA . GLY B 1 15 ? 3.701 -23.719 -3.02 1 97.94 15 GLY B CA 1
ATOM 2794 C C . GLY B 1 15 ? 2.498 -22.844 -2.766 1 97.94 15 GLY B C 1
ATOM 2795 O O . GLY B 1 15 ? 2.191 -21.953 -3.57 1 97.94 15 GLY B O 1
ATOM 2796 N N . GLN B 1 16 ? 1.697 -23.141 -1.752 1 97.88 16 GLN B N 1
ATOM 2797 C CA . GLN B 1 16 ? 0.583 -22.297 -1.332 1 97.88 16 GLN B CA 1
ATOM 2798 C C . GLN B 1 16 ? 0.99 -21.375 -0.185 1 97.88 16 GLN B C 1
ATOM 2800 O O . GLN B 1 16 ? 2.043 -21.562 0.426 1 97.88 16 GLN B O 1
ATOM 2805 N N . ILE B 1 17 ? 0.181 -20.344 0.038 1 97.81 17 ILE B N 1
ATOM 2806 C CA . ILE B 1 17 ? 0.487 -19.516 1.195 1 97.81 17 ILE B CA 1
ATOM 2807 C C . ILE B 1 17 ? -0.506 -19.812 2.318 1 97.81 17 ILE B C 1
ATOM 2809 O O . ILE B 1 17 ? -0.271 -19.438 3.473 1 97.81 17 ILE B O 1
ATOM 2813 N N . ASP B 1 18 ? -1.67 -20.391 1.971 1 98.5 18 ASP B N 1
ATOM 2814 C CA . ASP B 1 18 ? -2.699 -20.766 2.934 1 98.5 18 ASP B CA 1
ATOM 2815 C C . ASP B 1 18 ? -3.518 -21.953 2.422 1 98.5 18 ASP B C 1
ATOM 2817 O O . ASP B 1 18 ? -3.32 -22.406 1.296 1 98.5 18 ASP B O 1
ATOM 2821 N N . ILE B 1 19 ? -4.312 -22.547 3.252 1 98.69 19 ILE B N 1
ATOM 2822 C CA . ILE B 1 19 ? -5.16 -23.688 2.898 1 98.69 19 ILE B CA 1
ATOM 2823 C C . ILE B 1 19 ? -6.602 -23.406 3.324 1 98.69 19 ILE B C 1
ATOM 2825 O O . ILE B 1 19 ? -6.852 -23.031 4.477 1 98.69 19 ILE B O 1
ATOM 2829 N N . ARG B 1 20 ? -7.473 -23.484 2.402 1 98.38 20 ARG B N 1
ATOM 2830 C CA . ARG B 1 20 ? -8.898 -23.422 2.715 1 98.38 20 ARG B CA 1
ATOM 2831 C C . ARG B 1 20 ? -9.445 -24.812 3.029 1 98.38 20 ARG B C 1
ATOM 2833 O O . ARG B 1 20 ? -9.391 -25.719 2.186 1 98.38 20 ARG B O 1
ATOM 2840 N N . ARG B 1 21 ? -9.938 -25 4.195 1 98.25 21 ARG B N 1
ATOM 2841 C CA . ARG B 1 21 ? -10.469 -26.266 4.668 1 98.25 21 ARG B CA 1
ATOM 2842 C C . ARG B 1 21 ? -11.992 -26.266 4.66 1 98.25 21 ARG B C 1
ATOM 2844 O O . ARG B 1 21 ? -12.625 -25.344 5.191 1 98.25 21 ARG B O 1
ATOM 2851 N N . ARG B 1 22 ? -12.531 -27.156 3.951 1 97.06 22 ARG B N 1
ATOM 2852 C CA . ARG B 1 22 ? -13.961 -27.438 3.951 1 97.06 22 ARG B CA 1
ATOM 2853 C C . ARG B 1 22 ? -14.234 -28.906 4.254 1 97.06 22 ARG B C 1
ATOM 2855 O O . ARG B 1 22 ? -13.32 -29.734 4.215 1 97.06 22 ARG B O 1
ATOM 2862 N N . PRO B 1 23 ? -15.469 -29.219 4.688 1 96.88 23 PRO B N 1
ATOM 2863 C CA . PRO B 1 23 ? -15.75 -30.641 4.906 1 96.88 23 PRO B CA 1
ATOM 2864 C C . PRO B 1 23 ? -15.422 -31.5 3.691 1 96.88 23 PRO B C 1
ATOM 2866 O O . PRO B 1 23 ? -16 -31.312 2.619 1 96.88 23 PRO B O 1
ATOM 2869 N N . GLY B 1 24 ? -14.406 -32.344 3.83 1 97.69 24 GLY B N 1
ATOM 2870 C CA . GLY B 1 24 ? -14.086 -33.344 2.812 1 97.69 24 GLY B CA 1
ATOM 2871 C C . GLY B 1 24 ? -13.117 -32.812 1.768 1 97.69 24 GLY B C 1
ATOM 2872 O O . GLY B 1 24 ? -12.867 -33.469 0.757 1 97.69 24 GLY B O 1
ATOM 2873 N N . SER B 1 25 ? -12.602 -31.578 2 1 98.25 25 SER B N 1
ATOM 2874 C CA . SER B 1 25 ? -11.68 -31.109 0.979 1 98.25 25 SER B CA 1
ATOM 2875 C C . SER B 1 25 ? -10.703 -30.078 1.553 1 98.25 25 SER B C 1
ATOM 2877 O O . SER B 1 25 ? -11 -29.438 2.561 1 98.25 25 SER B O 1
ATOM 2879 N N . ILE B 1 26 ? -9.523 -29.953 0.968 1 98.56 26 ILE B N 1
ATOM 2880 C CA . ILE B 1 26 ? -8.547 -28.906 1.237 1 98.56 26 ILE B CA 1
ATOM 2881 C C . ILE B 1 26 ? -8.117 -28.25 -0.073 1 98.56 26 ILE B C 1
ATOM 2883 O O . ILE B 1 26 ? -8.008 -28.922 -1.103 1 98.56 26 ILE B O 1
ATOM 2887 N N . GLN B 1 27 ? -7.973 -26.984 -0.033 1 98.69 27 GLN B N 1
ATOM 2888 C CA . GLN B 1 27 ? -7.633 -26.219 -1.222 1 98.69 27 GLN B CA 1
ATOM 2889 C C . GLN B 1 27 ? -6.426 -25.312 -0.968 1 98.69 27 GLN B C 1
ATOM 2891 O O . GLN B 1 27 ? -6.453 -24.469 -0.078 1 98.69 27 GLN B O 1
ATOM 2896 N N . PRO B 1 28 ? -5.32 -25.578 -1.723 1 98.69 28 PRO B N 1
ATOM 2897 C CA . PRO B 1 28 ? -4.223 -24.609 -1.62 1 98.69 28 PRO B CA 1
ATOM 2898 C C . PRO B 1 28 ? -4.617 -23.219 -2.104 1 98.69 28 PRO B C 1
ATOM 2900 O O . PRO B 1 28 ? -5.289 -23.078 -3.127 1 98.69 28 PRO B O 1
ATOM 2903 N N . MET B 1 29 ? -4.27 -22.219 -1.338 1 98.69 29 MET B N 1
ATOM 2904 C CA . MET B 1 29 ? -4.594 -20.828 -1.619 1 98.69 29 MET B CA 1
ATOM 2905 C C . MET B 1 29 ? -3.324 -19.984 -1.721 1 98.69 29 MET B C 1
ATOM 2907 O O . MET B 1 29 ? -2.379 -20.188 -0.957 1 98.69 29 MET B O 1
ATOM 2911 N N . ARG B 1 30 ? -3.355 -19.078 -2.656 1 98.56 30 ARG B N 1
ATOM 2912 C CA . ARG B 1 30 ? -2.242 -18.156 -2.812 1 98.56 30 ARG B CA 1
ATOM 2913 C C . ARG B 1 30 ? -2.607 -16.766 -2.291 1 98.56 30 ARG B C 1
ATOM 2915 O O . ARG B 1 30 ? -2.004 -15.773 -2.689 1 98.56 30 ARG B O 1
ATOM 2922 N N . LEU B 1 31 ? -3.676 -16.672 -1.494 1 97.5 31 LEU B N 1
ATOM 2923 C CA . LEU B 1 31 ? -4.148 -15.586 -0.65 1 97.5 31 LEU B CA 1
ATOM 2924 C C . LEU B 1 31 ? -4.465 -16.094 0.756 1 97.5 31 LEU B C 1
ATOM 2926 O O . LEU B 1 31 ? -4.836 -17.25 0.938 1 97.5 31 LEU B O 1
ATOM 2930 N N . PRO B 1 32 ? -4.316 -15.18 1.71 1 97.81 32 PRO B N 1
ATOM 2931 C CA . PRO B 1 32 ? -4.797 -15.586 3.033 1 97.81 32 PRO B CA 1
ATOM 2932 C C . PRO B 1 32 ? -6.312 -15.766 3.076 1 97.81 32 PRO B C 1
ATOM 2934 O O . PRO B 1 32 ? -7.062 -14.836 2.773 1 97.81 32 PRO B O 1
ATOM 2937 N N . VAL B 1 33 ? -6.723 -16.875 3.523 1 97.94 33 VAL B N 1
ATOM 2938 C CA . VAL B 1 33 ? -8.141 -17.234 3.502 1 97.94 33 VAL B CA 1
ATOM 2939 C C . VAL B 1 33 ? -8.93 -16.297 4.398 1 97.94 33 VAL B C 1
ATOM 2941 O O . VAL B 1 33 ? -10.016 -15.844 4.035 1 97.94 33 VAL B O 1
ATOM 2944 N N . ALA B 1 34 ? -8.406 -15.867 5.531 1 97.06 34 ALA B N 1
ATOM 2945 C CA . ALA B 1 34 ? -9.078 -15.016 6.512 1 97.06 34 ALA B CA 1
ATOM 2946 C C . ALA B 1 34 ? -9.297 -13.609 5.961 1 97.06 34 ALA B C 1
ATOM 2948 O O . ALA B 1 34 ? -10.156 -12.875 6.453 1 97.06 34 ALA B O 1
ATOM 2949 N N . GLU B 1 35 ? -8.586 -13.234 4.863 1 97.31 35 GLU B N 1
ATOM 2950 C CA . GLU B 1 35 ? -8.633 -11.867 4.348 1 97.31 35 GLU B CA 1
ATOM 2951 C C . GLU B 1 35 ? -9.352 -11.812 3.004 1 97.31 35 GLU B C 1
ATOM 2953 O O . GLU B 1 35 ? -9.336 -10.781 2.326 1 97.31 35 GLU B O 1
ATOM 2958 N N . LEU B 1 36 ? -9.984 -12.883 2.625 1 97.12 36 LEU B N 1
ATOM 2959 C CA . LEU B 1 36 ? -10.609 -12.977 1.31 1 97.12 36 LEU B CA 1
ATOM 2960 C C . LEU B 1 36 ? -11.586 -11.828 1.091 1 97.12 36 LEU B C 1
ATOM 2962 O O . LEU B 1 36 ? -11.656 -11.266 -0.002 1 97.12 36 LEU B O 1
ATOM 2966 N N . PRO B 1 37 ? -12.297 -11.305 2.176 1 96.81 37 PRO B N 1
ATOM 2967 C CA . PRO B 1 37 ? -13.258 -10.219 1.973 1 96.81 37 PRO B CA 1
ATOM 2968 C C . PRO B 1 37 ? -12.586 -8.898 1.611 1 96.81 37 PRO B C 1
ATOM 2970 O O . PRO B 1 37 ? -13.258 -7.934 1.239 1 96.81 37 PRO B O 1
ATOM 2973 N N . PHE B 1 38 ? -11.258 -8.805 1.666 1 97.94 38 PHE B N 1
ATOM 2974 C CA . PHE B 1 38 ? -10.539 -7.562 1.398 1 97.94 38 PHE B CA 1
ATOM 2975 C C . PHE B 1 38 ? -10.117 -7.484 -0.065 1 97.94 38 PHE B C 1
ATOM 2977 O O . PHE B 1 38 ? -9.508 -6.504 -0.491 1 97.94 38 PHE B O 1
ATOM 2984 N N . TYR B 1 39 ? -10.445 -8.547 -0.834 1 96.75 39 TYR B N 1
ATOM 2985 C CA . TYR B 1 39 ? -10.125 -8.602 -2.256 1 96.75 39 TYR B CA 1
ATOM 2986 C C . TYR B 1 39 ? -11.391 -8.641 -3.102 1 96.75 39 TYR B C 1
ATOM 2988 O O . TYR B 1 39 ? -12.422 -9.164 -2.664 1 96.75 39 TYR B O 1
ATOM 2996 N N . ASP B 1 40 ? -11.312 -8.008 -4.316 1 94.25 40 ASP B N 1
ATOM 2997 C CA . ASP B 1 40 ? -12.445 -8.156 -5.227 1 94.25 40 ASP B CA 1
ATOM 2998 C C . ASP B 1 40 ? -12.594 -9.602 -5.688 1 94.25 40 ASP B C 1
ATOM 3000 O O . ASP B 1 40 ? -11.672 -10.406 -5.535 1 94.25 40 ASP B O 1
ATOM 3004 N N . ALA B 1 41 ? -13.711 -9.969 -6.281 1 92.25 41 ALA B N 1
ATOM 3005 C CA . ALA B 1 41 ? -14.062 -11.344 -6.613 1 92.25 41 ALA B CA 1
ATOM 3006 C C . ALA B 1 41 ? -13.07 -11.945 -7.602 1 92.25 41 ALA B C 1
ATOM 3008 O O . ALA B 1 41 ? -12.734 -13.125 -7.516 1 92.25 41 ALA B O 1
ATOM 3009 N N . PHE B 1 42 ? -12.641 -11.219 -8.547 1 92.81 42 PHE B N 1
ATOM 3010 C CA . PHE B 1 42 ? -11.719 -11.727 -9.555 1 92.81 42 PHE B CA 1
ATOM 3011 C C . PHE B 1 42 ? -10.367 -12.055 -8.93 1 92.81 42 PHE B C 1
ATOM 3013 O O . PHE B 1 42 ? -9.789 -13.109 -9.203 1 92.81 42 PHE B O 1
ATOM 3020 N N . THR B 1 43 ? -9.836 -11.133 -8.086 1 95.12 43 THR B N 1
ATOM 3021 C CA . THR B 1 43 ? -8.578 -11.375 -7.395 1 95.12 43 THR B CA 1
ATOM 3022 C C . THR B 1 43 ? -8.688 -12.594 -6.484 1 95.12 43 THR B C 1
ATOM 3024 O O . THR B 1 43 ? -7.738 -13.367 -6.367 1 95.12 43 THR B O 1
ATOM 3027 N N . GLN B 1 44 ? -9.852 -12.781 -5.848 1 95.06 44 GLN B N 1
ATOM 3028 C CA . GLN B 1 44 ? -10.078 -13.977 -5.039 1 95.06 44 GLN B CA 1
ATOM 3029 C C . GLN B 1 44 ? -9.945 -15.242 -5.879 1 95.06 44 GLN B C 1
ATOM 3031 O O . GLN B 1 44 ? -9.305 -16.203 -5.457 1 95.06 44 GLN B O 1
ATOM 3036 N N . TRP B 1 45 ? -10.508 -15.172 -6.992 1 93.25 45 TRP B N 1
ATOM 3037 C CA . TRP B 1 45 ? -10.438 -16.328 -7.875 1 93.25 45 TRP B CA 1
ATOM 3038 C C . TRP B 1 45 ? -9.008 -16.609 -8.32 1 93.25 45 TRP B C 1
ATOM 3040 O O . TRP B 1 45 ? -8.531 -17.734 -8.25 1 93.25 45 TRP B O 1
ATOM 3050 N N . VAL B 1 46 ? -8.328 -15.586 -8.711 1 94.56 46 VAL B N 1
ATOM 3051 C CA . VAL B 1 46 ? -6.945 -15.688 -9.18 1 94.56 46 VAL B CA 1
ATOM 3052 C C . VAL B 1 46 ? -6.07 -16.281 -8.078 1 94.56 46 VAL B C 1
ATOM 3054 O O . VAL B 1 46 ? -5.27 -17.172 -8.32 1 94.56 46 VAL B O 1
ATOM 3057 N N . GLY B 1 47 ? -6.297 -15.75 -6.836 1 96.06 47 GLY B N 1
ATOM 3058 C CA . GLY B 1 47 ? -5.539 -16.234 -5.695 1 96.06 47 GLY B CA 1
ATOM 3059 C C . GLY B 1 47 ? -5.891 -17.656 -5.305 1 96.06 47 GLY B C 1
ATOM 3060 O O . GLY B 1 47 ? -5.156 -18.297 -4.551 1 96.06 47 GLY B O 1
ATOM 3061 N N . SER B 1 48 ? -6.969 -18.141 -5.871 1 95.75 48 SER B N 1
ATOM 3062 C CA . SER B 1 48 ? -7.406 -19.5 -5.578 1 95.75 48 SER B CA 1
ATOM 3063 C C . SER B 1 48 ? -6.898 -20.484 -6.629 1 95.75 48 SER B C 1
ATOM 3065 O O . SER B 1 48 ? -7.012 -21.688 -6.453 1 95.75 48 SER B O 1
ATOM 3067 N N . CYS B 1 49 ? -6.379 -19.969 -7.699 1 96.12 49 CYS B N 1
ATOM 3068 C CA . CYS B 1 49 ? -5.773 -20.859 -8.688 1 96.12 49 CYS B CA 1
ATOM 3069 C C . CYS B 1 49 ? -4.48 -21.469 -8.156 1 96.12 49 CYS B C 1
ATOM 3071 O O . CYS B 1 49 ? -3.818 -20.875 -7.301 1 96.12 49 CYS B O 1
ATOM 3073 N N . ALA B 1 50 ? -4.07 -22.547 -8.719 1 97.56 50 ALA B N 1
ATOM 3074 C CA . ALA B 1 50 ? -3.092 -23.391 -8.031 1 97.56 50 ALA B CA 1
ATOM 3075 C C . ALA B 1 50 ? -1.723 -23.297 -8.695 1 97.56 50 ALA B C 1
ATOM 3077 O O . ALA B 1 50 ? -0.893 -24.203 -8.555 1 97.56 50 ALA B O 1
ATOM 3078 N N . THR B 1 51 ? -1.44 -22.234 -9.477 1 97.5 51 THR B N 1
ATOM 3079 C CA . THR B 1 51 ? -0.136 -22.109 -10.117 1 97.5 51 THR B CA 1
ATOM 3080 C C . THR B 1 51 ? 0.986 -22.25 -9.094 1 97.5 51 THR B C 1
ATOM 3082 O O . THR B 1 51 ? 0.946 -21.625 -8.023 1 97.5 51 THR B O 1
ATOM 3085 N N . GLY B 1 52 ? 1.914 -23.109 -9.398 1 97.75 52 GLY B N 1
ATOM 3086 C CA . GLY B 1 52 ? 3.074 -23.328 -8.547 1 97.75 52 GLY B CA 1
ATOM 3087 C C . GLY B 1 52 ? 2.801 -24.266 -7.387 1 97.75 52 GLY B C 1
ATOM 3088 O O . GLY B 1 52 ? 3.729 -24.734 -6.723 1 97.75 52 GLY B O 1
ATOM 3089 N N . CYS B 1 53 ? 1.532 -24.609 -7.078 1 98.56 53 CYS B N 1
ATOM 3090 C CA . CYS B 1 53 ? 1.186 -25.516 -5.988 1 98.56 53 CYS B CA 1
ATOM 3091 C C . CYS B 1 53 ? 1.357 -26.969 -6.406 1 98.56 53 CYS B C 1
ATOM 3093 O O . CYS B 1 53 ? 1.146 -27.312 -7.57 1 98.56 53 CYS B O 1
ATOM 3095 N N . ARG B 1 54 ? 1.707 -27.797 -5.398 1 98.62 54 ARG B N 1
ATOM 3096 C CA . ARG B 1 54 ? 1.952 -29.203 -5.688 1 98.62 54 ARG B CA 1
ATOM 3097 C C . ARG B 1 54 ? 1.825 -30.062 -4.43 1 98.62 54 ARG B C 1
ATOM 3099 O O . ARG B 1 54 ? 1.821 -29.531 -3.316 1 98.62 54 ARG B O 1
ATOM 3106 N N . LEU B 1 55 ? 1.618 -31.281 -4.625 1 98.69 55 LEU B N 1
ATOM 3107 C CA . LEU B 1 55 ? 1.877 -32.281 -3.604 1 98.69 55 LEU B CA 1
ATOM 3108 C C . LEU B 1 55 ? 3.297 -32.844 -3.723 1 98.69 55 LEU B C 1
ATOM 3110 O O . LEU B 1 55 ? 3.746 -33.188 -4.82 1 98.69 55 LEU B O 1
ATOM 3114 N N . ARG B 1 56 ? 3.994 -32.844 -2.645 1 98.62 56 ARG B N 1
ATOM 3115 C CA . ARG B 1 56 ? 5.371 -33.312 -2.627 1 98.62 56 ARG B CA 1
ATOM 3116 C C . ARG B 1 56 ? 5.582 -34.344 -1.524 1 98.62 56 ARG B C 1
ATOM 3118 O O . ARG B 1 56 ? 5.402 -34.062 -0.343 1 98.62 56 ARG B O 1
ATOM 3125 N N . PHE B 1 57 ? 5.965 -35.562 -1.888 1 98.62 57 PHE B N 1
ATOM 3126 C CA . PHE B 1 57 ? 6.105 -36.625 -0.912 1 98.62 57 PHE B CA 1
ATOM 3127 C C . PHE B 1 57 ? 6.98 -37.75 -1.46 1 98.62 57 PHE B C 1
ATOM 3129 O O . PHE B 1 57 ? 7.211 -37.844 -2.668 1 98.62 57 PHE B O 1
ATOM 3136 N N . SER B 1 58 ? 7.512 -38.531 -0.564 1 98.69 58 SER B N 1
ATOM 3137 C CA . SER B 1 58 ? 8.203 -39.781 -0.935 1 98.69 58 SER B CA 1
ATOM 3138 C C . SER B 1 58 ? 7.293 -41 -0.766 1 98.69 58 SER B C 1
ATOM 3140 O O . SER B 1 58 ? 6.5 -41.062 0.174 1 98.69 58 SER B O 1
ATOM 3142 N N . THR B 1 59 ? 7.375 -41.938 -1.655 1 98.75 59 THR B N 1
ATOM 3143 C CA . THR B 1 59 ? 6.562 -43.156 -1.619 1 98.75 59 THR B CA 1
ATOM 3144 C C . THR B 1 59 ? 7.176 -44.25 -2.494 1 98.75 59 THR B C 1
ATOM 3146 O O . THR B 1 59 ? 7.984 -43.938 -3.377 1 98.75 59 THR B O 1
ATOM 3149 N N . ASP B 1 60 ? 6.867 -45.469 -2.166 1 98.69 60 ASP B N 1
ATOM 3150 C CA . ASP B 1 60 ? 7.238 -46.562 -3.047 1 98.69 60 ASP B CA 1
ATOM 3151 C C . ASP B 1 60 ? 6.055 -47 -3.906 1 98.69 60 ASP B C 1
ATOM 3153 O O . ASP B 1 60 ? 6.141 -48.031 -4.617 1 98.69 60 ASP B O 1
ATOM 3157 N N . SER B 1 61 ? 4.941 -46.25 -3.842 1 98.62 61 SER B N 1
ATOM 3158 C CA . SER B 1 61 ? 3.752 -46.562 -4.633 1 98.62 61 SER B CA 1
ATOM 3159 C C . SER B 1 61 ? 4.043 -46.469 -6.125 1 98.62 61 SER B C 1
ATOM 3161 O O . SER B 1 61 ? 4.75 -45.562 -6.57 1 98.62 61 SER B O 1
ATOM 3163 N N . THR B 1 62 ? 3.434 -47.312 -6.914 1 98.5 62 THR B N 1
ATOM 3164 C CA . THR B 1 62 ? 3.584 -47.281 -8.367 1 98.5 62 THR B CA 1
ATOM 3165 C C . THR B 1 62 ? 2.371 -46.594 -9.016 1 98.5 62 THR B C 1
ATOM 3167 O O . THR B 1 62 ? 2.355 -46.375 -10.227 1 98.5 62 THR B O 1
ATOM 3170 N N . THR B 1 63 ? 1.465 -46.312 -8.203 1 98.44 63 THR B N 1
ATOM 3171 C CA . THR B 1 63 ? 0.274 -45.594 -8.641 1 98.44 63 THR B CA 1
ATOM 3172 C C . THR B 1 63 ? -0.026 -44.406 -7.711 1 98.44 63 THR B C 1
ATOM 3174 O O . THR B 1 63 ? 0.079 -44.531 -6.488 1 98.44 63 THR B O 1
ATOM 3177 N N . VAL B 1 64 ? -0.349 -43.281 -8.289 1 98.56 64 VAL B N 1
ATOM 3178 C CA . VAL B 1 64 ? -0.83 -42.125 -7.566 1 98.56 64 VAL B CA 1
ATOM 3179 C C . VAL B 1 64 ? -2.158 -41.656 -8.164 1 98.56 64 VAL B C 1
ATOM 3181 O O . VAL B 1 64 ? -2.229 -41.312 -9.344 1 98.56 64 VAL B O 1
ATOM 3184 N N . LYS B 1 65 ? -3.201 -41.688 -7.406 1 98.69 65 LYS B N 1
ATOM 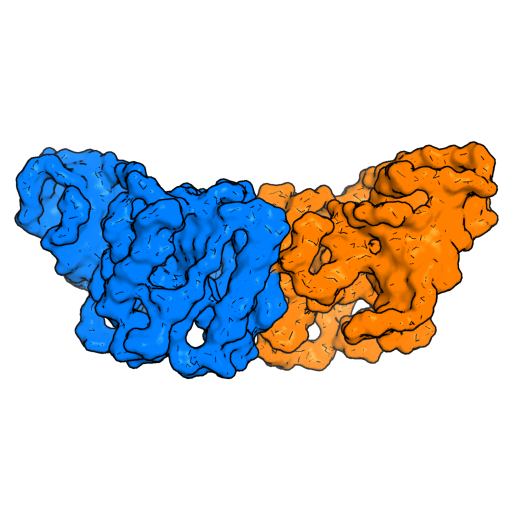3185 C CA . LYS B 1 65 ? -4.527 -41.25 -7.844 1 98.69 65 LYS B CA 1
ATOM 3186 C C . LYS B 1 65 ? -5.023 -40.094 -7.008 1 98.69 65 LYS B C 1
ATOM 3188 O O . LYS B 1 65 ? -5.062 -40.156 -5.777 1 98.69 65 LYS B O 1
ATOM 3193 N N . LEU B 1 66 ? -5.371 -39.031 -7.684 1 98.69 66 LEU B N 1
ATOM 3194 C CA . LEU B 1 66 ? -5.875 -37.812 -7.043 1 98.69 66 LEU B CA 1
ATOM 3195 C C . LEU B 1 66 ? -7.336 -37.562 -7.406 1 98.69 66 LEU B C 1
ATOM 3197 O O . LEU B 1 66 ? -7.723 -37.719 -8.562 1 98.69 66 LEU B O 1
ATOM 3201 N N . THR B 1 67 ? -8.156 -37.281 -6.438 1 98.62 67 THR B N 1
ATOM 3202 C CA . THR B 1 67 ? -9.516 -36.781 -6.637 1 98.62 67 THR B CA 1
ATOM 3203 C C . THR B 1 67 ? -9.656 -35.375 -6.098 1 98.62 67 THR B C 1
ATOM 3205 O O . THR B 1 67 ? -9.055 -35.031 -5.082 1 98.62 67 THR B O 1
ATOM 3208 N N . ALA B 1 68 ? -10.445 -34.594 -6.84 1 98.44 68 ALA B N 1
ATOM 3209 C CA . ALA B 1 68 ? -10.602 -33.188 -6.48 1 98.44 68 ALA B CA 1
ATOM 3210 C C . ALA B 1 68 ? -11.859 -32.594 -7.117 1 98.44 68 ALA B C 1
ATOM 3212 O O . ALA B 1 68 ? -12.539 -33.25 -7.906 1 98.44 68 ALA B O 1
ATOM 3213 N N . THR B 1 69 ? -12.258 -31.422 -6.621 1 97.25 69 THR B N 1
ATOM 3214 C CA . THR B 1 69 ? -13.125 -30.531 -7.375 1 97.25 69 THR B CA 1
ATOM 3215 C C . THR B 1 69 ? -12.312 -29.453 -8.078 1 97.25 69 THR B C 1
ATOM 3217 O O . THR B 1 69 ? -11.477 -28.781 -7.457 1 97.25 69 THR B O 1
ATOM 3220 N N . GLN B 1 70 ? -12.547 -29.328 -9.367 1 96.19 70 GLN B N 1
ATOM 3221 C CA . GLN B 1 70 ? -11.742 -28.406 -10.172 1 96.19 70 GLN B CA 1
ATOM 3222 C C . GLN B 1 70 ? -12.625 -27.469 -10.977 1 96.19 70 GLN B C 1
ATOM 3224 O O . GLN B 1 70 ? -13.648 -27.875 -11.531 1 96.19 70 GLN B O 1
ATOM 3229 N N . HIS B 1 71 ? -12.32 -26.172 -11 1 94.12 71 HIS B N 1
ATOM 3230 C CA . HIS B 1 71 ? -12.875 -25.172 -11.906 1 94.12 71 HIS B CA 1
ATOM 3231 C C . HIS B 1 71 ? -11.789 -24.547 -12.766 1 94.12 71 HIS B C 1
ATOM 3233 O O . HIS B 1 71 ? -10.953 -23.781 -12.266 1 94.12 71 HIS B O 1
ATOM 3239 N N . LEU B 1 72 ? -11.82 -24.906 -14.008 1 91.88 72 LEU B N 1
ATOM 3240 C CA . LEU B 1 72 ? -10.836 -24.438 -14.969 1 91.88 72 LEU B CA 1
ATOM 3241 C C . LEU B 1 72 ? -11.352 -23.188 -15.695 1 91.88 72 LEU B C 1
ATOM 3243 O O . LEU B 1 72 ? -12.5 -23.156 -16.141 1 91.88 72 LEU B O 1
ATOM 3247 N N . LEU B 1 73 ? -10.531 -22.172 -15.727 1 86.56 73 LEU B N 1
ATOM 3248 C CA . LEU B 1 73 ? -10.906 -20.984 -16.5 1 86.56 73 LEU B CA 1
ATOM 3249 C C . LEU B 1 73 ? -10.875 -21.281 -18 1 86.56 73 LEU B C 1
ATOM 3251 O O . LEU B 1 73 ? -9.867 -21.766 -18.516 1 86.56 73 LEU B O 1
ATOM 3255 N N . ALA B 1 74 ? -12.023 -20.969 -18.594 1 81.31 74 ALA B N 1
ATOM 3256 C CA . ALA B 1 74 ? -12.086 -21.141 -20.031 1 81.31 74 ALA B CA 1
ATOM 3257 C C . ALA B 1 74 ? -11.352 -20.016 -20.75 1 81.31 74 ALA B C 1
ATOM 3259 O O . ALA B 1 74 ? -11.734 -18.844 -20.641 1 81.31 74 ALA B O 1
ATOM 3260 N N . LEU B 1 75 ? -10.172 -20.266 -21.203 1 73.62 75 LEU B N 1
ATOM 3261 C CA . LEU B 1 75 ? -9.414 -19.266 -21.953 1 73.62 75 LEU B CA 1
ATOM 3262 C C . LEU B 1 75 ? -9.492 -19.547 -23.453 1 73.62 75 LEU B C 1
ATOM 3264 O O . LEU B 1 75 ? -9.695 -20.688 -23.875 1 73.62 75 LEU B O 1
ATOM 3268 N N . PRO B 1 76 ? -9.648 -18.359 -24.281 1 61.12 76 PRO B N 1
ATOM 3269 C CA . PRO B 1 76 ? -9.594 -18.594 -25.734 1 61.12 76 PRO B CA 1
ATOM 3270 C C . PRO B 1 76 ? -8.352 -19.375 -26.156 1 61.12 76 PRO B C 1
ATOM 3272 O O . PRO B 1 76 ? -7.262 -19.141 -25.625 1 61.12 76 PRO B O 1
ATOM 3275 N N . ASN B 1 77 ? -8.57 -20.672 -26.344 1 60.16 77 ASN B N 1
ATOM 3276 C CA . ASN B 1 77 ? -7.41 -21.531 -26.531 1 60.16 77 ASN B CA 1
ATOM 3277 C C . ASN B 1 77 ? -7.047 -21.672 -28 1 60.16 77 ASN B C 1
ATOM 3279 O O . ASN B 1 77 ? -7.922 -21.594 -28.875 1 60.16 77 ASN B O 1
ATOM 3283 N N . ASP B 1 78 ? -5.742 -21.281 -28.312 1 60.06 78 ASP B N 1
ATOM 3284 C CA . ASP B 1 78 ? -5.082 -21.547 -29.594 1 60.06 78 ASP B CA 1
ATOM 3285 C C . ASP B 1 78 ? -5.055 -23.047 -29.891 1 60.06 78 ASP B C 1
ATOM 3287 O O . ASP B 1 78 ? -4.148 -23.531 -30.578 1 60.06 78 ASP B O 1
ATOM 3291 N N . GLY B 1 79 ? -6.055 -23.703 -29.297 1 60.97 79 GLY B N 1
ATOM 3292 C CA . GLY B 1 79 ? -6.039 -25.125 -29.562 1 60.97 79 GLY B CA 1
ATOM 3293 C C . GLY B 1 79 ? -5.324 -25.922 -28.469 1 60.97 79 GLY B C 1
ATOM 3294 O O . GLY B 1 79 ? -5.363 -27.156 -28.469 1 60.97 79 GLY B O 1
ATOM 3295 N N . GLU B 1 80 ? -4.688 -25.188 -27.562 1 67.69 80 GLU B N 1
ATOM 3296 C CA . GLU B 1 80 ? -3.961 -25.891 -26.516 1 67.69 80 GLU B CA 1
ATOM 3297 C C . GLU B 1 80 ? -4.875 -26.25 -25.359 1 67.69 80 GLU B C 1
ATOM 3299 O O . GLU B 1 80 ? -5.688 -25.438 -24.922 1 67.69 80 GLU B O 1
ATOM 3304 N N . ARG B 1 81 ? -4.777 -27.469 -25.031 1 72.56 81 ARG B N 1
ATOM 3305 C CA . ARG B 1 81 ? -5.555 -27.922 -23.875 1 72.56 81 ARG B CA 1
ATOM 3306 C C . ARG B 1 81 ? -4.949 -27.422 -22.578 1 72.56 81 ARG B C 1
ATOM 3308 O O . ARG B 1 81 ? -3.729 -27.438 -22.406 1 72.56 81 ARG B O 1
ATOM 3315 N N . ARG B 1 82 ? -5.801 -26.875 -21.734 1 82.69 82 ARG B N 1
ATOM 3316 C CA . ARG B 1 82 ? -5.344 -26.344 -20.453 1 82.69 82 ARG B CA 1
ATOM 3317 C C . ARG B 1 82 ? -5.777 -27.234 -19.297 1 82.69 82 ARG B C 1
ATOM 3319 O O . ARG B 1 82 ? -6.477 -28.234 -19.5 1 82.69 82 ARG B O 1
ATOM 3326 N N . GLY B 1 83 ? -5.168 -26.938 -18.141 1 88.88 83 GLY B N 1
ATOM 3327 C CA . GLY B 1 83 ? -5.59 -27.656 -16.953 1 88.88 83 GLY B CA 1
ATOM 3328 C C . GLY B 1 83 ? -4.801 -28.938 -16.719 1 88.88 83 GLY B C 1
ATOM 3329 O O . GLY B 1 83 ? -5.305 -29.875 -16.109 1 88.88 83 GLY B O 1
ATOM 3330 N N . ALA B 1 84 ? -3.621 -28.984 -17.281 1 94.19 84 ALA B N 1
ATOM 3331 C CA . ALA B 1 84 ? -2.814 -30.203 -17.141 1 94.19 84 ALA B CA 1
ATOM 3332 C C . ALA B 1 84 ? -2.123 -30.25 -15.781 1 94.19 84 ALA B C 1
ATOM 3334 O O . ALA B 1 84 ? -1.715 -29.203 -15.258 1 94.19 84 ALA B O 1
ATOM 3335 N N . TYR B 1 85 ? -2.014 -31.438 -15.266 1 97.5 85 TYR B N 1
ATOM 3336 C CA . TYR B 1 85 ? -1.17 -31.766 -14.125 1 97.5 85 TYR B CA 1
ATOM 3337 C C . TYR B 1 85 ? 0.197 -32.25 -14.578 1 97.5 85 TYR B C 1
ATOM 3339 O O . TYR B 1 85 ? 0.306 -32.969 -15.578 1 97.5 85 TYR B O 1
ATOM 3347 N N . ASP B 1 86 ? 1.201 -31.859 -13.891 1 98.19 86 ASP B N 1
ATOM 3348 C CA . ASP B 1 86 ? 2.545 -32.344 -14.188 1 98.19 86 ASP B CA 1
ATOM 3349 C C . ASP B 1 86 ? 3.084 -33.188 -13.047 1 98.19 86 ASP B C 1
ATOM 3351 O O . ASP B 1 86 ? 3.082 -32.781 -11.891 1 98.19 86 ASP B O 1
ATOM 3355 N N . LEU B 1 87 ? 3.539 -34.375 -13.367 1 98.56 87 LEU B N 1
ATOM 3356 C CA . LEU B 1 87 ? 4.094 -35.281 -12.383 1 98.56 87 LEU B CA 1
ATOM 3357 C C . LEU B 1 87 ? 5.605 -35.406 -12.539 1 98.56 87 LEU B C 1
ATOM 3359 O O . LEU B 1 87 ? 6.09 -35.812 -13.602 1 98.56 87 LEU B O 1
ATOM 3363 N N . TYR B 1 88 ? 6.273 -35.062 -11.516 1 98.12 88 TYR B N 1
ATOM 3364 C CA . TYR B 1 88 ? 7.719 -35.25 -11.438 1 98.12 88 TYR B CA 1
ATOM 3365 C C . TYR B 1 88 ? 8.078 -36.406 -10.523 1 98.12 88 TYR B C 1
ATOM 3367 O O . TYR B 1 88 ? 7.477 -36.562 -9.461 1 98.12 88 TYR B O 1
ATOM 3375 N N . VAL B 1 89 ? 9 -37.188 -10.898 1 98.31 89 VAL B N 1
ATOM 3376 C CA . VAL B 1 89 ? 9.609 -38.25 -10.094 1 98.31 89 VAL B CA 1
ATOM 3377 C C . VAL B 1 89 ? 11.109 -38 -9.969 1 98.31 89 VAL B C 1
ATOM 3379 O O . VAL B 1 89 ? 11.82 -37.969 -10.977 1 98.31 89 VAL B O 1
ATOM 3382 N N . ASP B 1 90 ? 11.547 -37.812 -8.766 1 97.19 90 ASP B N 1
ATOM 3383 C CA . ASP B 1 90 ? 12.953 -37.531 -8.469 1 97.19 90 ASP B CA 1
ATOM 3384 C C . ASP B 1 90 ? 13.5 -36.438 -9.367 1 97.19 90 ASP B C 1
ATOM 3386 O O . ASP B 1 90 ? 14.57 -36.594 -9.961 1 97.19 90 ASP B O 1
ATOM 3390 N N . GLY B 1 91 ? 12.68 -35.406 -9.578 1 95.56 91 GLY B N 1
ATOM 3391 C CA . GLY B 1 91 ? 13.141 -34.188 -10.219 1 95.56 91 GLY B CA 1
ATOM 3392 C C . GLY B 1 91 ? 12.961 -34.219 -11.727 1 95.56 91 GLY B C 1
ATOM 3393 O O . GLY B 1 91 ? 13.258 -33.219 -12.398 1 95.56 91 GLY B O 1
ATOM 3394 N N . HIS B 1 92 ? 12.344 -35.281 -12.25 1 96.5 92 HIS B N 1
ATOM 3395 C CA . HIS B 1 92 ? 12.148 -35.375 -13.688 1 96.5 92 HIS B CA 1
ATOM 3396 C C . HIS B 1 92 ? 10.664 -35.438 -14.039 1 96.5 92 HIS B C 1
ATOM 3398 O O . HIS B 1 92 ? 9.898 -36.125 -13.367 1 96.5 92 HIS B O 1
ATOM 3404 N N . LEU B 1 93 ? 10.367 -34.688 -15.039 1 97.19 93 LEU B N 1
ATOM 3405 C CA . LEU B 1 93 ? 8.992 -34.75 -15.531 1 97.19 93 LEU B CA 1
ATOM 3406 C C . LEU B 1 93 ? 8.719 -36.125 -16.156 1 97.19 93 LEU B C 1
ATOM 3408 O O . LEU B 1 93 ? 9.336 -36.5 -17.156 1 97.19 93 LEU B O 1
ATOM 3412 N N . VAL B 1 94 ? 7.75 -36.875 -15.664 1 97.44 94 VAL B N 1
ATOM 3413 C CA . VAL B 1 94 ? 7.52 -38.219 -16.172 1 97.44 94 VAL B CA 1
ATOM 3414 C C . VAL B 1 94 ? 6.164 -38.281 -16.875 1 97.44 94 VAL B C 1
ATOM 3416 O O . VAL B 1 94 ? 5.93 -39.188 -17.688 1 97.44 94 VAL B O 1
ATOM 3419 N N . ALA B 1 95 ? 5.273 -37.312 -16.516 1 97.12 95 ALA B N 1
ATOM 3420 C CA . ALA B 1 95 ? 3.965 -37.344 -17.172 1 97.12 95 ALA B CA 1
ATOM 3421 C C . ALA B 1 95 ? 3.293 -35.969 -17.062 1 97.12 95 ALA B C 1
ATOM 3423 O O . ALA B 1 95 ? 3.453 -35.281 -16.062 1 97.12 95 ALA B O 1
ATOM 3424 N N . ARG B 1 96 ? 2.637 -35.5 -18.078 1 96.19 96 ARG B N 1
ATOM 3425 C CA . ARG B 1 96 ? 1.63 -34.438 -18.125 1 96.19 96 ARG B CA 1
ATOM 3426 C C . ARG B 1 96 ? 0.257 -35 -18.469 1 96.19 96 ARG B C 1
ATOM 3428 O O . ARG B 1 96 ? 0.112 -35.75 -19.438 1 96.19 96 ARG B O 1
ATOM 3435 N N . GLY B 1 97 ? -0.697 -34.781 -17.547 1 94.94 97 GLY B N 1
ATOM 3436 C CA . GLY B 1 97 ? -2.008 -35.375 -17.781 1 94.94 97 GLY B CA 1
ATOM 3437 C C . GLY B 1 97 ? -3.148 -34.438 -17.406 1 94.94 97 GLY B C 1
ATOM 3438 O O . GLY B 1 97 ? -2.932 -33.375 -16.797 1 94.94 97 GLY B O 1
ATOM 3439 N N . TRP B 1 98 ? -4.309 -34.844 -17.953 1 93.56 98 TRP B N 1
ATOM 3440 C CA . TRP B 1 98 ? -5.539 -34.094 -17.672 1 93.56 98 TRP B CA 1
ATOM 3441 C C . TRP B 1 98 ? -6.535 -34.969 -16.922 1 93.56 98 TRP B C 1
ATOM 3443 O O . TRP B 1 98 ? -6.672 -36.156 -17.203 1 93.56 98 TRP B O 1
ATOM 3453 N N . GLY B 1 99 ? -7.07 -34.375 -15.969 1 91.25 99 GLY B N 1
ATOM 3454 C CA . GLY B 1 99 ? -8.047 -35.125 -15.203 1 91.25 99 GLY B CA 1
ATOM 3455 C C . GLY B 1 99 ? -9.312 -35.438 -15.977 1 91.25 99 GLY B C 1
ATOM 3456 O O . GLY B 1 99 ? -9.617 -34.781 -16.969 1 91.25 99 GLY B O 1
ATOM 3457 N N . GLU B 1 100 ? -9.945 -36.562 -15.539 1 92.69 100 GLU B N 1
ATOM 3458 C CA . GLU B 1 100 ? -11.312 -36.812 -15.969 1 92.69 100 GLU B CA 1
ATOM 3459 C C . GLU B 1 100 ? -12.32 -36.031 -15.125 1 92.69 100 GLU B C 1
ATOM 3461 O O . GLU B 1 100 ? -12.344 -36.188 -13.898 1 92.69 100 GLU B O 1
ATOM 3466 N N . GLY B 1 101 ? -13.008 -35.25 -15.859 1 92.69 101 GLY B N 1
ATOM 3467 C CA . GLY B 1 101 ? -13.914 -34.344 -15.164 1 92.69 101 GLY B CA 1
ATOM 3468 C C . GLY B 1 101 ? -13.375 -32.938 -15.016 1 92.69 101 GLY B C 1
ATOM 3469 O O . GLY B 1 101 ? -12.594 -32.469 -15.852 1 92.69 101 GLY B O 1
ATOM 3470 N N . GLY B 1 102 ? -14.023 -32.188 -14.016 1 92 102 GLY B N 1
ATOM 3471 C CA . GLY B 1 102 ? -13.656 -30.797 -13.859 1 92 102 GLY B CA 1
ATOM 3472 C C . GLY B 1 102 ? -14.562 -29.859 -14.633 1 92 102 GLY B C 1
ATOM 3473 O O . GLY B 1 102 ? -14.945 -30.156 -15.773 1 92 102 GLY B O 1
ATOM 3474 N N . ALA B 1 103 ? -14.859 -28.797 -13.977 1 93.12 103 ALA B N 1
ATOM 3475 C CA . ALA B 1 103 ? -15.75 -27.828 -14.617 1 93.12 103 ALA B CA 1
ATOM 3476 C C . ALA B 1 103 ? -14.961 -26.688 -15.258 1 93.12 103 ALA B C 1
ATOM 3478 O O . ALA B 1 103 ? -13.828 -26.406 -14.852 1 93.12 103 ALA B O 1
ATOM 3479 N N . GLU B 1 104 ? -15.562 -26.125 -16.219 1 89.69 104 GLU B N 1
ATOM 3480 C CA . GLU B 1 104 ? -15.008 -24.938 -16.875 1 89.69 104 GLU B CA 1
ATOM 3481 C C . GLU B 1 104 ? -15.797 -23.688 -16.516 1 89.69 104 GLU B C 1
ATOM 3483 O O . GLU B 1 104 ? -17.031 -23.703 -16.484 1 89.69 104 GLU B O 1
ATOM 3488 N N . MET B 1 105 ? -14.984 -22.719 -16.172 1 86.62 105 MET B N 1
ATOM 3489 C CA . MET B 1 105 ? -15.578 -21.438 -15.828 1 86.62 105 MET B CA 1
ATOM 3490 C C . MET B 1 105 ? -15.312 -20.406 -16.922 1 86.62 105 MET B C 1
ATOM 3492 O O . MET B 1 105 ? -14.164 -20.219 -17.328 1 86.62 105 MET B O 1
ATOM 3496 N N . ASN B 1 106 ? -16.422 -19.812 -17.328 1 80 106 ASN B N 1
ATOM 3497 C CA . ASN B 1 106 ? -16.188 -18.703 -18.25 1 80 106 ASN B CA 1
ATOM 3498 C C . ASN B 1 106 ? -15.906 -17.406 -17.516 1 80 106 ASN B C 1
ATOM 3500 O O . ASN B 1 106 ? -16.094 -17.312 -16.297 1 80 106 ASN B O 1
ATOM 3504 N N . PRO B 1 107 ? -15.344 -16.375 -18.203 1 69.06 107 PRO B N 1
ATOM 3505 C CA . PRO B 1 107 ? -14.93 -15.125 -17.531 1 69.06 107 PRO B CA 1
ATOM 3506 C C . PRO B 1 107 ? -16.094 -14.422 -16.828 1 69.06 107 PRO B C 1
ATOM 3508 O O . PRO B 1 107 ? -15.867 -13.617 -15.922 1 69.06 107 PRO B O 1
ATOM 3511 N N . GLN B 1 108 ? -17.297 -14.75 -17.109 1 71.5 108 GLN B N 1
ATOM 3512 C CA . GLN B 1 108 ? -18.469 -14.109 -16.5 1 71.5 108 GLN B CA 1
ATOM 3513 C C . GLN B 1 108 ? -18.969 -14.898 -15.297 1 71.5 108 GLN B C 1
ATOM 3515 O O . GLN B 1 108 ? -19.891 -14.477 -14.609 1 71.5 108 GLN B O 1
ATOM 3520 N N . GLY B 1 109 ? -18.25 -16.016 -15.008 1 74.94 109 GLY B N 1
ATOM 3521 C CA . GLY B 1 109 ? -18.578 -16.766 -13.812 1 74.94 109 GLY B CA 1
ATOM 3522 C C . GLY B 1 109 ? -19.438 -17.984 -14.094 1 74.94 109 GLY B C 1
ATOM 3523 O O . GLY B 1 109 ? -19.719 -18.766 -13.188 1 74.94 109 GLY B O 1
ATOM 3524 N N . GLY B 1 110 ? -19.812 -18.156 -15.328 1 79.75 110 GLY B N 1
ATOM 3525 C CA . GLY B 1 110 ? -20.609 -19.312 -15.68 1 79.75 110 GLY B CA 1
ATOM 3526 C C . GLY B 1 110 ? -19.828 -20.609 -15.633 1 79.75 110 GLY B C 1
ATOM 3527 O O . GLY B 1 110 ? -18.656 -20.641 -16.016 1 79.75 110 GLY B O 1
ATOM 3528 N N . LEU B 1 111 ? -20.5 -21.703 -15.086 1 87.06 111 LEU B N 1
ATOM 3529 C CA . LEU B 1 111 ? -19.844 -23 -14.938 1 87.06 111 LEU B CA 1
ATOM 3530 C C . LEU B 1 111 ? -20.453 -24.031 -15.883 1 87.06 111 LEU B C 1
ATOM 3532 O O . LEU B 1 111 ? -21.672 -24.062 -16.062 1 87.06 111 LEU B O 1
ATOM 3536 N N . THR B 1 112 ? -19.625 -24.766 -16.562 1 87.88 112 THR B N 1
ATOM 3537 C CA . THR B 1 112 ? -20.047 -25.891 -17.391 1 87.88 112 THR B CA 1
ATOM 3538 C C . THR B 1 112 ? -19.297 -27.156 -16.984 1 87.88 112 THR B C 1
ATOM 3540 O O . THR B 1 112 ? -18.078 -27.125 -16.75 1 87.88 112 THR B O 1
ATOM 3543 N N . GLY B 1 113 ? -20.078 -28.266 -16.875 1 89.62 113 GLY B N 1
ATOM 3544 C CA . GLY B 1 113 ? -19.469 -29.547 -16.531 1 89.62 113 GLY B CA 1
ATOM 3545 C C . GLY B 1 113 ? -19.547 -29.875 -15.062 1 89.62 113 GLY B C 1
ATOM 3546 O O . GLY B 1 113 ? -20.062 -29.078 -14.266 1 89.62 113 GLY B O 1
ATOM 3547 N N . ASP B 1 114 ? -19.062 -31.125 -14.75 1 92.75 114 ASP B N 1
ATOM 3548 C CA . ASP B 1 114 ? -19 -31.594 -13.367 1 92.75 114 ASP B CA 1
ATOM 3549 C C . ASP B 1 114 ? -17.656 -31.219 -12.727 1 92.75 114 ASP B C 1
ATOM 3551 O O . ASP B 1 114 ? -16.594 -31.516 -13.281 1 92.75 114 ASP B O 1
ATOM 3555 N N . ALA B 1 115 ? -17.734 -30.641 -11.625 1 94.81 115 ALA B N 1
ATOM 3556 C CA . ALA B 1 115 ? -16.531 -30.156 -10.945 1 94.81 115 ALA B CA 1
ATOM 3557 C C . ALA B 1 115 ? -15.688 -31.328 -10.43 1 94.81 115 ALA B C 1
ATOM 3559 O O . ALA B 1 115 ? -14.484 -31.172 -10.219 1 94.81 115 ALA B O 1
ATOM 3560 N N . ALA B 1 116 ? -16.328 -32.438 -10.195 1 97 116 ALA B N 1
ATOM 3561 C CA . ALA B 1 116 ? -15.578 -33.594 -9.695 1 97 116 ALA B CA 1
ATOM 3562 C C . ALA B 1 116 ? -14.555 -34.062 -10.719 1 97 116 ALA B C 1
ATOM 3564 O O . ALA B 1 116 ? -14.836 -34.125 -11.914 1 97 116 ALA B O 1
ATOM 3565 N N . LEU B 1 117 ? -13.367 -34.375 -10.203 1 96.31 117 LEU B N 1
ATOM 3566 C CA . LEU B 1 117 ? -12.25 -34.719 -11.07 1 96.31 117 LEU B CA 1
ATOM 3567 C C . LEU B 1 117 ? -11.445 -35.875 -10.469 1 96.31 117 LEU B C 1
ATOM 3569 O O . LEU B 1 117 ? -11.234 -35.906 -9.258 1 96.31 117 LEU B O 1
ATOM 3573 N N . THR B 1 118 ? -10.969 -36.781 -11.352 1 97.69 118 THR B N 1
ATOM 3574 C CA . THR B 1 118 ? -10.016 -37.812 -10.984 1 97.69 118 THR B CA 1
ATOM 3575 C C . THR B 1 118 ? -8.852 -37.844 -11.969 1 97.69 118 THR B C 1
ATOM 3577 O O . THR B 1 118 ? -9.047 -37.719 -13.18 1 97.69 118 THR B O 1
ATOM 3580 N N . ILE B 1 119 ? -7.703 -38 -11.484 1 97.88 119 ILE B N 1
ATOM 3581 C CA . ILE B 1 119 ? -6.535 -38.219 -12.328 1 97.88 119 ILE B CA 1
ATOM 3582 C C . ILE B 1 119 ? -5.648 -39.312 -11.695 1 97.88 119 ILE B C 1
ATOM 3584 O O . ILE B 1 119 ? -5.477 -39.344 -10.477 1 97.88 119 ILE B O 1
ATOM 3588 N N . SER B 1 120 ? -5.148 -40.156 -12.508 1 97.94 120 SER B N 1
ATOM 3589 C CA . SER B 1 120 ? -4.301 -41.219 -12.039 1 97.94 120 SER B CA 1
ATOM 3590 C C . SER B 1 120 ? -3.027 -41.344 -12.867 1 97.94 120 SER B C 1
ATOM 3592 O O . SER B 1 120 ? -3.062 -41.188 -14.094 1 97.94 120 SER B O 1
ATOM 3594 N N . PHE B 1 121 ? -1.952 -41.531 -12.211 1 98.25 121 PHE B N 1
ATOM 3595 C CA . PHE B 1 121 ? -0.67 -41.844 -12.82 1 98.25 121 PHE B CA 1
ATOM 3596 C C . PHE B 1 121 ? -0.224 -43.25 -12.422 1 98.25 121 PHE B C 1
ATOM 3598 O O . PHE B 1 121 ? 0.019 -43.5 -11.242 1 98.25 121 PHE B O 1
ATOM 3605 N N . ASP B 1 122 ? -0.13 -44.062 -13.414 1 97.12 122 ASP B N 1
ATOM 3606 C CA . ASP B 1 122 ? 0.178 -45.469 -13.172 1 97.12 122 ASP B CA 1
ATOM 3607 C C . ASP B 1 122 ? 1.552 -45.812 -13.727 1 97.12 122 ASP B C 1
ATOM 3609 O O . ASP B 1 122 ? 2.207 -45 -14.367 1 97.12 122 ASP B O 1
ATOM 3613 N N . SER B 1 123 ? 2.061 -46.969 -13.391 1 96.88 123 SER B N 1
ATOM 3614 C CA . SER B 1 123 ? 3.311 -47.531 -13.891 1 96.88 123 SER B CA 1
ATOM 3615 C C . SER B 1 123 ? 4.5 -46.656 -13.516 1 96.88 123 SER B C 1
ATOM 3617 O O . SER B 1 123 ? 5.41 -46.438 -14.32 1 96.88 123 SER B O 1
ATOM 3619 N N . LEU B 1 124 ? 4.391 -46.062 -12.359 1 97.75 124 LEU B N 1
ATOM 3620 C CA . LEU B 1 124 ? 5.551 -45.344 -11.836 1 97.75 124 LEU B CA 1
ATOM 3621 C C . LEU B 1 124 ? 6.648 -46.344 -11.43 1 97.75 124 LEU B C 1
ATOM 3623 O O . LEU B 1 124 ? 6.375 -47.5 -11.188 1 97.75 124 LEU B O 1
ATOM 3627 N N . PRO B 1 125 ? 7.867 -45.906 -11.414 1 96.31 125 PRO B N 1
ATOM 3628 C CA . PRO B 1 125 ? 8.961 -46.812 -11.062 1 96.31 125 PRO B CA 1
ATOM 3629 C C . PRO B 1 125 ? 8.797 -47.406 -9.672 1 96.31 125 PRO B C 1
ATOM 3631 O O . PRO B 1 125 ? 8.273 -46.781 -8.766 1 96.31 125 PRO B O 1
ATOM 3634 N N . ASP B 1 126 ? 9.375 -48.625 -9.508 1 96.19 126 ASP B N 1
ATOM 3635 C CA . ASP B 1 126 ? 9.375 -49.281 -8.211 1 96.19 126 ASP B CA 1
ATOM 3636 C C . ASP B 1 126 ? 10.336 -48.594 -7.242 1 96.19 126 ASP B C 1
ATOM 3638 O O . ASP B 1 126 ? 11.242 -47.875 -7.668 1 96.19 126 ASP B O 1
ATOM 3642 N N . GLY B 1 127 ? 10.086 -48.812 -5.93 1 97.62 127 GLY B N 1
ATOM 3643 C CA . GLY B 1 127 ? 11.008 -48.312 -4.926 1 97.62 127 GLY B CA 1
ATOM 3644 C C . GLY B 1 127 ? 10.672 -46.906 -4.453 1 97.62 127 GLY B C 1
ATOM 3645 O O . GLY B 1 127 ? 9.734 -46.281 -4.957 1 97.62 127 GLY B O 1
ATOM 3646 N N . GLU B 1 128 ? 11.492 -46.5 -3.432 1 98.38 128 GLU B N 1
ATOM 3647 C CA . GLU B 1 128 ? 11.289 -45.188 -2.859 1 98.38 128 GLU B CA 1
ATOM 3648 C C . GLU B 1 128 ? 11.664 -44.094 -3.855 1 98.38 128 GLU B C 1
ATOM 3650 O O . GLU B 1 128 ? 12.695 -44.188 -4.535 1 98.38 128 GLU B O 1
ATOM 3655 N N . LYS B 1 129 ? 10.812 -43.094 -4.035 1 98.44 129 LYS B N 1
ATOM 3656 C CA . LYS B 1 129 ? 11.016 -41.969 -4.934 1 98.44 129 LYS B CA 1
ATOM 3657 C C . LYS B 1 129 ? 10.312 -40.719 -4.406 1 98.44 129 LYS B C 1
ATOM 3659 O O . LYS B 1 129 ? 9.383 -40.812 -3.6 1 98.44 129 LYS B O 1
ATOM 3664 N N . THR B 1 130 ? 10.766 -39.625 -4.82 1 98.38 130 THR B N 1
ATOM 3665 C CA . THR B 1 130 ? 10.109 -38.375 -4.496 1 98.38 130 THR B CA 1
ATOM 3666 C C . THR B 1 130 ? 9.141 -37.969 -5.605 1 98.38 130 THR B C 1
ATOM 3668 O O . THR B 1 130 ? 9.523 -37.906 -6.773 1 98.38 130 THR B O 1
ATOM 3671 N N . ILE B 1 131 ? 7.93 -37.719 -5.223 1 98.5 131 ILE B N 1
ATOM 3672 C CA . ILE B 1 131 ? 6.867 -37.312 -6.133 1 98.5 131 ILE B CA 1
ATOM 3673 C C . ILE B 1 131 ? 6.582 -35.844 -5.957 1 98.5 131 ILE B C 1
ATOM 3675 O O . ILE B 1 131 ? 6.5 -35.344 -4.828 1 98.5 131 ILE B O 1
ATOM 3679 N N . GLU B 1 132 ? 6.535 -35.125 -7.051 1 98.56 132 GLU B N 1
ATOM 3680 C CA . GLU B 1 132 ? 5.922 -33.812 -7.102 1 98.56 132 GLU B CA 1
ATOM 3681 C C . GLU B 1 132 ? 4.793 -33.75 -8.125 1 98.56 132 GLU B C 1
ATOM 3683 O O . GLU B 1 132 ? 5.035 -33.875 -9.328 1 98.56 132 GLU B O 1
ATOM 3688 N N . LEU B 1 133 ? 3.613 -33.656 -7.641 1 98.62 133 LEU B N 1
ATOM 3689 C CA . LEU B 1 133 ? 2.447 -33.5 -8.508 1 98.62 133 LEU B CA 1
ATOM 3690 C C . LEU B 1 133 ? 1.963 -32.062 -8.539 1 98.62 133 LEU B C 1
ATOM 3692 O O . LEU B 1 133 ? 1.294 -31.609 -7.605 1 98.62 133 LEU B O 1
ATOM 3696 N N . TYR B 1 134 ? 2.309 -31.359 -9.633 1 98.56 134 TYR B N 1
ATOM 3697 C CA . TYR B 1 134 ? 1.929 -29.969 -9.789 1 98.56 134 TYR B CA 1
ATOM 3698 C C . TYR B 1 134 ? 0.482 -29.844 -10.25 1 98.56 134 TYR B C 1
ATOM 3700 O O . TYR B 1 134 ? 0.049 -30.562 -11.156 1 98.56 134 TYR B O 1
ATOM 3708 N N . LEU B 1 135 ? -0.186 -28.953 -9.594 1 98.38 135 LEU B N 1
ATOM 3709 C CA . LEU B 1 135 ? -1.579 -28.656 -9.914 1 98.38 135 LEU B CA 1
ATOM 3710 C C . LEU B 1 135 ? -1.677 -27.625 -11.039 1 98.38 135 LEU B C 1
ATOM 3712 O O . LEU B 1 135 ? -0.751 -26.844 -11.242 1 98.38 135 LEU B O 1
ATOM 3716 N N . PRO B 1 136 ? -2.771 -27.672 -11.773 1 96.12 136 PRO B N 1
ATOM 3717 C CA . PRO B 1 136 ? -2.873 -26.797 -12.945 1 96.12 136 PRO B CA 1
ATOM 3718 C C . PRO B 1 136 ? -2.859 -25.312 -12.57 1 96.12 136 PRO B C 1
ATOM 3720 O O . PRO B 1 136 ? -3.484 -24.906 -11.586 1 96.12 136 PRO B O 1
ATOM 3723 N N . GLN B 1 137 ? -2.215 -24.484 -13.375 1 94.38 137 GLN B N 1
ATOM 3724 C CA . GLN B 1 137 ? -2.014 -23.062 -13.086 1 94.38 137 GLN B CA 1
ATOM 3725 C C . GLN B 1 137 ? -3.303 -22.281 -13.297 1 94.38 137 GLN B C 1
ATOM 3727 O O . GLN B 1 137 ? -3.50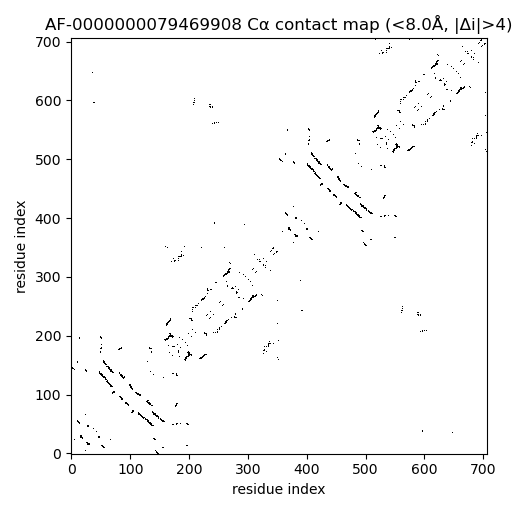6 -21.234 -12.672 1 94.38 137 GLN B O 1
ATOM 3732 N N . ALA B 1 138 ? -4.199 -22.719 -14.141 1 91.56 138 ALA B N 1
ATOM 3733 C CA . ALA B 1 138 ? -5.367 -21.922 -14.5 1 91.56 138 ALA B CA 1
ATOM 3734 C C . ALA B 1 138 ? -6.648 -22.531 -13.938 1 91.56 138 ALA B C 1
ATOM 3736 O O . ALA B 1 138 ? -7.723 -22.391 -14.523 1 91.56 138 ALA B O 1
ATOM 3737 N N . ALA B 1 139 ? -6.535 -23.25 -12.812 1 95 139 ALA B N 1
ATOM 3738 C CA . ALA B 1 139 ? -7.699 -23.875 -12.195 1 95 139 ALA B CA 1
ATOM 3739 C C . ALA B 1 139 ? -7.656 -23.75 -10.672 1 95 139 ALA B C 1
ATOM 3741 O O . ALA B 1 139 ? -6.574 -23.688 -10.086 1 95 139 ALA B O 1
ATOM 3742 N N . THR B 1 140 ? -8.836 -23.609 -10.156 1 95.81 140 THR B N 1
ATOM 3743 C CA . THR B 1 140 ? -8.945 -23.891 -8.727 1 95.81 140 THR B CA 1
ATOM 3744 C C . THR B 1 140 ? -9.078 -25.391 -8.477 1 95.81 140 THR B C 1
ATOM 3746 O O . THR B 1 140 ? -9.75 -26.094 -9.234 1 95.81 140 THR B O 1
ATOM 3749 N N . VAL B 1 141 ? -8.375 -25.891 -7.473 1 97.88 141 VAL B N 1
ATOM 3750 C CA . VAL B 1 141 ? -8.367 -27.328 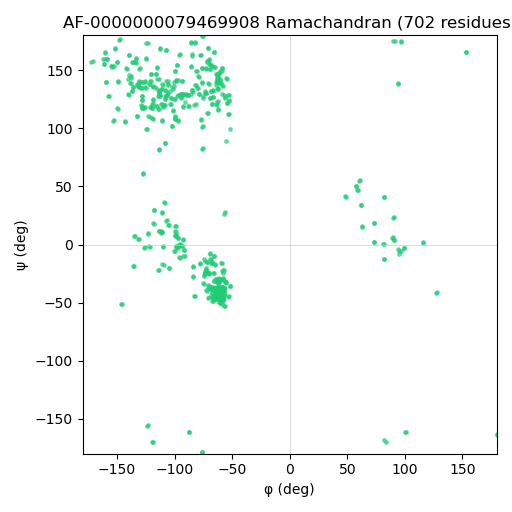-7.188 1 97.88 141 VAL B CA 1
ATOM 3751 C C . VAL B 1 141 ? -8.594 -27.547 -5.695 1 97.88 141 VAL B C 1
ATOM 3753 O O . VAL B 1 141 ? -7.75 -27.203 -4.871 1 97.88 141 VAL B O 1
ATOM 3756 N N . ALA B 1 142 ? -9.734 -28.078 -5.348 1 98.56 142 ALA B N 1
ATOM 3757 C CA . ALA B 1 142 ? -10 -28.547 -3.988 1 98.56 142 ALA B CA 1
ATOM 3758 C C . ALA B 1 142 ? -9.828 -30.062 -3.891 1 98.56 142 ALA B C 1
ATOM 3760 O O . ALA B 1 142 ? -10.656 -30.828 -4.398 1 98.56 142 ALA B O 1
ATOM 3761 N N . ILE B 1 143 ? -8.781 -30.484 -3.203 1 98.81 143 ILE B N 1
ATOM 3762 C CA . ILE B 1 143 ? -8.398 -31.891 -3.141 1 98.81 143 ILE B CA 1
ATOM 3763 C C . ILE B 1 143 ? -9.352 -32.625 -2.215 1 98.81 143 ILE B C 1
ATOM 3765 O O . ILE B 1 143 ? -9.562 -32.219 -1.069 1 98.81 143 ILE B O 1
ATOM 3769 N N . THR B 1 144 ? -9.938 -33.719 -2.68 1 98.69 144 THR B N 1
ATOM 3770 C CA . THR B 1 144 ? -10.883 -34.5 -1.894 1 98.69 144 THR B CA 1
ATOM 3771 C C . THR B 1 144 ? -10.281 -35.844 -1.521 1 98.69 144 THR B C 1
ATOM 3773 O O . THR B 1 144 ? -10.781 -36.531 -0.624 1 98.69 144 THR B O 1
ATOM 3776 N N . GLY B 1 145 ? -9.18 -36.188 -2.285 1 98.69 145 GLY B N 1
ATOM 3777 C CA . GLY B 1 145 ? -8.594 -37.469 -1.944 1 98.69 145 GLY B CA 1
ATOM 3778 C C . GLY B 1 145 ? -7.285 -37.75 -2.66 1 98.69 145 GLY B C 1
ATOM 3779 O O . GLY B 1 145 ? -6.996 -37.125 -3.686 1 98.69 145 GLY B O 1
ATOM 3780 N N . LEU B 1 146 ? -6.512 -38.594 -2.107 1 98.81 146 LEU B N 1
ATOM 3781 C CA . LEU B 1 146 ? -5.27 -39.156 -2.631 1 98.81 146 LEU B CA 1
ATOM 3782 C C . LEU B 1 146 ? -5.164 -40.656 -2.303 1 98.81 146 LEU B C 1
ATOM 3784 O O . LEU B 1 146 ? -5.391 -41.062 -1.159 1 98.81 146 LEU B O 1
ATOM 3788 N N . GLU B 1 147 ? -4.906 -41.438 -3.281 1 98.75 147 GLU B N 1
ATOM 3789 C CA . GLU B 1 147 ? -4.781 -42.875 -3.068 1 98.75 147 GLU B CA 1
ATOM 3790 C C . GLU B 1 147 ? -3.451 -43.375 -3.609 1 98.75 147 GLU B C 1
ATOM 3792 O O . GLU B 1 147 ? -2.982 -42.938 -4.656 1 98.75 147 GLU B O 1
ATOM 3797 N N . LEU B 1 148 ? -2.879 -44.25 -2.898 1 98.69 148 LEU B N 1
ATOM 3798 C CA . LEU B 1 148 ? -1.646 -44.938 -3.238 1 98.69 148 LEU B CA 1
ATOM 3799 C C . LEU B 1 148 ? -1.85 -46.469 -3.195 1 98.69 148 LEU B C 1
ATOM 3801 O O . LEU B 1 148 ? -2.91 -46.938 -2.785 1 98.69 148 LEU B O 1
ATOM 3805 N N . ASP B 1 149 ? -0.837 -47.188 -3.625 1 98.5 149 ASP B N 1
ATOM 3806 C CA . ASP B 1 149 ? -0.899 -48.656 -3.531 1 98.5 149 ASP B CA 1
ATOM 3807 C C . ASP B 1 149 ? -1.092 -49.094 -2.086 1 98.5 149 ASP B C 1
ATOM 3809 O O . ASP B 1 149 ? -0.598 -48.438 -1.158 1 98.5 149 ASP B O 1
ATOM 3813 N N . ASP B 1 150 ? -1.781 -50.25 -1.952 1 98.12 150 ASP B N 1
ATOM 3814 C CA . ASP B 1 150 ? -1.944 -50.812 -0.616 1 98.12 150 ASP B CA 1
ATOM 3815 C C . ASP B 1 150 ? -0.591 -51.031 0.049 1 98.12 150 ASP B C 1
ATOM 3817 O O . ASP B 1 150 ? 0.294 -51.656 -0.539 1 98.12 150 ASP B O 1
ATOM 3821 N N . GLY B 1 151 ? -0.418 -50.5 1.271 1 97.56 151 GLY B N 1
ATOM 3822 C CA . GLY B 1 151 ? 0.791 -50.719 2.047 1 97.56 151 GLY B CA 1
ATOM 3823 C C . GLY B 1 151 ? 1.944 -49.812 1.629 1 97.56 151 GLY B C 1
ATOM 3824 O O . GLY B 1 151 ? 3.037 -49.906 2.195 1 97.56 151 GLY B O 1
ATOM 3825 N N . ALA B 1 152 ? 1.754 -48.969 0.675 1 98.31 152 ALA B N 1
ATOM 3826 C CA . ALA B 1 152 ? 2.818 -48.094 0.201 1 98.31 152 ALA B CA 1
ATOM 3827 C C . ALA B 1 152 ? 3.264 -47.125 1.299 1 98.31 152 ALA B C 1
ATOM 3829 O O . ALA B 1 152 ? 2.455 -46.688 2.125 1 98.31 152 ALA B O 1
ATOM 3830 N N . THR B 1 153 ? 4.504 -46.781 1.313 1 98.25 153 THR B N 1
ATOM 3831 C CA . THR B 1 153 ? 5.051 -45.781 2.207 1 98.25 153 THR B CA 1
ATOM 3832 C C . THR B 1 153 ? 4.605 -44.375 1.778 1 98.25 153 THR B C 1
ATOM 3834 O O . THR B 1 153 ? 4.258 -44.156 0.615 1 98.25 153 THR B O 1
ATOM 3837 N N . LEU B 1 154 ? 4.496 -43.469 2.697 1 98.44 154 LEU B N 1
ATOM 3838 C CA . LEU B 1 154 ? 4.168 -42.094 2.434 1 98.44 154 LEU B CA 1
ATOM 3839 C C . LEU B 1 154 ? 4.809 -41.156 3.471 1 98.44 154 LEU B C 1
ATOM 3841 O O . LEU B 1 154 ? 4.52 -41.281 4.664 1 98.44 154 LEU B O 1
ATOM 3845 N N . LYS B 1 155 ? 5.691 -40.312 3 1 98.06 155 LYS B N 1
ATOM 3846 C CA . LYS B 1 155 ? 6.332 -39.344 3.867 1 98.06 155 LYS B CA 1
ATOM 3847 C C . LYS B 1 155 ? 6.402 -37.969 3.189 1 98.06 155 LYS B C 1
ATOM 3849 O O . LYS B 1 155 ? 6.742 -37.875 2.008 1 98.06 155 LYS B O 1
ATOM 3854 N N . ALA B 1 156 ? 6.012 -36.969 3.92 1 97.75 156 ALA B N 1
ATOM 3855 C CA . ALA B 1 156 ? 6.215 -35.594 3.42 1 97.75 156 ALA B CA 1
ATOM 3856 C C . ALA B 1 156 ? 7.699 -35.312 3.193 1 97.75 156 ALA B C 1
ATOM 3858 O O . ALA B 1 156 ? 8.547 -35.719 3.998 1 97.75 156 ALA B O 1
ATOM 3859 N N . VAL B 1 157 ? 8.016 -34.656 2.145 1 96.69 157 VAL B N 1
ATOM 3860 C CA . VAL B 1 157 ? 9.391 -34.25 1.835 1 96.69 157 VAL B CA 1
ATOM 3861 C C . VAL B 1 157 ? 9.469 -32.75 1.632 1 96.69 157 VAL B C 1
ATOM 3863 O O . VAL B 1 157 ? 9.219 -32.25 0.531 1 96.69 157 VAL B O 1
ATOM 3866 N N . PRO B 1 158 ? 9.891 -32.031 2.607 1 93 158 PRO B N 1
ATOM 3867 C CA . PRO B 1 158 ? 10.078 -30.578 2.404 1 93 158 PRO B CA 1
ATOM 3868 C C . PRO B 1 158 ? 11.062 -30.266 1.279 1 93 158 PRO B C 1
ATOM 3870 O O . PRO B 1 158 ? 12.055 -30.984 1.104 1 93 158 PRO B O 1
ATOM 3873 N N . ASP B 1 159 ? 10.68 -29.297 0.487 1 94.75 159 ASP B N 1
ATOM 3874 C CA . ASP B 1 159 ? 11.617 -28.859 -0.549 1 94.75 159 ASP B CA 1
ATOM 3875 C C . ASP B 1 159 ? 12.789 -28.094 0.056 1 94.75 159 ASP B C 1
ATOM 3877 O O . ASP B 1 159 ? 12.617 -27 0.573 1 94.75 159 ASP B O 1
ATOM 3881 N N . GLY B 1 160 ? 13.953 -28.5 0.051 1 93.25 160 GLY B N 1
ATOM 3882 C CA . GLY B 1 160 ? 15.133 -27.922 0.67 1 93.25 160 GLY B CA 1
ATOM 3883 C C . GLY B 1 160 ? 15.891 -26.984 -0.25 1 93.25 160 GLY B C 1
ATOM 3884 O O . GLY B 1 160 ? 16.875 -26.375 0.16 1 93.25 160 GLY B O 1
ATOM 3885 N N . ARG B 1 161 ? 15.547 -26.812 -1.494 1 96.25 161 ARG B N 1
ATOM 3886 C CA . ARG B 1 161 ? 16.203 -25.891 -2.428 1 96.25 161 ARG B CA 1
ATOM 3887 C C . ARG B 1 161 ? 15.93 -24.438 -2.055 1 96.25 161 ARG B C 1
ATOM 3889 O O . ARG B 1 161 ? 14.906 -24.141 -1.435 1 96.25 161 ARG B O 1
ATOM 3896 N N . PRO B 1 162 ? 16.844 -23.562 -2.375 1 98.06 162 PRO B N 1
ATOM 3897 C CA . PRO B 1 162 ? 16.5 -22.156 -2.227 1 98.06 162 PRO B CA 1
ATOM 3898 C C . PRO B 1 162 ? 15.234 -21.766 -2.979 1 98.06 162 PRO B C 1
ATOM 3900 O O . PRO B 1 162 ? 14.953 -22.312 -4.047 1 98.06 162 PRO B O 1
ATOM 3903 N N . ARG B 1 163 ? 14.484 -20.906 -2.391 1 98.44 163 ARG B N 1
ATOM 3904 C CA . ARG B 1 163 ? 13.188 -20.531 -2.957 1 98.44 163 ARG B CA 1
ATOM 3905 C C . ARG B 1 163 ? 13.227 -19.141 -3.564 1 98.44 163 ARG B C 1
ATOM 3907 O O . ARG B 1 163 ? 13.641 -18.188 -2.906 1 98.44 163 ARG B O 1
ATOM 3914 N N . VAL B 1 164 ? 12.797 -19.016 -4.785 1 98.81 164 VAL B N 1
ATOM 3915 C CA . VAL B 1 164 ? 12.547 -17.734 -5.43 1 98.81 164 VAL B CA 1
ATOM 3916 C C . VAL B 1 164 ? 11.047 -17.453 -5.473 1 98.81 164 VAL B C 1
ATOM 3918 O O . VAL B 1 164 ? 10.266 -18.297 -5.902 1 98.81 164 VAL B O 1
ATOM 3921 N N . LEU B 1 165 ? 10.656 -16.328 -4.98 1 98.88 165 LEU B N 1
ATOM 3922 C CA . LEU B 1 165 ? 9.266 -15.883 -5.055 1 98.88 165 LEU B CA 1
ATOM 3923 C C . LEU B 1 165 ? 9.039 -14.984 -6.266 1 98.88 165 LEU B C 1
ATOM 3925 O O . LEU B 1 165 ? 9.797 -14.039 -6.488 1 98.88 165 LEU B O 1
ATOM 3929 N N . PHE B 1 166 ? 8.023 -15.305 -7.051 1 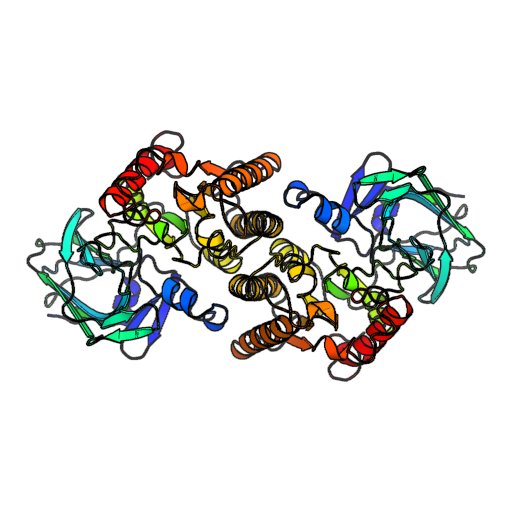98.94 166 PHE B N 1
ATOM 3930 C CA . PHE B 1 166 ? 7.66 -14.508 -8.219 1 98.94 166 PHE B CA 1
ATOM 3931 C C . PHE B 1 166 ? 6.309 -13.844 -8.023 1 98.94 166 PHE B C 1
ATOM 3933 O O . PHE B 1 166 ? 5.328 -14.5 -7.668 1 98.94 166 PHE B O 1
ATOM 3940 N N . HIS B 1 167 ? 6.219 -12.586 -8.211 1 98.88 167 HIS B N 1
ATOM 3941 C CA . HIS B 1 167 ? 4.969 -11.844 -8.312 1 98.88 167 HIS B CA 1
ATOM 3942 C C . HIS B 1 167 ? 4.871 -11.117 -9.648 1 98.88 167 HIS B C 1
ATOM 3944 O O . HIS B 1 167 ? 5.863 -10.57 -10.141 1 98.88 167 HIS B O 1
ATOM 3950 N N . GLY B 1 168 ? 3.746 -11.148 -10.234 1 98.62 168 GLY B N 1
ATOM 3951 C CA . GLY B 1 168 ? 3.539 -10.531 -11.531 1 98.62 168 GLY B CA 1
ATOM 3952 C C . GLY B 1 168 ? 2.121 -10.688 -12.055 1 98.62 168 GLY B C 1
ATOM 3953 O O . GLY B 1 168 ? 1.196 -10.938 -11.281 1 98.62 168 GLY B O 1
ATOM 3954 N N . SER B 1 169 ? 1.966 -10.461 -13.336 1 97.94 169 SER B N 1
ATOM 3955 C CA . SER B 1 169 ? 0.668 -10.453 -14 1 97.94 169 SER B CA 1
ATOM 3956 C C . SER B 1 169 ? 0.278 -11.859 -14.469 1 97.94 169 SER B C 1
ATOM 3958 O O . SER B 1 169 ? 0.749 -12.852 -13.914 1 97.94 169 SER B O 1
ATOM 3960 N N . SER B 1 170 ? -0.698 -11.906 -15.43 1 96.88 170 SER B N 1
ATOM 3961 C CA . SER B 1 170 ? -1.087 -13.172 -16.047 1 96.88 170 SER B CA 1
ATOM 3962 C C . SER B 1 170 ? 0.104 -13.844 -16.734 1 96.88 170 SER B C 1
ATOM 3964 O O . SER B 1 170 ? 0.13 -15.062 -16.875 1 96.88 170 SER B O 1
ATOM 3966 N N . ILE B 1 171 ? 1.018 -13.094 -17.047 1 97.44 171 ILE B N 1
ATOM 3967 C CA . ILE B 1 171 ? 2.215 -13.617 -17.703 1 97.44 171 ILE B CA 1
ATOM 3968 C C . ILE B 1 171 ? 3.031 -14.438 -16.703 1 97.44 171 ILE B C 1
ATOM 3970 O O . ILE B 1 171 ? 3.434 -15.562 -17 1 97.44 171 ILE B O 1
ATOM 3974 N N . SER B 1 172 ? 3.219 -13.922 -15.508 1 98.5 172 SER B N 1
ATOM 3975 C CA . SER B 1 172 ? 3.941 -14.656 -14.477 1 98.5 172 SER B CA 1
ATOM 3976 C C . SER B 1 172 ? 3.088 -15.781 -13.891 1 98.5 172 SER B C 1
ATOM 3978 O O . SER B 1 172 ? 3.607 -16.828 -13.523 1 98.5 172 SER B O 1
ATOM 3980 N N . HIS B 1 173 ? 1.79 -15.508 -13.82 1 97.38 173 HIS B N 1
ATOM 3981 C CA . HIS B 1 173 ? 0.852 -16.562 -13.43 1 97.38 173 HIS B CA 1
ATOM 3982 C C . HIS B 1 173 ? 0.942 -17.75 -14.367 1 97.38 173 HIS B C 1
ATOM 3984 O O . HIS B 1 173 ? 0.796 -18.891 -13.938 1 97.38 173 HIS B O 1
ATOM 3990 N N . GLY B 1 174 ? 1.16 -17.5 -15.641 1 95.06 174 GLY B N 1
ATOM 3991 C CA . GLY B 1 174 ? 1.349 -18.516 -16.656 1 95.06 174 GLY B CA 1
ATOM 3992 C C . GLY B 1 174 ? 0.043 -19.094 -17.172 1 95.06 174 GLY B C 1
ATOM 3993 O O . GLY B 1 174 ? -0.051 -20.297 -17.422 1 95.06 174 GLY B O 1
ATOM 3994 N N . MET B 1 175 ? -0.889 -18.328 -17.359 1 87.44 175 MET B N 1
ATOM 3995 C CA . MET B 1 175 ? -2.242 -18.797 -17.656 1 87.44 175 MET B CA 1
ATOM 3996 C C . MET B 1 175 ? -2.281 -19.578 -18.953 1 87.44 175 MET B C 1
ATOM 3998 O O . MET B 1 175 ? -3.01 -20.562 -19.078 1 87.44 175 MET B O 1
ATOM 4002 N N . GLU B 1 176 ? -1.449 -19.203 -19.891 1 90.12 176 GLU B N 1
ATOM 4003 C CA . GLU B 1 176 ? -1.544 -19.766 -21.25 1 90.12 176 GLU B CA 1
ATOM 4004 C C . GLU B 1 176 ? -0.588 -20.938 -21.438 1 90.12 176 GLU B C 1
ATOM 4006 O O . GLU B 1 176 ? -0.546 -21.547 -22.5 1 90.12 176 GLU B O 1
ATOM 4011 N N . ALA B 1 177 ? 0.14 -21.25 -20.406 1 92.44 177 ALA B N 1
ATOM 4012 C CA . ALA B 1 177 ? 1.089 -22.359 -20.5 1 92.44 177 ALA B CA 1
ATOM 4013 C C . ALA B 1 177 ? 0.365 -23.688 -20.719 1 92.44 177 ALA B C 1
ATOM 4015 O O . ALA B 1 177 ? -0.752 -23.875 -20.219 1 92.44 177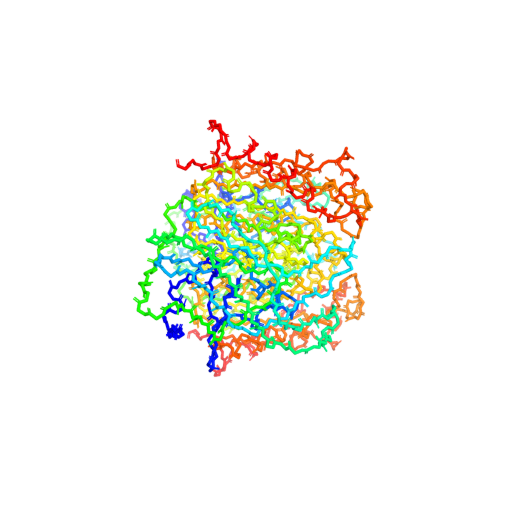 ALA B O 1
ATOM 4016 N N . GLU B 1 178 ? 1.007 -24.641 -21.344 1 91.5 178 GLU B N 1
ATOM 4017 C CA . GLU B 1 178 ? 0.401 -25.922 -21.672 1 91.5 178 GLU B CA 1
ATOM 4018 C C . GLU B 1 178 ? 0.253 -26.797 -20.438 1 91.5 178 GLU B C 1
ATOM 4020 O O . GLU B 1 178 ? -0.576 -27.719 -20.406 1 91.5 178 GLU B O 1
ATOM 4025 N N . GLY B 1 179 ? 1.087 -26.516 -19.484 1 93.12 179 GLY B N 1
ATOM 4026 C CA . GLY B 1 179 ? 1.071 -27.328 -18.266 1 93.12 179 GLY B CA 1
ATOM 4027 C C . GLY B 1 179 ? 1.441 -26.531 -17.016 1 93.12 179 GLY B C 1
ATOM 4028 O O . GLY B 1 179 ? 1.853 -25.375 -17.109 1 93.12 179 GLY B O 1
ATOM 4029 N N . ALA B 1 180 ? 1.364 -27.219 -15.945 1 93.88 180 ALA B N 1
ATOM 4030 C CA . ALA B 1 180 ? 1.516 -26.594 -14.633 1 93.88 180 ALA B CA 1
ATOM 4031 C C . ALA B 1 180 ? 2.938 -26.078 -14.43 1 93.88 180 ALA B C 1
ATOM 4033 O O . ALA B 1 180 ? 3.162 -25.156 -13.648 1 93.88 180 ALA B O 1
ATOM 4034 N N . THR B 1 181 ? 3.936 -26.625 -15.117 1 97.5 181 THR B N 1
ATOM 4035 C CA . THR B 1 181 ? 5.324 -26.234 -14.906 1 97.5 181 THR B CA 1
ATOM 4036 C C . THR B 1 181 ? 5.918 -25.656 -16.188 1 97.5 181 THR B C 1
ATOM 4038 O O . THR B 1 181 ? 7.141 -25.625 -16.344 1 97.5 181 THR B O 1
ATOM 4041 N N . ALA B 1 182 ? 5.039 -25.25 -17.109 1 96.44 182 ALA B N 1
ATOM 4042 C CA . ALA B 1 182 ? 5.512 -24.766 -18.406 1 96.44 182 ALA B CA 1
ATOM 4043 C C . ALA B 1 182 ? 5.543 -23.25 -18.438 1 96.44 182 ALA B C 1
ATOM 4045 O O . ALA B 1 182 ? 5.93 -22.656 -19.453 1 96.44 182 ALA B O 1
ATOM 4046 N N . ASN B 1 183 ? 5.137 -22.562 -17.391 1 96.94 183 ASN B N 1
ATOM 4047 C CA . ASN B 1 183 ? 5.254 -21.109 -17.344 1 96.94 183 ASN B CA 1
ATOM 4048 C C . ASN B 1 183 ? 6.688 -20.672 -17.031 1 96.94 183 ASN B C 1
ATOM 4050 O O . ASN B 1 183 ? 7.492 -21.469 -16.547 1 96.94 183 ASN B O 1
ATOM 4054 N N . TRP B 1 184 ? 7.023 -19.438 -17.281 1 98.56 184 TRP B N 1
ATOM 4055 C CA . TRP B 1 184 ? 8.422 -19.016 -17.312 1 98.56 184 TRP B CA 1
ATOM 4056 C C . TRP B 1 184 ? 9.039 -19.062 -15.93 1 98.56 184 TRP B C 1
ATOM 4058 O O . TRP B 1 184 ? 10.211 -19.422 -15.773 1 98.56 184 TRP B O 1
ATOM 4068 N N . PRO B 1 185 ? 8.32 -18.719 -14.805 1 98.75 185 PRO B N 1
ATOM 4069 C CA . PRO B 1 185 ? 8.93 -18.891 -13.484 1 98.75 185 PRO B CA 1
ATOM 4070 C C . PRO B 1 185 ? 9.336 -20.328 -13.203 1 98.75 185 PRO B C 1
ATOM 4072 O O . PRO B 1 185 ? 10.422 -20.578 -12.68 1 98.75 185 PRO B O 1
ATOM 4075 N N . ALA B 1 186 ? 8.492 -21.25 -13.539 1 98.38 186 ALA B N 1
ATOM 4076 C CA . ALA B 1 186 ? 8.781 -22.656 -13.312 1 98.38 186 ALA B CA 1
ATOM 4077 C C . ALA B 1 186 ? 9.953 -23.125 -14.172 1 98.38 186 ALA B C 1
ATOM 4079 O O . ALA B 1 186 ? 10.844 -23.828 -13.68 1 98.38 186 ALA B O 1
ATOM 4080 N N . VAL B 1 187 ? 9.93 -22.734 -15.453 1 98.44 187 VAL B N 1
ATOM 4081 C CA . VAL B 1 187 ? 11 -23.109 -16.375 1 98.44 187 VAL B CA 1
ATOM 4082 C C . VAL B 1 187 ? 12.344 -22.594 -15.844 1 98.44 187 VAL B C 1
ATOM 4084 O O . VAL B 1 187 ? 13.297 -23.359 -15.719 1 98.44 187 VAL B O 1
ATOM 4087 N N . ALA B 1 188 ? 12.406 -21.344 -15.508 1 98.62 188 ALA B N 1
ATOM 4088 C CA . ALA B 1 188 ? 13.648 -20.719 -15.031 1 98.62 188 ALA B CA 1
ATOM 4089 C C . ALA B 1 188 ? 14.133 -21.391 -13.75 1 98.62 188 ALA B C 1
ATOM 4091 O O . ALA B 1 188 ? 15.328 -21.672 -13.609 1 98.62 188 ALA B O 1
ATOM 4092 N N . SER B 1 189 ? 13.242 -21.594 -12.805 1 98.06 189 SER B N 1
ATOM 4093 C CA . SER B 1 189 ? 13.602 -22.156 -11.516 1 98.06 189 SER B CA 1
ATOM 4094 C C . SER B 1 189 ? 14.109 -23.594 -11.664 1 98.06 189 SER B C 1
ATOM 4096 O O . SER B 1 189 ? 15.055 -23.984 -10.984 1 98.06 189 SER B O 1
ATOM 4098 N N . ARG B 1 190 ? 13.484 -24.312 -12.523 1 96.88 190 ARG B N 1
ATOM 4099 C CA . ARG B 1 190 ? 13.914 -25.688 -12.758 1 96.88 190 ARG B CA 1
ATOM 4100 C C . ARG B 1 190 ? 15.312 -25.719 -13.352 1 96.88 190 ARG B C 1
ATOM 4102 O O . ARG B 1 190 ? 16.141 -26.531 -12.938 1 96.88 190 ARG B O 1
ATOM 4109 N N . LEU B 1 191 ? 15.516 -24.891 -14.305 1 97.5 191 LEU B N 1
ATOM 4110 C CA . LEU B 1 191 ? 16.828 -24.828 -14.938 1 97.5 191 LEU B CA 1
ATOM 4111 C C . LEU B 1 191 ? 17.906 -24.516 -13.906 1 97.5 191 LEU B C 1
ATOM 4113 O O . LEU B 1 191 ? 19.047 -24.969 -14.023 1 97.5 191 LEU B O 1
ATOM 4117 N N . ALA B 1 192 ? 17.578 -23.812 -12.891 1 98 192 ALA B N 1
ATOM 4118 C CA . ALA B 1 192 ? 18.531 -23.375 -11.875 1 98 192 ALA B CA 1
ATOM 4119 C C . ALA B 1 192 ? 18.516 -24.297 -10.664 1 98 192 ALA B C 1
ATOM 4121 O O . ALA B 1 192 ? 19.25 -24.078 -9.703 1 98 192 ALA B O 1
ATOM 4122 N N . ASN B 1 193 ? 17.672 -25.312 -10.68 1 96.81 193 ASN B N 1
ATOM 4123 C CA . ASN B 1 193 ? 17.484 -26.234 -9.555 1 96.81 193 ASN B CA 1
ATOM 4124 C C . ASN B 1 193 ? 17.047 -25.5 -8.297 1 96.81 193 ASN B C 1
ATOM 4126 O O . ASN B 1 193 ? 17.625 -25.672 -7.227 1 96.81 193 ASN B O 1
ATOM 4130 N N . LEU B 1 194 ? 16.078 -24.641 -8.461 1 97.88 194 LEU B N 1
ATOM 4131 C CA . LEU B 1 194 ? 15.492 -23.844 -7.375 1 97.88 194 LEU B CA 1
ATOM 4132 C C . LEU B 1 194 ? 14.031 -24.219 -7.16 1 97.88 194 LEU B C 1
ATOM 4134 O O . LEU B 1 194 ? 13.359 -24.688 -8.078 1 97.88 194 LEU B O 1
ATOM 4138 N N . ASP B 1 195 ? 13.562 -24.031 -5.902 1 97.19 195 ASP B N 1
ATOM 4139 C CA . ASP B 1 195 ? 12.133 -23.984 -5.621 1 97.19 195 ASP B CA 1
ATOM 4140 C C . ASP B 1 195 ? 11.531 -22.656 -6.051 1 97.19 195 ASP B C 1
ATOM 4142 O O . ASP B 1 195 ? 12.242 -21.656 -6.168 1 97.19 195 ASP B O 1
ATOM 4146 N N . HIS B 1 196 ? 10.281 -22.641 -6.391 1 97.19 196 HIS B N 1
ATOM 4147 C CA . HIS B 1 196 ? 9.648 -21.359 -6.727 1 97.19 196 HIS B CA 1
ATOM 4148 C C . HIS B 1 196 ? 8.273 -21.25 -6.086 1 97.19 196 HIS B C 1
ATOM 4150 O O . HIS B 1 196 ? 7.535 -22.234 -6 1 97.19 196 HIS B O 1
ATOM 4156 N N . LEU B 1 197 ? 7.969 -20.172 -5.527 1 98.5 197 LEU B N 1
ATOM 4157 C CA . LEU B 1 197 ? 6.645 -19.734 -5.098 1 98.5 197 LEU B CA 1
ATOM 4158 C C . LEU B 1 197 ? 6.051 -18.75 -6.094 1 98.5 197 LEU B C 1
ATOM 4160 O O . LEU B 1 197 ? 6.594 -17.656 -6.285 1 98.5 197 LEU B O 1
ATOM 4164 N N . ASN B 1 198 ? 4.961 -19.156 -6.711 1 98.75 198 ASN B N 1
ATOM 4165 C CA . ASN B 1 198 ? 4.371 -18.312 -7.742 1 98.75 198 ASN B CA 1
ATOM 4166 C C . ASN B 1 198 ? 3.186 -17.516 -7.199 1 98.75 198 ASN B C 1
ATOM 4168 O O . ASN B 1 198 ? 2.098 -18.062 -7.012 1 98.75 198 ASN B O 1
ATOM 4172 N N . LEU B 1 199 ? 3.383 -16.266 -7.035 1 98.69 199 LEU B N 1
ATOM 4173 C CA . LEU B 1 199 ? 2.328 -15.336 -6.66 1 98.69 199 LEU B CA 1
ATOM 4174 C C . LEU B 1 199 ? 1.969 -14.43 -7.828 1 98.69 199 LEU B C 1
ATOM 4176 O O . LEU B 1 199 ? 1.786 -13.219 -7.645 1 98.69 199 LEU B O 1
ATOM 4180 N N . GLY B 1 200 ? 2.014 -15.023 -9.016 1 98.44 200 GLY B N 1
ATOM 4181 C CA . GLY B 1 200 ? 1.431 -14.312 -10.148 1 98.44 200 GLY B CA 1
ATOM 4182 C C . GLY B 1 200 ? -0.062 -14.078 -10 1 98.44 200 GLY B C 1
ATOM 4183 O O . GLY B 1 200 ? -0.819 -15.023 -9.758 1 98.44 200 GLY B O 1
ATOM 4184 N N . TRP B 1 201 ? -0.461 -12.836 -10.062 1 97.44 201 TRP B N 1
ATOM 4185 C CA . TRP B 1 201 ? -1.861 -12.445 -9.938 1 97.44 201 TRP B CA 1
ATOM 4186 C C . TRP B 1 201 ? -2.422 -11.992 -11.281 1 97.44 201 TRP B C 1
ATOM 4188 O O . TRP B 1 201 ? -2.438 -10.797 -11.578 1 97.44 201 TRP B O 1
ATOM 4198 N N . ALA B 1 202 ? -2.934 -12.969 -12.055 1 96.25 202 ALA B N 1
ATOM 4199 C CA . ALA B 1 202 ? -3.471 -12.672 -13.383 1 96.25 202 ALA B CA 1
ATOM 4200 C C . ALA B 1 202 ? -4.527 -11.578 -13.32 1 96.25 202 ALA B C 1
ATOM 4202 O O . ALA B 1 202 ? -5.531 -11.711 -12.609 1 96.25 202 ALA B O 1
ATOM 4203 N N . GLY B 1 203 ? -4.25 -10.523 -14.062 1 95.81 203 GLY B N 1
ATOM 4204 C CA . GLY B 1 203 ? -5.199 -9.422 -14.133 1 95.81 203 GLY B CA 1
ATOM 4205 C C . GLY B 1 203 ? -5.238 -8.586 -12.859 1 95.81 203 GLY B C 1
ATOM 4206 O O . GLY B 1 203 ? -5.961 -7.594 -12.789 1 95.81 203 GLY B O 1
ATOM 4207 N N . SER B 1 204 ? -4.371 -8.93 -11.875 1 96.56 204 SER B N 1
ATOM 4208 C CA . SER B 1 204 ? -4.523 -8.305 -10.562 1 96.56 204 SER B CA 1
ATOM 4209 C C . SER B 1 204 ? -3.182 -7.844 -10.008 1 96.56 204 SER B C 1
ATOM 4211 O O . SER B 1 204 ? -3.076 -7.496 -8.828 1 96.56 204 SER B O 1
ATOM 4213 N N . CYS B 1 205 ? -2.125 -7.926 -10.812 1 98.06 205 CYS B N 1
ATOM 4214 C CA . CYS B 1 205 ? -0.85 -7.336 -10.422 1 98.06 205 CYS B CA 1
ATOM 4215 C C . CYS B 1 205 ? -0.88 -5.82 -10.578 1 98.06 205 CYS B C 1
ATOM 4217 O O . CYS B 1 205 ? -0.374 -5.281 -11.562 1 98.06 205 CYS B O 1
ATOM 4219 N N . LEU B 1 206 ? -1.412 -5.176 -9.602 1 98.06 206 LEU B N 1
ATOM 4220 C CA . LEU B 1 206 ? -1.739 -3.756 -9.688 1 98.06 206 LEU B CA 1
ATOM 4221 C C . LEU B 1 206 ? -0.946 -2.953 -8.664 1 98.06 206 LEU B C 1
ATOM 4223 O O . LEU B 1 206 ? -1.462 -1.993 -8.086 1 98.06 206 LEU B O 1
ATOM 4227 N N . LEU B 1 207 ? 0.27 -3.443 -8.32 1 98.56 207 LEU B N 1
ATOM 4228 C CA . LEU B 1 207 ? 1.107 -2.793 -7.312 1 98.56 207 LEU B CA 1
ATOM 4229 C C . LEU B 1 207 ? 0.374 -2.684 -5.98 1 98.56 207 LEU B C 1
ATOM 4231 O O . LEU B 1 207 ? 0.316 -1.604 -5.387 1 98.56 207 LEU B O 1
ATOM 4235 N N . SER B 1 208 ? -0.159 -3.816 -5.578 1 98.19 208 SER B N 1
ATOM 4236 C CA . SER B 1 208 ? -1.033 -3.936 -4.418 1 98.19 208 SER B CA 1
ATOM 4237 C C . SER B 1 208 ? -0.231 -3.941 -3.121 1 98.19 208 SER B C 1
ATOM 4239 O O . SER B 1 208 ? 0.716 -4.719 -2.975 1 98.19 208 SER B O 1
ATOM 4241 N N . GLY B 1 209 ? -0.639 -3.078 -2.174 1 98.56 209 GLY B N 1
ATOM 4242 C CA . GLY B 1 209 ? -0.058 -3.16 -0.842 1 98.56 209 GLY B CA 1
ATOM 4243 C C . GLY B 1 209 ? -0.356 -4.473 -0.141 1 98.56 209 GLY B C 1
ATOM 4244 O O . GLY B 1 209 ? 0.435 -4.934 0.684 1 98.56 209 GLY B O 1
ATOM 4245 N N . GLN B 1 210 ? -1.479 -5.082 -0.444 1 98.38 210 GLN B N 1
ATOM 4246 C CA . GLN B 1 210 ? -1.82 -6.383 0.119 1 98.38 210 GLN B CA 1
ATOM 4247 C C . GLN B 1 210 ? -0.884 -7.469 -0.401 1 98.38 210 GLN B C 1
ATOM 4249 O O . GLN B 1 210 ? -0.427 -8.32 0.365 1 98.38 210 GLN B O 1
ATOM 4254 N N . ALA B 1 211 ? -0.596 -7.406 -1.686 1 98.62 211 ALA B N 1
ATOM 4255 C CA . ALA B 1 211 ? 0.376 -8.344 -2.24 1 98.62 211 ALA B CA 1
ATOM 4256 C C . ALA B 1 211 ? 1.743 -8.172 -1.586 1 98.62 211 ALA B C 1
ATOM 4258 O O . ALA B 1 211 ? 2.416 -9.156 -1.27 1 98.62 211 ALA B O 1
ATOM 4259 N N . ALA B 1 212 ? 2.109 -6.902 -1.409 1 98.88 212 ALA B N 1
ATOM 4260 C CA . ALA B 1 212 ? 3.393 -6.613 -0.774 1 98.88 212 ALA B CA 1
ATOM 4261 C C . ALA B 1 212 ? 3.467 -7.234 0.617 1 98.88 212 ALA B C 1
ATOM 4263 O O . ALA B 1 212 ? 4.492 -7.809 0.993 1 98.88 212 ALA B O 1
ATOM 4264 N N . ARG B 1 213 ? 2.398 -7.121 1.388 1 98.88 213 ARG B N 1
ATOM 4265 C CA . ARG B 1 213 ? 2.352 -7.703 2.727 1 98.88 213 ARG B CA 1
ATOM 4266 C C . ARG B 1 213 ? 2.469 -9.227 2.666 1 98.88 213 ARG B C 1
ATOM 4268 O O . ARG B 1 213 ? 3.168 -9.828 3.48 1 98.88 213 ARG B O 1
ATOM 4275 N N . ILE B 1 214 ? 1.779 -9.828 1.716 1 98.75 214 ILE B N 1
ATOM 4276 C CA . ILE B 1 214 ? 1.835 -11.273 1.552 1 98.75 214 ILE B CA 1
ATOM 4277 C C . ILE B 1 214 ? 3.262 -11.703 1.212 1 98.75 214 ILE B C 1
ATOM 4279 O O . ILE B 1 214 ? 3.805 -12.625 1.826 1 98.75 214 ILE B O 1
ATOM 4283 N N . ILE B 1 215 ? 3.871 -11.031 0.293 1 98.94 215 ILE B N 1
ATOM 4284 C CA . ILE B 1 215 ? 5.234 -11.336 -0.125 1 98.94 215 ILE B CA 1
ATOM 4285 C C . ILE B 1 215 ? 6.188 -11.172 1.058 1 98.94 215 ILE B C 1
ATOM 4287 O O . ILE B 1 215 ? 7.023 -12.039 1.316 1 98.94 215 ILE B O 1
ATOM 4291 N N . ARG B 1 216 ? 6.023 -10.07 1.743 1 98.88 216 ARG B N 1
ATOM 4292 C CA . ARG B 1 216 ? 6.836 -9.742 2.908 1 98.88 216 ARG B CA 1
ATOM 4293 C C . ARG B 1 216 ? 6.855 -10.891 3.906 1 98.88 216 ARG B C 1
ATOM 4295 O O . ARG B 1 216 ? 7.887 -11.172 4.52 1 98.88 216 ARG B O 1
ATOM 4302 N N . ASP B 1 217 ? 5.781 -11.57 4.027 1 98.56 217 ASP B N 1
ATOM 4303 C CA . ASP B 1 217 ? 5.613 -12.531 5.117 1 98.56 217 ASP B CA 1
ATOM 4304 C C . ASP B 1 217 ? 5.941 -13.945 4.656 1 98.56 217 ASP B C 1
ATOM 4306 O O . ASP B 1 217 ? 5.77 -14.906 5.414 1 98.56 217 ASP B O 1
ATOM 4310 N N . GLN B 1 218 ? 6.441 -14.125 3.414 1 98.56 218 GLN B N 1
ATOM 4311 C CA . GLN B 1 218 ? 6.828 -15.438 2.912 1 98.56 218 GLN B CA 1
ATOM 4312 C C . GLN B 1 218 ? 8.336 -15.641 3.01 1 98.56 218 GLN B C 1
ATOM 4314 O O . GLN B 1 218 ? 9.109 -14.688 2.879 1 98.56 218 GLN B O 1
ATOM 4319 N N . ARG B 1 219 ? 8.703 -16.922 3.201 1 97.12 219 ARG B N 1
ATOM 4320 C CA . ARG B 1 219 ? 10.109 -17.266 3.021 1 97.12 219 ARG B CA 1
ATOM 4321 C C . ARG B 1 219 ? 10.523 -17.109 1.563 1 97.12 219 ARG B C 1
ATOM 4323 O O . ARG B 1 219 ? 9.836 -17.578 0.66 1 97.12 219 ARG B O 1
ATOM 4330 N N . ALA B 1 220 ? 11.641 -16.453 1.319 1 98.5 220 ALA B N 1
ATOM 4331 C CA . ALA B 1 220 ? 12.188 -16.281 -0.023 1 98.5 220 ALA B CA 1
ATOM 4332 C C . ALA B 1 220 ? 13.688 -16 0.031 1 98.5 220 ALA 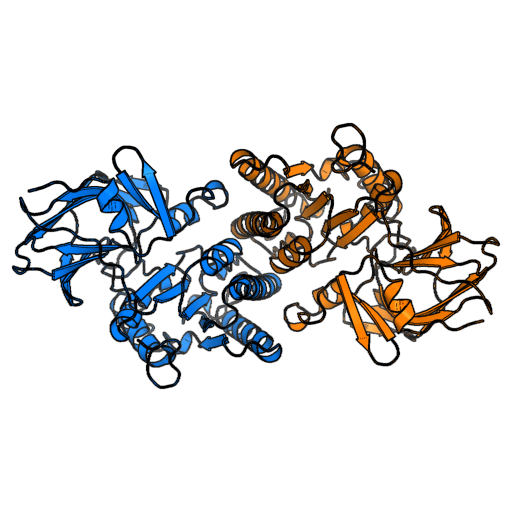B C 1
ATOM 4334 O O . ALA B 1 220 ? 14.133 -15.141 0.795 1 98.5 220 ALA B O 1
ATOM 4335 N N . ASP B 1 221 ? 14.398 -16.734 -0.687 1 98.69 221 ASP B N 1
ATOM 4336 C CA . ASP B 1 221 ? 15.828 -16.484 -0.82 1 98.69 221 ASP B CA 1
ATOM 4337 C C . ASP B 1 221 ? 16.094 -15.422 -1.887 1 98.69 221 ASP B C 1
ATOM 4339 O O . ASP B 1 221 ? 17.172 -14.82 -1.913 1 98.69 221 ASP B O 1
ATOM 4343 N N . ALA B 1 222 ? 15.195 -15.188 -2.727 1 98.88 222 ALA B N 1
ATOM 4344 C CA . ALA B 1 222 ? 15.125 -14.086 -3.684 1 98.88 222 ALA B CA 1
ATOM 4345 C C . ALA B 1 222 ? 13.68 -13.75 -4.039 1 98.88 222 ALA B C 1
ATOM 4347 O O . ALA B 1 222 ? 12.797 -14.609 -3.943 1 98.88 222 ALA B O 1
ATOM 4348 N N . ILE B 1 223 ? 13.461 -12.5 -4.418 1 98.94 223 ILE B N 1
ATOM 4349 C CA . ILE B 1 223 ? 12.125 -12.031 -4.781 1 98.94 223 ILE B CA 1
ATOM 4350 C C . ILE B 1 223 ? 12.172 -11.352 -6.148 1 98.94 223 ILE B C 1
ATOM 4352 O O . ILE B 1 223 ? 13.023 -10.492 -6.391 1 98.94 223 ILE B O 1
ATOM 4356 N N . VAL B 1 224 ? 11.312 -11.789 -7.008 1 98.94 224 VAL B N 1
ATOM 4357 C CA . VAL B 1 224 ? 11.188 -11.211 -8.344 1 98.94 224 VAL B CA 1
ATOM 4358 C C . VAL B 1 224 ? 9.812 -10.57 -8.5 1 98.94 224 VAL B C 1
ATOM 4360 O O . VAL B 1 224 ? 8.781 -11.242 -8.375 1 98.94 224 VAL B O 1
ATOM 4363 N N . LEU B 1 225 ? 9.797 -9.289 -8.75 1 98.94 225 LEU B N 1
ATOM 4364 C CA . LEU B 1 225 ? 8.578 -8.531 -9.016 1 98.94 225 LEU B CA 1
ATOM 4365 C C . LEU B 1 225 ? 8.531 -8.07 -10.469 1 98.94 225 LEU B C 1
ATOM 4367 O O . LEU B 1 225 ? 9.289 -7.18 -10.867 1 98.94 225 LEU B O 1
ATOM 4371 N N . LYS B 1 226 ? 7.699 -8.695 -11.242 1 98.88 226 LYS B N 1
ATOM 4372 C CA . LYS B 1 226 ? 7.473 -8.242 -12.609 1 98.88 226 LYS B CA 1
ATOM 4373 C C . LYS B 1 226 ? 6.227 -7.367 -12.703 1 98.88 226 LYS B C 1
ATOM 4375 O O . LYS B 1 226 ? 5.105 -7.879 -12.742 1 98.88 226 LYS B O 1
ATOM 4380 N N . LEU B 1 227 ? 6.402 -6.078 -12.883 1 98.75 227 LEU B N 1
ATOM 4381 C CA . LEU B 1 227 ? 5.359 -5.105 -12.578 1 98.75 227 LEU B CA 1
ATOM 4382 C C . LEU B 1 227 ? 4.98 -4.301 -13.812 1 98.75 227 LEU B C 1
ATOM 4384 O O . LEU B 1 227 ? 5.824 -4.062 -14.688 1 98.75 227 LEU B O 1
ATOM 4388 N N . GLY B 1 228 ? 3.68 -3.908 -13.906 1 97.56 228 GLY B N 1
ATOM 4389 C CA . GLY B 1 228 ? 3.318 -2.867 -14.859 1 97.56 228 GLY B CA 1
ATOM 4390 C C . GLY B 1 228 ? 2.188 -3.271 -15.781 1 97.56 228 GLY B C 1
ATOM 4391 O O . GLY B 1 228 ? 1.235 -2.512 -15.977 1 97.56 228 GLY B O 1
ATOM 4392 N N . ILE B 1 229 ? 2.154 -4.477 -16.297 1 96.19 229 ILE B N 1
ATOM 4393 C CA . ILE B 1 229 ? 1.316 -4.859 -17.422 1 96.19 229 ILE B CA 1
ATOM 4394 C C . ILE B 1 229 ? -0.156 -4.715 -17.047 1 96.19 229 ILE B C 1
ATOM 4396 O O . ILE B 1 229 ? -0.951 -4.176 -17.812 1 96.19 229 ILE B O 1
ATOM 4400 N N . ASN B 1 230 ? -0.521 -5.199 -15.914 1 97.19 230 ASN B N 1
ATOM 4401 C CA . ASN B 1 230 ? -1.93 -5.152 -15.539 1 97.19 230 ASN B CA 1
ATOM 4402 C C . ASN B 1 230 ? -2.375 -3.729 -15.211 1 97.19 230 ASN B C 1
ATOM 4404 O O . ASN B 1 230 ? -3.566 -3.418 -15.258 1 97.19 230 ASN B O 1
ATOM 4408 N N . VAL B 1 231 ? -1.475 -2.842 -14.828 1 96.81 231 VAL B N 1
ATOM 4409 C CA . VAL B 1 231 ? -1.767 -1.446 -14.516 1 96.81 231 VAL B CA 1
ATOM 4410 C C . VAL B 1 231 ? -2.215 -0.717 -15.773 1 96.81 231 VAL B C 1
ATOM 4412 O O . VAL B 1 231 ? -3.035 0.201 -15.711 1 96.81 231 VAL B O 1
ATOM 4415 N N . HIS B 1 232 ? -1.688 -1.143 -16.953 1 96.25 232 HIS B N 1
ATOM 4416 C CA . HIS B 1 232 ? -2 -0.526 -18.234 1 96.25 232 HIS B CA 1
ATOM 4417 C C . HIS B 1 232 ? -3.484 -0.652 -18.562 1 96.25 232 HIS B C 1
ATOM 4419 O O . HIS B 1 232 ? -4.082 0.266 -19.141 1 96.25 232 HIS B O 1
ATOM 4425 N N . THR B 1 233 ? -4.043 -1.808 -18.172 1 91.44 233 THR B N 1
ATOM 4426 C CA . THR B 1 233 ? -5.43 -2.084 -18.531 1 91.44 233 THR B CA 1
ATOM 4427 C C . THR B 1 233 ? -6.367 -1.055 -17.906 1 91.44 233 THR B C 1
ATOM 4429 O O . THR B 1 233 ? -6.43 -0.931 -16.672 1 91.44 233 THR B O 1
ATOM 4432 N N . ASP B 1 234 ? -7.062 -0.269 -18.688 1 89.19 234 ASP B N 1
ATOM 4433 C CA . ASP B 1 234 ? -8.039 0.745 -18.297 1 89.19 234 ASP B CA 1
ATOM 4434 C C . ASP B 1 234 ? -7.383 1.847 -17.469 1 89.19 234 ASP B C 1
ATOM 4436 O O . ASP B 1 234 ? -8.062 2.572 -16.75 1 89.19 234 ASP B O 1
ATOM 4440 N N . GLY B 1 235 ? -6.074 1.862 -17.547 1 93.19 235 GLY B N 1
ATOM 4441 C CA . GLY B 1 235 ? -5.402 2.908 -16.797 1 93.19 235 GLY B CA 1
ATOM 4442 C C . GLY B 1 235 ? -5.676 2.836 -15.305 1 93.19 235 GLY B C 1
ATOM 4443 O O . GLY B 1 235 ? -6.062 3.832 -14.688 1 93.19 235 GLY B O 1
ATOM 4444 N N . GLN B 1 236 ? -5.398 1.704 -14.766 1 94.69 236 GLN B N 1
ATOM 4445 C CA . GLN B 1 236 ? -5.742 1.43 -13.367 1 94.69 236 GLN B CA 1
ATOM 4446 C C . GLN B 1 236 ? -5.023 2.389 -12.43 1 94.69 236 GLN B C 1
ATOM 4448 O O . GLN B 1 236 ? -5.543 2.725 -11.359 1 94.69 236 GLN B O 1
ATOM 4453 N N . LEU B 1 237 ? -3.838 2.807 -12.789 1 96.62 237 LEU B N 1
ATOM 4454 C CA . LEU B 1 237 ? -3.061 3.795 -12.047 1 96.62 237 LEU B CA 1
ATOM 4455 C C . LEU B 1 237 ? -2.543 4.887 -12.977 1 96.62 237 LEU B C 1
ATOM 4457 O O . LEU B 1 237 ? -2.137 4.605 -14.102 1 96.62 237 LEU B O 1
ATOM 4461 N N . LYS B 1 238 ? -2.594 6.062 -12.469 1 96.38 238 LYS B N 1
ATOM 4462 C CA . LYS B 1 238 ? -1.844 7.133 -13.117 1 96.38 238 LYS B CA 1
ATOM 4463 C C . LYS B 1 238 ? -0.4 7.168 -12.625 1 96.38 238 LYS B C 1
ATOM 4465 O O . LYS B 1 238 ? -0.024 6.41 -11.727 1 96.38 238 LYS B O 1
ATOM 4470 N N . GLU B 1 239 ? 0.414 7.992 -13.219 1 96.12 239 GLU B N 1
ATOM 4471 C CA . GLU B 1 239 ? 1.858 7.965 -13.008 1 96.12 239 GLU B CA 1
ATOM 4472 C C . GLU B 1 239 ? 2.203 8.203 -11.539 1 96.12 239 GLU B C 1
ATOM 4474 O O . GLU B 1 239 ? 3.057 7.516 -10.977 1 96.12 239 GLU B O 1
ATOM 4479 N N . ARG B 1 240 ? 1.573 9.164 -10.852 1 95.88 240 ARG B N 1
ATOM 4480 C CA . ARG B 1 240 ? 1.887 9.484 -9.469 1 95.88 240 ARG B CA 1
ATOM 4481 C C . ARG B 1 240 ? 1.629 8.297 -8.555 1 95.88 240 ARG B C 1
ATOM 4483 O O . ARG B 1 240 ? 2.467 7.953 -7.715 1 95.88 240 ARG B O 1
ATOM 4490 N N . ASN B 1 241 ? 0.493 7.676 -8.805 1 96.81 241 ASN B N 1
ATOM 4491 C CA . ASN B 1 241 ? 0.154 6.512 -7.988 1 96.81 241 ASN B CA 1
ATOM 4492 C C . ASN B 1 241 ? 1.047 5.316 -8.32 1 96.81 241 ASN B C 1
ATOM 4494 O O . ASN B 1 241 ? 1.369 4.516 -7.438 1 96.81 241 ASN B O 1
ATOM 4498 N N . PHE B 1 242 ? 1.393 5.227 -9.617 1 98.19 242 PHE B N 1
ATOM 4499 C CA . PHE B 1 242 ? 2.291 4.152 -10.023 1 98.19 242 PHE B CA 1
ATOM 4500 C C . PHE B 1 242 ? 3.605 4.227 -9.258 1 98.19 242 PHE B C 1
ATOM 4502 O O . PHE B 1 242 ? 4.043 3.234 -8.664 1 98.19 242 PHE B O 1
ATOM 4509 N N . LEU B 1 243 ? 4.156 5.375 -9.164 1 97.94 243 LEU B N 1
ATOM 4510 C CA . LEU B 1 243 ? 5.426 5.586 -8.477 1 97.94 243 LEU B CA 1
ATOM 4511 C C . LEU B 1 243 ? 5.27 5.352 -6.977 1 97.94 243 LEU B C 1
ATOM 4513 O O . LEU B 1 243 ? 6.07 4.629 -6.371 1 97.94 243 LEU B O 1
ATOM 4517 N N . ASP B 1 244 ? 4.293 5.922 -6.41 1 97.81 244 ASP B N 1
ATOM 4518 C CA . ASP B 1 244 ? 4.062 5.797 -4.973 1 97.81 244 ASP B CA 1
ATOM 4519 C C . ASP B 1 244 ? 3.855 4.336 -4.578 1 97.81 244 ASP B C 1
ATOM 4521 O O . ASP B 1 244 ? 4.457 3.857 -3.615 1 97.81 244 ASP B O 1
ATOM 4525 N N . ASN B 1 245 ? 3.016 3.623 -5.352 1 98.62 245 ASN B N 1
ATOM 4526 C CA . ASN B 1 245 ? 2.713 2.232 -5.039 1 98.62 245 ASN B CA 1
ATOM 4527 C C . ASN B 1 245 ? 3.941 1.341 -5.199 1 98.62 245 ASN B C 1
ATOM 4529 O O . ASN B 1 245 ? 4.125 0.389 -4.438 1 98.62 245 ASN B O 1
ATOM 4533 N N . ALA B 1 246 ? 4.75 1.621 -6.207 1 98.88 246 ALA B N 1
ATOM 4534 C CA . ALA B 1 246 ? 5.977 0.844 -6.391 1 98.88 246 ALA B CA 1
ATOM 4535 C C . ALA B 1 246 ? 6.914 1.008 -5.199 1 98.88 246 ALA B C 1
ATOM 4537 O O . ALA B 1 246 ? 7.414 0.02 -4.656 1 98.88 246 ALA B O 1
ATOM 4538 N N . HIS B 1 247 ? 7.098 2.244 -4.77 1 98.88 247 HIS B N 1
ATOM 4539 C CA . HIS B 1 247 ? 7.953 2.49 -3.611 1 98.88 247 HIS B CA 1
ATOM 4540 C C . HIS B 1 247 ? 7.363 1.862 -2.35 1 98.88 247 HIS B C 1
ATOM 4542 O O . HIS B 1 247 ? 8.094 1.288 -1.54 1 98.88 247 HIS B O 1
ATOM 4548 N N . ALA B 1 248 ? 6.074 1.966 -2.207 1 98.81 248 ALA B N 1
ATOM 4549 C CA . ALA B 1 248 ? 5.422 1.394 -1.032 1 98.81 248 ALA B CA 1
ATOM 4550 C C . ALA B 1 248 ? 5.594 -0.123 -0.994 1 98.81 248 ALA B C 1
ATOM 4552 O O . ALA B 1 248 ? 5.883 -0.695 0.06 1 98.81 248 ALA B O 1
ATOM 4553 N N . MET B 1 249 ? 5.398 -0.75 -2.135 1 98.94 249 MET B N 1
ATOM 4554 C CA . MET B 1 249 ? 5.555 -2.199 -2.219 1 98.94 249 MET B CA 1
ATOM 4555 C C . MET B 1 249 ? 6.953 -2.621 -1.789 1 98.94 249 MET B C 1
ATOM 4557 O O . MET B 1 249 ? 7.109 -3.533 -0.974 1 98.94 249 MET B O 1
ATOM 4561 N N . ILE B 1 250 ? 7.945 -1.933 -2.301 1 98.94 250 ILE B N 1
ATOM 4562 C CA . ILE B 1 250 ? 9.328 -2.252 -1.971 1 98.94 250 ILE B CA 1
ATOM 4563 C C . ILE B 1 250 ? 9.578 -2 -0.485 1 98.94 250 ILE B C 1
ATOM 4565 O O . ILE B 1 250 ? 10.188 -2.826 0.197 1 98.94 250 ILE B O 1
ATOM 4569 N N . SER B 1 251 ? 9.07 -0.863 0.053 1 98.88 251 SER B N 1
ATOM 4570 C CA . SER B 1 251 ? 9.258 -0.534 1.462 1 98.88 251 SER B CA 1
ATOM 4571 C C . SER B 1 251 ? 8.648 -1.6 2.365 1 98.88 251 SER B C 1
ATOM 4573 O O . SER B 1 251 ? 9.266 -2.025 3.342 1 98.88 251 SER B O 1
ATOM 4575 N N . ILE B 1 252 ? 7.488 -2.055 2.031 1 98.94 252 ILE B N 1
ATOM 4576 C CA . ILE B 1 252 ? 6.789 -3.055 2.832 1 98.94 252 ILE B CA 1
ATOM 4577 C C . ILE B 1 252 ? 7.566 -4.371 2.803 1 98.94 252 ILE B C 1
ATOM 4579 O O . ILE B 1 252 ? 7.812 -4.977 3.85 1 98.94 252 ILE B O 1
ATOM 4583 N N . ILE B 1 253 ? 7.973 -4.797 1.655 1 98.94 253 ILE B N 1
ATOM 4584 C CA . ILE B 1 253 ? 8.688 -6.059 1.501 1 98.94 253 ILE B CA 1
ATOM 4585 C C . ILE B 1 253 ? 10 -6.008 2.283 1 98.94 253 ILE B C 1
ATOM 4587 O O . ILE B 1 253 ? 10.359 -6.969 2.967 1 98.94 253 ILE B O 1
ATOM 4591 N N . ARG B 1 254 ? 10.688 -4.891 2.232 1 98.88 254 ARG B N 1
ATOM 4592 C CA . ARG B 1 254 ? 12 -4.738 2.844 1 98.88 254 ARG B CA 1
ATOM 4593 C C . ARG B 1 254 ? 11.906 -4.785 4.363 1 98.88 254 ARG B C 1
ATOM 4595 O O . ARG B 1 254 ? 12.914 -4.977 5.047 1 98.88 254 ARG B O 1
ATOM 4602 N N . GLU B 1 255 ? 10.734 -4.645 4.93 1 98.56 255 GLU B N 1
ATOM 4603 C CA . GLU B 1 255 ? 10.57 -4.711 6.379 1 98.56 255 GLU B CA 1
ATOM 4604 C C . GLU B 1 255 ? 10.984 -6.074 6.922 1 98.56 255 GLU B C 1
ATOM 4606 O O . GLU B 1 255 ? 11.508 -6.168 8.031 1 98.56 255 GLU B O 1
ATOM 4611 N N . LYS B 1 256 ? 10.812 -7.145 6.148 1 98.75 256 LYS B N 1
ATOM 4612 C CA . LYS B 1 256 ? 11.219 -8.469 6.613 1 98.75 256 LYS B CA 1
ATOM 4613 C C . LYS B 1 256 ? 12.227 -9.102 5.664 1 98.75 256 LYS B C 1
ATOM 4615 O O . LYS B 1 256 ? 12.711 -10.203 5.91 1 98.75 256 LYS B O 1
ATOM 4620 N N . HIS B 1 257 ? 12.539 -8.414 4.609 1 98.81 257 HIS B N 1
ATOM 4621 C CA . HIS B 1 257 ? 13.562 -8.828 3.652 1 98.81 257 HIS B CA 1
ATOM 4622 C C . HIS B 1 257 ? 14.57 -7.711 3.412 1 98.81 257 HIS B C 1
ATOM 4624 O O . HIS B 1 257 ? 14.727 -7.238 2.283 1 98.81 257 HIS B O 1
ATOM 4630 N N . PRO B 1 258 ? 15.258 -7.289 4.379 1 98.31 258 PRO B N 1
ATOM 4631 C CA . PRO B 1 258 ? 16.141 -6.121 4.266 1 98.31 258 PRO B CA 1
ATOM 4632 C C . PRO B 1 258 ? 17.297 -6.344 3.289 1 98.31 258 PRO B C 1
ATOM 4634 O O . PRO B 1 258 ? 17.766 -5.395 2.658 1 98.31 258 PRO B O 1
ATOM 4637 N N . THR B 1 259 ? 17.734 -7.664 3.178 1 98.12 259 THR B N 1
ATOM 4638 C CA . THR B 1 259 ? 18.906 -7.895 2.348 1 98.12 259 THR B CA 1
ATOM 4639 C C . THR B 1 259 ? 18.625 -8.953 1.287 1 98.12 259 THR B C 1
ATOM 4641 O O . THR B 1 259 ? 19.516 -9.32 0.513 1 98.12 259 THR B O 1
ATOM 4644 N N . THR B 1 260 ? 17.422 -9.531 1.314 1 98.75 260 THR B N 1
ATOM 4645 C CA . THR B 1 260 ? 17.062 -10.508 0.297 1 98.75 260 THR B CA 1
ATOM 4646 C C . THR B 1 260 ? 17.188 -9.914 -1.102 1 98.75 260 THR B C 1
ATOM 4648 O O . THR B 1 260 ? 16.703 -8.812 -1.355 1 98.75 260 THR B O 1
ATOM 4651 N N . PRO B 1 261 ? 17.875 -10.562 -1.996 1 98.88 261 PRO B N 1
ATOM 4652 C CA . PRO B 1 261 ? 17.922 -10.055 -3.367 1 98.88 261 PRO B CA 1
ATOM 4653 C C . PRO B 1 261 ? 16.531 -9.812 -3.947 1 98.88 261 PRO B C 1
ATOM 4655 O O . PRO B 1 261 ? 15.656 -10.68 -3.859 1 98.88 261 PRO B O 1
ATOM 4658 N N . LEU B 1 262 ? 16.297 -8.594 -4.391 1 98.94 262 LEU B N 1
ATOM 4659 C CA . LEU B 1 262 ? 15.039 -8.164 -4.973 1 98.94 262 LEU B CA 1
ATOM 4660 C C . LEU B 1 262 ? 15.234 -7.684 -6.406 1 98.94 262 LEU B C 1
ATOM 4662 O O . LEU B 1 262 ? 15.992 -6.742 -6.656 1 98.94 262 LEU B O 1
ATOM 4666 N N . LEU B 1 263 ? 14.594 -8.367 -7.34 1 98.94 263 LEU B N 1
ATOM 4667 C CA . LEU B 1 263 ? 14.695 -8.016 -8.75 1 98.94 263 LEU B CA 1
ATOM 4668 C C . LEU B 1 263 ? 13.383 -7.438 -9.266 1 98.94 263 LEU B C 1
ATOM 4670 O O . LEU B 1 263 ? 12.352 -8.102 -9.219 1 98.94 263 LEU B O 1
ATOM 4674 N N . ILE B 1 264 ? 13.461 -6.199 -9.711 1 98.94 264 ILE B N 1
ATOM 4675 C CA . ILE B 1 264 ? 12.328 -5.574 -10.383 1 98.94 264 ILE B CA 1
ATOM 4676 C C . ILE B 1 264 ? 12.438 -5.781 -11.891 1 98.94 264 ILE B C 1
ATOM 4678 O O . ILE B 1 264 ? 13.422 -5.379 -12.508 1 98.94 264 ILE B O 1
ATOM 4682 N N . VAL B 1 265 ? 11.445 -6.453 -12.438 1 98.94 265 VAL B N 1
ATOM 4683 C CA . VAL B 1 265 ? 11.383 -6.68 -13.883 1 98.94 265 VAL B CA 1
ATOM 4684 C C . VAL B 1 265 ? 10.273 -5.832 -14.492 1 98.94 265 VAL B C 1
ATOM 4686 O O . VAL B 1 265 ? 9.125 -5.898 -14.055 1 98.94 265 VAL B O 1
ATOM 4689 N N . SER B 1 266 ? 10.57 -5.027 -15.469 1 98.88 266 SER B N 1
ATOM 4690 C CA . SER B 1 266 ? 9.578 -4.172 -16.109 1 98.88 266 SER B CA 1
ATOM 4691 C C . SER B 1 266 ? 8.781 -4.945 -17.156 1 98.88 266 SER B C 1
ATOM 4693 O O . SER B 1 266 ? 9.047 -6.121 -17.406 1 98.88 266 SER B O 1
ATOM 4695 N N . PRO B 1 267 ? 7.766 -4.41 -17.766 1 98.62 267 PRO B N 1
ATOM 4696 C CA . PRO B 1 267 ? 6.883 -5.117 -18.703 1 98.62 267 PRO B CA 1
ATOM 4697 C C . PRO B 1 267 ? 7.617 -5.609 -19.953 1 98.62 267 PRO B C 1
ATOM 4699 O O . PRO B 1 267 ? 8.508 -4.922 -20.453 1 98.62 267 PRO B O 1
ATOM 4702 N N . ILE B 1 268 ? 7.152 -6.738 -20.391 1 98.62 268 ILE B N 1
ATOM 4703 C CA . ILE B 1 268 ? 7.621 -7.227 -21.672 1 98.62 268 ILE B CA 1
ATOM 4704 C C . ILE B 1 268 ? 6.941 -6.441 -22.797 1 98.62 268 ILE B C 1
ATOM 4706 O O . ILE B 1 268 ? 6.109 -5.57 -22.547 1 98.62 268 ILE B O 1
ATOM 4710 N N . TRP B 1 269 ? 7.324 -6.816 -24 1 98 269 TRP B N 1
ATOM 4711 C CA . TRP B 1 269 ? 6.828 -6.145 -25.188 1 98 269 TRP B CA 1
ATOM 4712 C C . TRP B 1 269 ? 5.371 -6.508 -25.453 1 98 269 TRP B C 1
ATOM 4714 O O . TRP B 1 269 ? 4.98 -7.672 -25.328 1 98 269 TRP B O 1
ATOM 4724 N N . SER B 1 270 ? 4.543 -5.629 -25.672 1 97.88 270 SER B N 1
ATOM 4725 C CA . SER B 1 270 ? 3.17 -5.723 -26.156 1 97.88 270 SER B CA 1
ATOM 4726 C C . SER B 1 270 ? 2.838 -4.57 -27.094 1 97.88 270 SER B C 1
ATOM 4728 O O . SER B 1 270 ? 2.6 -3.445 -26.656 1 97.88 2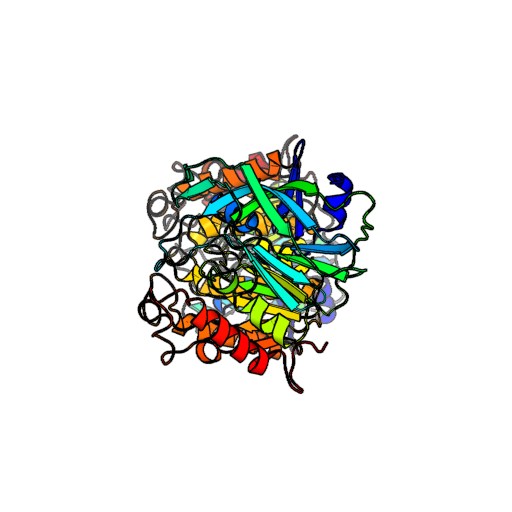70 SER B O 1
ATOM 4730 N N . PRO B 1 271 ? 2.754 -4.828 -28.312 1 96.56 271 PRO B N 1
ATOM 4731 C CA . PRO B 1 271 ? 2.766 -3.762 -29.312 1 96.56 271 PRO B CA 1
ATOM 4732 C C . PRO B 1 271 ? 1.658 -2.732 -29.094 1 96.56 271 PRO B C 1
ATOM 4734 O O . PRO B 1 271 ? 1.931 -1.53 -29.047 1 96.56 271 PRO B O 1
ATOM 4737 N N . PRO B 1 272 ? 0.388 -3.086 -28.969 1 96.38 272 PRO B N 1
ATOM 4738 C CA . PRO B 1 272 ? -0.65 -2.061 -28.844 1 96.38 272 PRO B CA 1
ATOM 4739 C C . PRO B 1 272 ? -0.522 -1.252 -27.547 1 96.38 272 PRO B C 1
ATOM 4741 O O . PRO B 1 272 ? -1.154 -0.202 -27.406 1 96.38 272 PRO B O 1
ATOM 4744 N N . ARG B 1 273 ? 0.32 -1.654 -26.625 1 97.38 273 ARG B N 1
ATOM 4745 C CA . ARG B 1 273 ? 0.392 -1.064 -25.297 1 97.38 273 ARG B CA 1
ATOM 4746 C C . ARG B 1 273 ? 1.684 -0.273 -25.125 1 97.38 273 ARG B C 1
ATOM 4748 O O . ARG B 1 273 ? 1.896 0.349 -24.078 1 97.38 273 ARG B O 1
ATOM 4755 N N . GLU B 1 274 ? 2.496 -0.26 -26.094 1 97.88 274 GLU B N 1
ATOM 4756 C CA . GLU B 1 274 ? 3.846 0.279 -25.953 1 97.88 274 GLU B CA 1
ATOM 4757 C C . GLU B 1 274 ? 3.82 1.797 -25.812 1 97.88 274 GLU B C 1
ATOM 4759 O O . GLU B 1 274 ? 4.602 2.363 -25.047 1 97.88 274 GLU B O 1
ATOM 4764 N N . THR B 1 275 ? 2.908 2.451 -26.547 1 97.12 275 THR B N 1
ATOM 4765 C CA . THR B 1 275 ? 3.014 3.906 -26.578 1 97.12 275 THR B CA 1
ATOM 4766 C C . THR B 1 275 ? 1.657 4.551 -26.297 1 97.12 275 THR B C 1
ATOM 4768 O O . THR B 1 275 ? 1.508 5.77 -26.422 1 97.12 275 THR B O 1
ATOM 4771 N N . ALA B 1 276 ? 0.669 3.791 -25.984 1 93.56 276 ALA B N 1
ATOM 4772 C CA . ALA B 1 276 ? -0.684 4.305 -25.797 1 93.56 276 ALA B CA 1
ATOM 4773 C C . ALA B 1 276 ? -1.306 3.748 -24.516 1 93.56 276 ALA B C 1
ATOM 4775 O O . ALA B 1 276 ? -0.815 2.762 -23.953 1 93.56 276 ALA B O 1
ATOM 4776 N N . GLY B 1 277 ? -2.357 4.465 -24.031 1 91.94 277 GLY B N 1
ATOM 4777 C CA . GLY B 1 277 ? -3.123 4.027 -22.875 1 91.94 277 GLY B CA 1
ATOM 4778 C C . GLY B 1 277 ? -3.77 5.172 -22.125 1 91.94 277 GLY B C 1
ATOM 4779 O O . GLY B 1 277 ? -3.428 6.336 -22.344 1 91.94 277 GLY B O 1
ATOM 4780 N N . ASP B 1 278 ? -4.699 4.797 -21.266 1 92.69 278 ASP B N 1
ATOM 4781 C CA . ASP B 1 278 ? -5.387 5.781 -20.438 1 92.69 278 ASP B CA 1
ATOM 4782 C C . ASP B 1 278 ? -4.516 6.211 -19.266 1 92.69 278 ASP B C 1
ATOM 4784 O O . ASP B 1 278 ? -4.793 7.223 -18.609 1 92.69 278 ASP B O 1
ATOM 4788 N N . GLY B 1 279 ? -3.551 5.52 -18.953 1 94.75 279 GLY B N 1
ATOM 4789 C CA . GLY B 1 279 ? -2.463 5.793 -18.031 1 94.75 279 GLY B CA 1
ATOM 4790 C C . GLY B 1 279 ? -1.093 5.695 -18.672 1 94.75 279 GLY B C 1
ATOM 4791 O O . GLY B 1 279 ? -0.95 5.922 -19.875 1 94.75 279 GLY B O 1
ATOM 4792 N N . PRO B 1 280 ? -0.087 5.43 -17.828 1 97.31 280 PRO B N 1
ATOM 4793 C CA . PRO B 1 280 ? 1.239 5.301 -18.438 1 97.31 280 PRO B CA 1
ATOM 4794 C C . PRO B 1 280 ? 1.328 4.133 -19.406 1 97.31 280 PRO B C 1
ATOM 4796 O O . PRO B 1 280 ? 0.76 3.066 -19.156 1 97.31 280 PRO B O 1
ATOM 4799 N N . SER B 1 281 ? 2.006 4.324 -20.516 1 98.31 281 SER B N 1
ATOM 4800 C CA . SER B 1 281 ? 2.299 3.271 -21.484 1 98.31 281 SER B CA 1
ATOM 4801 C C . SER B 1 281 ? 3.33 2.291 -20.938 1 98.31 281 SER B C 1
ATOM 4803 O O . SER B 1 281 ? 3.934 2.537 -19.891 1 98.31 281 SER B O 1
ATOM 4805 N N . LEU B 1 282 ? 3.504 1.152 -21.641 1 98.56 282 LEU B N 1
ATOM 4806 C CA . LEU B 1 282 ? 4.512 0.202 -21.172 1 98.56 282 LEU B CA 1
ATOM 4807 C C . LEU B 1 282 ? 5.906 0.816 -21.25 1 98.56 282 LEU B C 1
ATOM 4809 O O . LEU B 1 282 ? 6.73 0.594 -20.359 1 98.56 282 LEU B O 1
ATOM 4813 N N . GLN B 1 283 ? 6.148 1.573 -22.281 1 98.56 283 GLN B N 1
ATOM 4814 C CA . GLN B 1 283 ? 7.422 2.271 -22.406 1 98.56 283 GLN B CA 1
ATOM 4815 C C . GLN B 1 283 ? 7.656 3.195 -21.203 1 98.56 283 GLN B C 1
ATOM 4817 O O . GLN B 1 283 ? 8.742 3.203 -20.625 1 98.56 283 GLN B O 1
ATOM 4822 N N . ARG B 1 284 ? 6.695 3.959 -20.891 1 98.5 284 ARG B N 1
ATOM 4823 C CA . ARG B 1 284 ? 6.797 4.871 -19.75 1 98.5 284 ARG B CA 1
ATOM 4824 C C . ARG B 1 284 ? 6.961 4.105 -18.453 1 98.5 284 ARG B C 1
ATOM 4826 O O . ARG B 1 284 ? 7.742 4.504 -17.578 1 98.5 284 ARG B O 1
ATOM 4833 N N . MET B 1 285 ? 6.273 3 -18.281 1 98.69 285 MET B N 1
ATOM 4834 C CA . MET B 1 285 ? 6.359 2.217 -17.047 1 98.69 285 MET B CA 1
ATOM 4835 C C . MET B 1 285 ? 7.754 1.618 -16.891 1 98.69 285 MET B C 1
ATOM 4837 O O . MET B 1 285 ? 8.258 1.513 -15.766 1 98.69 285 MET B O 1
ATOM 4841 N N . ARG B 1 286 ? 8.375 1.188 -18 1 98.81 286 ARG B N 1
ATOM 4842 C CA . ARG B 1 286 ? 9.758 0.719 -17.922 1 98.81 286 ARG B CA 1
ATOM 4843 C C . ARG B 1 286 ? 10.68 1.816 -17.391 1 98.81 286 ARG B C 1
ATOM 4845 O O . ARG B 1 286 ? 11.523 1.567 -16.531 1 98.81 286 ARG B O 1
ATOM 4852 N N . GLN B 1 287 ? 10.43 3.043 -17.844 1 98.75 287 GLN B N 1
ATOM 4853 C CA . GLN B 1 287 ? 11.227 4.176 -17.375 1 98.75 287 GLN B CA 1
ATOM 4854 C C . GLN B 1 287 ? 10.977 4.457 -15.898 1 98.75 287 GLN B C 1
ATOM 4856 O O . GLN B 1 287 ? 11.914 4.688 -15.133 1 98.75 287 GLN B O 1
ATOM 4861 N N . LEU B 1 288 ? 9.75 4.441 -15.531 1 98.69 288 LEU B N 1
ATOM 4862 C CA . LEU B 1 288 ? 9.375 4.738 -14.156 1 98.69 288 LEU B CA 1
ATOM 4863 C C . LEU B 1 288 ? 9.961 3.703 -13.195 1 98.69 288 LEU B C 1
ATOM 4865 O O . LEU B 1 288 ? 10.484 4.059 -12.141 1 98.69 288 LEU B O 1
ATOM 4869 N N . LEU B 1 289 ? 9.906 2.422 -13.531 1 98.88 289 LEU B N 1
ATOM 4870 C CA . LEU B 1 289 ? 10.43 1.376 -12.664 1 98.88 289 LEU B CA 1
ATOM 4871 C C . LEU B 1 289 ? 11.945 1.47 -12.547 1 98.88 289 LEU B C 1
ATOM 4873 O O . LEU B 1 289 ? 12.516 1.195 -11.492 1 98.88 289 LEU B O 1
ATOM 4877 N N . HIS B 1 290 ? 12.562 1.832 -13.648 1 98.75 290 HIS B N 1
ATOM 4878 C CA . HIS B 1 290 ? 14 2.08 -13.594 1 98.75 290 HIS B CA 1
ATOM 4879 C C . HIS B 1 290 ? 14.328 3.191 -12.602 1 98.75 290 HIS B C 1
ATOM 4881 O O . HIS B 1 290 ? 15.258 3.064 -11.812 1 98.75 290 HIS B O 1
ATOM 4887 N N . THR B 1 291 ? 13.57 4.27 -12.625 1 98.38 291 THR B N 1
ATOM 4888 C CA . THR B 1 291 ? 13.781 5.398 -11.727 1 98.38 291 THR B CA 1
ATOM 4889 C C . THR B 1 291 ? 13.531 4.996 -10.273 1 98.38 291 THR B C 1
ATOM 4891 O O . THR B 1 291 ? 14.234 5.449 -9.367 1 98.38 291 THR B O 1
ATOM 4894 N N . VAL B 1 292 ? 12.555 4.156 -10.07 1 98.81 292 VAL B N 1
ATOM 4895 C CA . VAL B 1 292 ? 12.25 3.662 -8.734 1 98.81 292 VAL B CA 1
ATOM 4896 C C . VAL B 1 292 ? 13.445 2.904 -8.172 1 98.81 292 VAL B C 1
ATOM 4898 O O . VAL B 1 292 ? 13.898 3.178 -7.059 1 98.81 292 VAL B O 1
ATOM 4901 N N . VAL B 1 293 ? 14 1.977 -8.93 1 98.88 293 VAL B N 1
ATOM 4902 C CA . VAL B 1 293 ? 15.117 1.156 -8.469 1 98.88 293 VAL B CA 1
ATOM 4903 C C . VAL B 1 293 ? 16.344 2.037 -8.234 1 98.88 293 VAL B C 1
ATOM 4905 O O . VAL B 1 293 ? 17.047 1.863 -7.242 1 98.88 293 VAL B O 1
ATOM 4908 N N . ALA B 1 294 ? 16.562 2.988 -9.117 1 98.62 294 ALA B N 1
ATOM 4909 C CA . ALA B 1 294 ? 17.688 3.906 -8.961 1 98.62 294 ALA B CA 1
ATOM 4910 C C . ALA B 1 294 ? 17.594 4.672 -7.641 1 98.62 294 ALA B C 1
ATOM 4912 O O . ALA B 1 294 ? 18.594 4.855 -6.945 1 98.62 294 ALA B O 1
ATOM 4913 N N . ALA B 1 295 ? 16.391 5.137 -7.336 1 98.5 295 ALA B N 1
ATOM 4914 C CA . ALA B 1 295 ? 16.172 5.863 -6.086 1 98.5 295 ALA B CA 1
ATOM 4915 C C . ALA B 1 295 ? 16.469 4.98 -4.879 1 98.5 295 ALA B C 1
ATOM 4917 O O . ALA B 1 295 ? 17.062 5.441 -3.896 1 98.5 295 ALA B O 1
ATOM 4918 N N . ARG B 1 296 ? 16.062 3.74 -4.965 1 98.75 296 ARG B N 1
ATOM 4919 C CA . ARG B 1 296 ? 16.312 2.803 -3.875 1 98.75 296 ARG B CA 1
ATOM 4920 C C . ARG B 1 296 ? 17.797 2.566 -3.682 1 98.75 296 ARG B C 1
ATOM 4922 O O . ARG B 1 296 ? 18.297 2.564 -2.553 1 98.75 296 ARG B O 1
ATOM 4929 N N . ILE B 1 297 ? 18.5 2.379 -4.746 1 98.56 297 ILE B N 1
ATOM 4930 C CA . ILE B 1 297 ? 19.953 2.168 -4.695 1 98.56 297 ILE B CA 1
ATOM 4931 C C . ILE B 1 297 ? 20.625 3.398 -4.105 1 98.56 297 ILE B C 1
ATOM 4933 O O . ILE B 1 297 ? 21.484 3.279 -3.229 1 98.56 297 ILE B O 1
ATOM 4937 N N . LYS B 1 298 ? 20.203 4.512 -4.535 1 97.31 298 LYS B N 1
ATOM 4938 C CA . LYS B 1 298 ? 20.781 5.77 -4.078 1 97.31 298 LYS B CA 1
ATOM 4939 C C . LYS B 1 298 ? 20.609 5.945 -2.574 1 97.31 298 LYS B C 1
ATOM 4941 O O . LYS B 1 298 ? 21.469 6.531 -1.905 1 97.31 298 LYS B O 1
ATOM 4946 N N . THR B 1 299 ? 19.531 5.383 -2.086 1 97 299 THR B N 1
ATOM 4947 C CA . THR B 1 299 ? 19.234 5.543 -0.667 1 97 299 THR B CA 1
ATOM 4948 C C . THR B 1 299 ? 19.812 4.383 0.141 1 97 299 THR B C 1
ATOM 4950 O O . THR B 1 299 ? 19.5 4.23 1.324 1 97 299 THR B O 1
ATOM 4953 N N . GLY B 1 300 ? 20.578 3.447 -0.533 1 97.69 300 GLY B N 1
ATOM 4954 C CA . GLY B 1 300 ? 21.391 2.512 0.229 1 97.69 300 GLY B CA 1
ATOM 4955 C C . GLY B 1 300 ? 20.953 1.068 0.06 1 97.69 300 GLY B C 1
ATOM 4956 O O . GLY B 1 300 ? 21.516 0.167 0.686 1 97.69 300 GLY B O 1
ATOM 4957 N N . ASP B 1 301 ? 19.969 0.792 -0.747 1 98.25 301 ASP B N 1
ATOM 4958 C CA . ASP B 1 301 ? 19.578 -0.594 -0.981 1 98.25 301 ASP B CA 1
ATOM 4959 C C . ASP B 1 301 ? 20.547 -1.285 -1.938 1 98.25 301 ASP B C 1
ATOM 4961 O O . ASP B 1 301 ? 20.453 -1.106 -3.154 1 98.25 301 ASP B O 1
ATOM 4965 N N . THR B 1 302 ? 21.359 -2.16 -1.481 1 97.56 302 THR B N 1
ATOM 4966 C CA . THR B 1 302 ? 22.406 -2.781 -2.281 1 97.56 302 THR B CA 1
ATOM 4967 C C . THR B 1 302 ? 21.953 -4.137 -2.811 1 97.56 302 THR B C 1
ATOM 4969 O O . THR B 1 302 ? 22.672 -4.793 -3.559 1 97.56 302 THR B O 1
ATOM 4972 N N . ALA B 1 303 ? 20.75 -4.543 -2.42 1 98.56 303 ALA B N 1
ATOM 4973 C CA . ALA B 1 303 ? 20.297 -5.879 -2.785 1 98.56 303 ALA B CA 1
ATOM 4974 C C . ALA B 1 303 ? 19.141 -5.816 -3.781 1 98.56 303 ALA B C 1
ATOM 4976 O O . ALA B 1 303 ? 18.453 -6.809 -3.998 1 98.56 303 ALA B O 1
ATOM 4977 N N . ILE B 1 304 ? 18.875 -4.613 -4.348 1 98.81 304 ILE B N 1
ATOM 4978 C CA . ILE B 1 304 ? 17.812 -4.457 -5.336 1 98.81 304 ILE B CA 1
ATOM 4979 C C . ILE B 1 304 ? 18.438 -4.262 -6.723 1 98.81 304 ILE B C 1
ATOM 4981 O O . ILE B 1 304 ? 19.453 -3.6 -6.867 1 98.81 304 ILE B O 1
ATOM 4985 N N . ARG B 1 305 ? 17.797 -4.887 -7.75 1 98.69 305 ARG B N 1
ATOM 4986 C CA . ARG B 1 305 ? 18.25 -4.777 -9.133 1 98.69 305 ARG B CA 1
ATOM 4987 C C . ARG B 1 305 ? 17.062 -4.566 -10.078 1 98.69 305 ARG B C 1
ATOM 4989 O O . ARG B 1 305 ? 15.922 -4.84 -9.711 1 98.69 305 ARG B O 1
ATOM 4996 N N . TYR B 1 306 ? 17.375 -4.008 -11.219 1 98.75 306 TYR B N 1
ATOM 4997 C CA . TYR B 1 306 ? 16.406 -3.777 -12.289 1 98.75 306 TYR B CA 1
ATOM 4998 C C . TYR B 1 306 ? 16.719 -4.629 -13.508 1 98.75 306 TYR B C 1
ATOM 5000 O O . TYR B 1 306 ? 17.891 -4.777 -13.883 1 98.75 306 TYR B O 1
ATOM 5008 N N . LEU B 1 307 ? 15.758 -5.324 -14.047 1 98.88 307 LEU B N 1
ATOM 5009 C CA . LEU B 1 307 ? 15.859 -6.031 -15.32 1 98.88 307 LEU B CA 1
ATOM 5010 C C . LEU B 1 307 ? 14.828 -5.504 -16.312 1 98.88 307 LEU B C 1
ATOM 5012 O O . LEU B 1 307 ? 13.633 -5.523 -16.047 1 98.88 307 LEU B O 1
ATOM 5016 N N . ASP B 1 308 ? 15.32 -4.996 -17.453 1 98.75 308 ASP B N 1
ATOM 5017 C CA . ASP B 1 308 ? 14.43 -4.539 -18.531 1 98.75 308 ASP B CA 1
ATOM 5018 C C . ASP B 1 308 ? 13.617 -5.699 -19.094 1 98.75 308 ASP B C 1
ATOM 5020 O O . ASP B 1 308 ? 14.188 -6.656 -19.625 1 98.75 308 ASP B O 1
ATOM 5024 N N . GLY B 1 309 ? 12.32 -5.625 -19.031 1 98.75 309 GLY B N 1
ATOM 5025 C CA . GLY B 1 309 ? 11.453 -6.688 -19.516 1 98.75 309 GLY B CA 1
ATOM 5026 C C . GLY B 1 309 ? 11.672 -7.023 -20.984 1 98.75 309 GLY B C 1
ATOM 5027 O O . GLY B 1 309 ? 11.359 -8.133 -21.422 1 98.75 309 GLY B O 1
ATOM 5028 N N . LEU B 1 310 ? 12.227 -6.074 -21.703 1 98.62 310 LEU B N 1
ATOM 5029 C CA . LEU B 1 310 ? 12.461 -6.297 -23.125 1 98.62 310 LEU B CA 1
ATOM 5030 C C . LEU B 1 310 ? 13.617 -7.27 -23.344 1 98.62 310 LEU B C 1
ATOM 5032 O O . LEU B 1 310 ? 13.758 -7.848 -24.422 1 98.62 310 LEU B O 1
ATOM 5036 N N . GLU B 1 311 ? 14.477 -7.445 -22.344 1 98.38 311 GLU B N 1
ATOM 5037 C CA . GLU B 1 311 ? 15.531 -8.453 -22.422 1 98.38 311 GLU B CA 1
ATOM 5038 C C . GLU B 1 311 ? 14.961 -9.859 -22.25 1 98.38 311 GLU B C 1
ATOM 5040 O O . GLU B 1 311 ? 15.555 -10.836 -22.719 1 98.38 311 GLU B O 1
ATOM 5045 N N . LEU B 1 312 ? 13.836 -10 -21.609 1 98.06 312 LEU B N 1
ATOM 5046 C CA . LEU B 1 312 ? 13.156 -11.273 -21.438 1 98.06 312 LEU B CA 1
ATOM 5047 C C . LEU B 1 312 ? 12.32 -11.609 -22.656 1 98.06 312 LEU B C 1
ATOM 5049 O O . LEU B 1 312 ? 12.297 -12.766 -23.109 1 98.06 312 LEU B O 1
ATOM 5053 N N . PHE B 1 313 ? 11.609 -10.641 -23.141 1 98.19 313 PHE B N 1
ATOM 5054 C CA . PHE B 1 313 ? 10.688 -10.789 -24.25 1 98.19 313 PHE B CA 1
ATOM 5055 C C . PHE B 1 313 ? 10.516 -9.477 -25 1 98.19 313 PHE B C 1
ATOM 5057 O O . PHE B 1 313 ? 9.812 -8.57 -24.531 1 98.19 313 PHE B O 1
ATOM 5064 N N . GLY B 1 314 ? 11.078 -9.344 -26.203 1 98.06 314 GLY B N 1
ATOM 5065 C CA . GLY B 1 314 ? 11.125 -8.094 -26.938 1 98.06 314 GLY B CA 1
ATOM 5066 C C . GLY B 1 314 ? 10.422 -8.156 -28.281 1 98.06 314 GLY B C 1
ATOM 5067 O O . GLY B 1 314 ? 9.695 -9.109 -28.547 1 98.06 314 GLY B O 1
ATOM 5068 N N . PRO B 1 315 ? 10.633 -7.086 -29.062 1 97.56 315 PRO B N 1
ATOM 5069 C CA . PRO B 1 315 ? 9.945 -6.988 -30.359 1 97.56 315 PRO B CA 1
ATOM 5070 C C . PRO B 1 315 ? 10.242 -8.172 -31.281 1 97.56 315 PRO B C 1
ATOM 5072 O O . PRO B 1 315 ? 9.391 -8.57 -32.062 1 97.56 315 PRO B O 1
ATOM 5075 N N . ALA B 1 316 ? 11.359 -8.773 -31.188 1 97.88 316 ALA B N 1
ATOM 5076 C CA . ALA B 1 316 ? 11.773 -9.875 -32.062 1 97.88 316 ALA B CA 1
ATOM 5077 C C . ALA B 1 316 ? 10.992 -11.148 -31.734 1 97.88 316 ALA B C 1
ATOM 5079 O O . ALA B 1 316 ? 10.992 -12.094 -32.531 1 97.88 316 ALA B O 1
ATOM 5080 N N . ASP B 1 317 ? 10.344 -11.195 -30.609 1 98.19 317 ASP B N 1
ATOM 5081 C CA . ASP B 1 317 ? 9.664 -12.398 -30.125 1 98.19 317 ASP B CA 1
ATOM 5082 C C . ASP B 1 317 ? 8.164 -12.336 -30.422 1 98.19 317 ASP B C 1
ATOM 5084 O O . ASP B 1 317 ? 7.402 -13.188 -29.953 1 98.19 317 ASP B O 1
ATOM 5088 N N . LEU B 1 318 ? 7.727 -11.438 -31.188 1 96.56 318 LEU B N 1
ATOM 5089 C CA . LEU B 1 318 ? 6.32 -11.109 -31.406 1 96.56 318 LEU B CA 1
ATOM 5090 C C . LEU B 1 318 ? 5.539 -12.336 -31.859 1 96.56 318 LEU B C 1
ATOM 5092 O O . LEU B 1 318 ? 4.371 -12.5 -31.5 1 96.56 318 LEU B O 1
ATOM 5096 N N . ALA B 1 319 ? 6.148 -13.242 -32.594 1 96.31 319 ALA B N 1
ATOM 5097 C CA . ALA B 1 319 ? 5.48 -14.422 -33.156 1 96.31 319 ALA B CA 1
ATOM 5098 C C . ALA B 1 319 ? 5.008 -15.352 -32.031 1 96.31 319 ALA B C 1
ATOM 5100 O O . ALA B 1 319 ? 4.148 -16.203 -32.25 1 96.31 319 ALA B O 1
ATOM 5101 N N . LEU B 1 320 ? 5.531 -15.18 -30.859 1 96.38 320 LEU B N 1
ATOM 5102 C CA . LEU B 1 320 ? 5.211 -16.047 -29.734 1 96.38 320 LEU B CA 1
ATOM 5103 C C . LEU B 1 320 ? 4.164 -15.398 -28.828 1 96.38 320 LEU B C 1
ATOM 5105 O O . LEU B 1 320 ? 3.885 -15.898 -27.75 1 96.38 320 LEU B O 1
ATOM 5109 N N . LEU B 1 321 ? 3.592 -14.258 -29.297 1 94.81 321 LEU B N 1
ATOM 5110 C CA . LEU B 1 321 ? 2.512 -13.555 -28.609 1 94.81 321 LEU B CA 1
ATOM 5111 C C . LEU B 1 321 ? 1.225 -13.609 -29.422 1 94.81 321 LEU B C 1
ATOM 5113 O O . LEU B 1 321 ? 0.815 -12.609 -30.016 1 94.81 321 LEU B O 1
ATOM 5117 N N . PRO B 1 322 ? 0.47 -14.664 -29.344 1 92.62 322 PRO B N 1
ATOM 5118 C CA . PRO B 1 322 ? -0.673 -14.844 -30.234 1 92.62 322 PRO B CA 1
ATOM 5119 C C . PRO B 1 322 ? -1.726 -13.75 -30.078 1 92.62 322 PRO B C 1
ATOM 5121 O O . PRO B 1 322 ? -2.447 -13.438 -31.031 1 92.62 322 PRO B O 1
ATOM 5124 N N . ASP B 1 323 ? -1.894 -13.125 -28.891 1 92.88 323 ASP B N 1
ATOM 5125 C CA . ASP B 1 323 ? -2.902 -12.094 -28.688 1 92.88 323 ASP B CA 1
ATOM 5126 C C . ASP B 1 323 ? -2.254 -10.734 -28.422 1 92.88 323 ASP B C 1
ATOM 5128 O O . ASP B 1 323 ? -2.871 -9.844 -27.828 1 92.88 323 ASP B O 1
ATOM 5132 N N . ASP B 1 324 ? -0.913 -10.664 -28.672 1 95 324 ASP B N 1
ATOM 5133 C CA . ASP B 1 324 ? -0.119 -9.445 -28.516 1 95 324 ASP B CA 1
ATOM 5134 C C . ASP B 1 324 ? 0.105 -9.125 -27.047 1 95 324 ASP B C 1
ATOM 5136 O O . ASP B 1 324 ? 0.402 -7.984 -26.688 1 95 324 ASP B O 1
ATOM 5140 N N . LEU B 1 325 ? -0.085 -10.141 -26.219 1 94.88 325 LEU B N 1
ATOM 5141 C CA . LEU B 1 325 ? 0.069 -9.867 -24.797 1 94.88 325 LEU B CA 1
ATOM 5142 C C . LEU B 1 325 ? 0.643 -11.078 -24.062 1 94.88 325 LEU B C 1
ATOM 5144 O O . LEU B 1 325 ? 1.649 -10.969 -23.359 1 94.88 325 LEU B O 1
ATOM 5148 N N . HIS B 1 326 ? 0.026 -12.203 -24.281 1 95.25 326 HIS B N 1
ATOM 5149 C CA . HIS B 1 326 ? 0.406 -13.398 -23.531 1 95.25 326 HIS B CA 1
ATOM 5150 C C . HIS B 1 326 ? 1.304 -14.305 -24.375 1 95.25 326 HIS B C 1
ATOM 5152 O O . HIS B 1 326 ? 0.915 -14.734 -25.469 1 95.25 326 HIS B O 1
ATOM 5158 N N . PRO B 1 327 ? 2.484 -14.648 -23.859 1 95.88 327 PRO B N 1
ATOM 5159 C CA . PRO B 1 327 ? 3.283 -15.664 -24.547 1 95.88 327 PRO B CA 1
ATOM 5160 C C . PRO B 1 327 ? 2.564 -17.016 -24.641 1 95.88 327 PRO B C 1
ATOM 5162 O O . PRO B 1 327 ? 1.836 -17.391 -23.734 1 95.88 327 PRO B O 1
ATOM 5165 N N . ASN B 1 328 ? 2.744 -17.656 -25.766 1 93.81 328 ASN B N 1
ATOM 5166 C CA . ASN B 1 328 ? 2.365 -19.062 -25.797 1 93.81 328 ASN B CA 1
ATOM 5167 C C . ASN B 1 328 ? 3.385 -19.938 -25.078 1 93.81 328 ASN B C 1
ATOM 5169 O O . ASN B 1 328 ? 4.324 -19.438 -24.469 1 93.81 328 ASN B O 1
ATOM 5173 N N . THR B 1 329 ? 3.174 -21.25 -25.062 1 95 329 THR B N 1
ATOM 5174 C CA . THR B 1 329 ? 4.031 -22.156 -24.297 1 95 329 THR B CA 1
ATOM 5175 C C . THR B 1 329 ? 5.488 -22 -24.734 1 95 329 THR B C 1
ATOM 5177 O O . THR B 1 329 ? 6.391 -21.969 -23.891 1 95 329 THR B O 1
ATOM 5180 N N . GLU B 1 330 ? 5.73 -21.906 -26.031 1 96.19 330 GLU B N 1
ATOM 5181 C CA . GLU B 1 330 ? 7.09 -21.719 -26.531 1 96.19 330 GLU B CA 1
ATOM 5182 C C . GLU B 1 330 ? 7.672 -20.391 -26.031 1 96.19 330 GLU B C 1
ATOM 5184 O O . GLU B 1 330 ? 8.859 -20.312 -25.703 1 96.19 330 GLU B O 1
ATOM 5189 N N . GLY B 1 331 ? 6.852 -19.375 -26.062 1 97.19 331 GLY B N 1
ATOM 5190 C CA . GLY B 1 331 ? 7.266 -18.078 -25.516 1 97.19 331 GLY B CA 1
ATOM 5191 C C . GLY B 1 331 ? 7.625 -18.156 -24.047 1 97.19 331 GLY B C 1
ATOM 5192 O O . GLY B 1 331 ? 8.609 -17.547 -23.609 1 97.19 331 GLY B O 1
ATOM 5193 N N . TYR B 1 332 ? 6.82 -18.859 -23.281 1 97.44 332 TYR B N 1
ATOM 5194 C CA . TYR B 1 332 ? 7.121 -19.047 -21.875 1 97.44 332 TYR B CA 1
ATOM 5195 C C . TYR B 1 332 ? 8.453 -19.766 -21.688 1 97.44 332 TYR B C 1
ATOM 5197 O O . TYR B 1 332 ? 9.234 -19.422 -20.797 1 97.44 332 TYR B O 1
ATOM 5205 N N . ARG B 1 333 ? 8.68 -20.797 -22.469 1 98 333 ARG B N 1
ATOM 5206 C CA . ARG B 1 333 ? 9.945 -21.5 -22.406 1 98 333 ARG B CA 1
ATOM 5207 C C . ARG B 1 333 ? 11.117 -20.562 -22.688 1 98 333 ARG B C 1
ATOM 5209 O O . ARG B 1 333 ? 12.102 -20.562 -21.938 1 98 333 ARG B O 1
ATOM 5216 N N . LEU B 1 334 ? 10.977 -19.766 -23.719 1 98.62 334 LEU B N 1
ATOM 5217 C CA . LEU B 1 334 ? 12.008 -18.812 -24.094 1 98.62 334 LEU B CA 1
ATOM 5218 C C . LEU B 1 334 ? 12.266 -17.812 -22.969 1 98.62 334 LEU B C 1
ATOM 5220 O O . LEU B 1 334 ? 13.414 -17.547 -22.625 1 98.62 334 LEU B O 1
ATOM 5224 N N . MET B 1 335 ? 11.234 -17.297 -22.438 1 98.62 335 MET B N 1
ATOM 5225 C CA . MET B 1 335 ? 11.336 -16.328 -21.344 1 98.62 335 MET B CA 1
ATOM 5226 C C . MET B 1 335 ? 12.031 -16.953 -20.141 1 98.62 335 MET B C 1
ATOM 5228 O O . MET B 1 335 ? 12.883 -16.328 -19.516 1 98.62 335 MET B O 1
ATOM 5232 N N . GLY B 1 336 ? 11.641 -18.188 -19.797 1 98.75 336 GLY B N 1
ATOM 5233 C CA . GLY B 1 336 ? 12.266 -18.891 -18.688 1 98.75 336 GLY B CA 1
ATOM 5234 C C . GLY B 1 336 ? 13.75 -19.125 -18.891 1 98.75 336 GLY B C 1
ATOM 5235 O O . GLY B 1 336 ? 14.547 -18.906 -17.969 1 98.75 336 GLY B O 1
ATOM 5236 N N . GLU B 1 337 ? 14.102 -19.516 -20.078 1 98.75 337 GLU B N 1
ATOM 5237 C CA . GLU B 1 337 ? 15.508 -19.75 -20.406 1 98.75 337 GLU B CA 1
ATOM 5238 C C . GLU B 1 337 ? 16.312 -18.453 -20.328 1 98.75 337 GLU B C 1
ATOM 5240 O O . GLU B 1 337 ? 17.406 -18.438 -19.766 1 98.75 337 GLU B O 1
ATOM 5245 N N . ARG B 1 338 ? 15.75 -17.422 -20.875 1 98.81 338 ARG B N 1
ATOM 5246 C CA . ARG B 1 338 ? 16.422 -16.125 -20.828 1 98.81 338 ARG B CA 1
ATOM 5247 C C . ARG B 1 338 ? 16.547 -15.625 -19.391 1 98.81 338 ARG B C 1
ATOM 5249 O O . ARG B 1 338 ? 17.609 -15.117 -19 1 98.81 338 ARG B O 1
ATOM 5256 N N . PHE B 1 339 ? 15.516 -15.75 -18.625 1 98.81 339 PHE B N 1
ATOM 5257 C CA . PHE B 1 339 ? 15.57 -15.32 -17.234 1 98.81 339 PHE B CA 1
ATOM 5258 C C . PHE B 1 339 ? 16.625 -16.109 -16.469 1 98.81 339 PHE B C 1
ATOM 5260 O O . PHE B 1 339 ? 17.359 -15.539 -15.648 1 98.81 339 PHE B O 1
ATOM 5267 N N . HIS B 1 340 ? 16.656 -17.438 -16.688 1 98.69 340 HIS B N 1
ATOM 5268 C CA . HIS B 1 340 ? 17.688 -18.25 -16.062 1 98.69 340 HIS B CA 1
ATOM 5269 C C . HIS B 1 340 ? 19.078 -17.703 -16.359 1 98.69 340 HIS B C 1
ATOM 5271 O O . HIS B 1 340 ? 19.891 -17.547 -15.445 1 98.69 340 HIS B O 1
ATOM 5277 N N . LYS B 1 341 ? 19.328 -17.359 -17.562 1 98.31 341 LYS B N 1
ATOM 5278 C CA . LYS B 1 341 ? 20.641 -16.859 -17.984 1 98.31 341 LYS B CA 1
ATOM 5279 C C . LYS B 1 341 ? 20.922 -15.484 -17.375 1 98.31 341 LYS B C 1
ATOM 5281 O O . LYS B 1 341 ? 22.031 -15.211 -16.922 1 98.31 341 LYS B O 1
ATOM 5286 N N . LEU B 1 342 ? 19.906 -14.656 -17.281 1 98.31 342 LEU B N 1
ATOM 5287 C CA . LEU B 1 342 ? 20.078 -13.258 -16.906 1 98.31 342 LEU B CA 1
ATOM 5288 C C . LEU B 1 342 ? 20.125 -13.102 -15.391 1 98.31 342 LEU B C 1
ATOM 5290 O O . LEU B 1 342 ? 20.781 -12.188 -14.883 1 98.31 342 LEU B O 1
ATOM 5294 N N . ALA B 1 343 ? 19.438 -14.078 -14.641 1 98.56 343 ALA B N 1
ATOM 5295 C CA . ALA B 1 343 ? 19.188 -13.727 -13.242 1 98.56 343 ALA B CA 1
ATOM 5296 C C . ALA B 1 343 ? 19.484 -14.914 -12.32 1 98.56 343 ALA B C 1
ATOM 5298 O O . ALA B 1 343 ? 19.625 -14.742 -11.109 1 98.56 343 ALA B O 1
ATOM 5299 N N . LEU B 1 344 ? 19.547 -16.125 -12.844 1 98.44 344 LEU B N 1
ATOM 5300 C CA . LEU B 1 344 ? 19.625 -17.266 -11.938 1 98.44 344 LEU B CA 1
ATOM 5301 C C . LEU B 1 344 ? 20.859 -18.109 -12.234 1 98.44 344 LEU B C 1
ATOM 5303 O O . LEU B 1 344 ? 20.984 -19.234 -11.727 1 98.44 344 LEU B O 1
ATOM 5307 N N . SER B 1 345 ? 21.719 -17.625 -13.07 1 96.5 345 SER B N 1
ATOM 5308 C CA . SER B 1 345 ? 22.953 -18.328 -13.375 1 96.5 345 SER B CA 1
ATOM 5309 C C . SER B 1 345 ? 24.156 -17.391 -13.336 1 96.5 345 SER B C 1
ATOM 5311 O O . SER B 1 345 ? 24 -16.172 -13.367 1 96.5 345 SER B O 1
ATOM 5313 N N . GLY B 1 346 ? 25.281 -17.969 -13.125 1 94.44 346 GLY B N 1
ATOM 5314 C CA . GLY B 1 346 ? 26.516 -17.203 -13.148 1 94.44 346 GLY B CA 1
ATOM 5315 C C . GLY B 1 346 ? 26.797 -16.484 -11.844 1 94.44 346 GLY B C 1
ATOM 5316 O O . GLY B 1 346 ? 26.156 -16.75 -10.828 1 94.44 346 GLY B O 1
ATOM 5317 N N . ASP B 1 347 ? 27.734 -15.586 -11.766 1 92.12 347 ASP B N 1
ATOM 5318 C CA . ASP B 1 347 ? 28.203 -14.914 -10.555 1 92.12 347 ASP B CA 1
ATOM 5319 C C . ASP B 1 347 ? 27.188 -13.883 -10.062 1 92.12 347 ASP B C 1
ATOM 5321 O O . ASP B 1 347 ? 27.141 -13.586 -8.867 1 92.12 347 ASP B O 1
ATOM 5325 N N . GLY B 1 348 ? 26.391 -13.438 -10.898 1 92.94 348 GLY B N 1
ATOM 5326 C CA . GLY B 1 348 ? 25.438 -12.414 -10.531 1 92.94 348 GLY B CA 1
ATOM 5327 C C . GLY B 1 348 ? 24.047 -12.961 -10.234 1 92.94 348 GLY B C 1
ATOM 5328 O O . GLY B 1 348 ? 23.094 -12.203 -10.133 1 92.94 348 GLY B O 1
ATOM 5329 N N . ALA B 1 349 ? 24.031 -14.297 -10.023 1 96.75 349 ALA B N 1
ATOM 5330 C CA . ALA B 1 349 ? 22.734 -14.922 -9.781 1 96.75 349 ALA B CA 1
ATOM 5331 C C . ALA B 1 349 ? 22.109 -14.398 -8.492 1 96.75 349 ALA B C 1
ATOM 5333 O O . ALA B 1 349 ? 22.812 -14.188 -7.492 1 96.75 349 ALA B O 1
ATOM 5334 N N . LEU B 1 350 ? 20.812 -14.188 -8.547 1 97.94 350 LEU B N 1
ATOM 5335 C CA . LEU B 1 350 ? 20.078 -13.727 -7.371 1 97.94 350 LEU B CA 1
ATOM 5336 C C . LEU B 1 350 ? 20.266 -14.68 -6.199 1 97.94 350 LEU B C 1
ATOM 5338 O O . LEU B 1 350 ? 20.344 -14.25 -5.047 1 97.94 350 LEU B O 1
ATOM 5342 N N . VAL B 1 351 ? 20.234 -15.938 -6.551 1 96 351 VAL B N 1
ATOM 5343 C CA . VAL B 1 351 ? 20.359 -17.016 -5.578 1 96 351 VAL B CA 1
ATOM 5344 C C . VAL B 1 351 ? 21.031 -18.234 -6.234 1 96 351 VAL B C 1
ATOM 5346 O O . VAL B 1 351 ? 20.859 -18.453 -7.438 1 96 351 VAL B O 1
ATOM 5349 N N . LYS B 1 352 ? 21.875 -18.828 -5.445 1 88.19 352 LYS B N 1
ATOM 5350 C CA . LYS B 1 352 ? 22.531 -20.031 -5.938 1 88.19 352 LYS B CA 1
ATOM 5351 C C . LYS B 1 352 ? 22.062 -21.266 -5.195 1 88.19 352 LYS B C 1
ATOM 5353 O O . LYS B 1 352 ? 21.828 -21.219 -3.984 1 88.19 352 LYS B O 1
ATOM 5358 N N . ALA B 1 353 ? 21.844 -22.312 -5.98 1 88 353 ALA B N 1
ATOM 5359 C CA . ALA B 1 353 ? 21.406 -23.578 -5.395 1 88 353 ALA B CA 1
ATOM 5360 C C . ALA B 1 353 ? 22.531 -24.203 -4.559 1 88 353 ALA B C 1
ATOM 5362 O O . ALA B 1 353 ? 23.719 -23.969 -4.828 1 88 353 ALA B O 1
#

Radius of gyration: 29.13 Å; Cα contacts (8 Å, |Δi|>4): 1766; chains: 2; bounding box: 55×92×68 Å

Organism: NCBI:txid2803784

Solvent-accessible surface area (backbone atoms only — not comparable to full-atom values): 34402 Å² total; per-residue (Å²): 108,34,77,52,54,68,74,59,52,58,65,21,55,43,42,49,76,29,70,46,78,50,97,71,31,42,21,55,15,58,41,58,67,90,51,47,79,59,45,59,72,66,52,47,51,41,25,31,22,22,27,46,18,26,40,28,31,31,29,37,34,32,36,47,33,42,30,27,39,27,44,29,60,59,61,96,50,96,75,63,66,69,57,16,30,29,34,24,50,71,88,35,82,75,48,76,44,64,51,51,61,30,14,35,25,40,94,87,67,49,76,45,75,52,33,56,25,39,37,72,48,67,84,43,67,80,49,79,41,39,38,36,42,28,34,20,27,45,16,33,52,32,39,54,41,39,34,31,35,68,89,43,56,79,41,68,48,82,80,83,49,49,30,36,31,39,33,15,22,38,63,54,30,16,58,60,19,57,34,26,59,34,18,23,62,46,38,19,25,54,76,46,56,35,37,55,36,47,52,23,25,47,78,54,26,59,60,44,47,52,56,21,52,54,56,30,74,46,91,50,52,19,39,37,41,39,46,49,64,38,26,36,57,87,14,33,30,25,63,71,50,45,51,40,26,49,44,23,28,52,54,50,24,35,73,69,36,77,68,41,29,32,37,40,26,30,42,55,57,27,73,85,38,38,81,42,63,82,24,50,18,48,54,52,43,39,52,51,52,51,51,52,50,50,41,42,41,74,70,64,42,84,36,60,47,78,42,65,17,50,76,46,37,30,80,89,49,50,88,31,22,85,78,49,64,49,47,35,40,68,33,19,44,49,29,4,54,42,42,24,61,72,39,40,36,75,94,73,25,55,50,75,102,110,34,76,51,54,68,76,60,51,58,65,22,53,42,40,48,76,30,70,47,78,50,96,71,32,43,21,54,15,58,41,59,68,88,50,48,78,60,45,58,71,66,52,48,50,40,26,32,21,21,24,46,17,27,40,28,31,32,28,39,34,35,36,46,35,41,31,27,38,26,43,29,58,59,60,96,55,94,75,61,65,69,55,17,31,30,34,25,50,72,89,35,84,76,48,75,44,64,50,51,62,31,15,36,25,39,94,87,67,49,77,45,76,52,34,54,25,40,38,73,47,68,84,43,64,79,49,81,41,40,38,37,42,30,34,20,28,45,18,32,53,32,40,54,41,39,33,32,37,67,88,43,56,76,42,68,50,84,82,83,48,48,31,36,31,36,35,14,22,37,63,52,31,18,60,63,18,55,33,26,58,34,16,24,64,47,38,19,25,54,78,45,56,36,38,55,35,45,51,25,25,46,77,54,28,58,61,43,47,52,55,19,51,55,55,28,73,46,90,51,51,20,39,36,42,40,47,50,64,39,26,36,57,87,14,35,32,27,65,70,51,45,50,39,27,49,44,22,28,52,54,49,24,35,74,70,37,77,67,42,29,33,38,40,27,30,41,54,57,26,72,86,38,38,82,42,61,81,25,51,18,48,54,53,42,39,53,51,54,50,52,51,51,50,42,42,42,75,70,65,42,84,36,60,47,75,43,64,16,48,78,46,37,30,79,90,48,50,89,33,23,85,78,49,62,49,46,34,40,69,33,19,44,50,28,5,53,42,42,24,62,73,39,41,37,76,92,74,26,55,52,76,103

Nearest PDB structures (foldseek):
  3skv-assembly3_A  TM=8.737E-01  e=6.667E-35  Streptomyces sp. SF2575
  3skv-assembly3_B  TM=8.664E-01  e=1.340E-31  Streptomyces sp. SF2575
  4lhs-assembly1_A-2  TM=7.963E-01  e=2.911E-24  Bacteroides ovatus ATCC 8483
  5b5s-assembly1_A  TM=7.474E-01  e=4.255E-07  Talaromyces pinophilus
  4k7j-assembly1_A  TM=4.754E-01  e=2.263E-09  Neisseria meningitidis 4119

Foldseek 3Di:
DDWDDQVQQVLQKDQALDWDDDVLWIAGFNADPVCLVVDDPLLRFLRLFQQQMKGKKKKQFQKKKWKWFKEFEDDPAPPFDFWWKFKDKQLHTDDIDHWDWAWYAYPVGDIDTGRITMDMDGRHDGDIIMMIIGGTLRMRIITNIMDTPVPMDIGHDDDPFAEEEEEEECLLSVSQANGSQLFQQSLQQSVQVHRYRGRYRHLPQQLDLSVLLSLLPDDHLAYEYEHDPSCQVQNVDALVVLLVSNLSSVVSSCVNVVQRAYEYEAAEFQPVQQCDGPHDGSVRRLVSVVVSQVVVVVVPHPRYYYDYNPQLHNPVNQVQVPPSHHGHSVSRNSSNVSCNVVACDDPRHSDHD/DDWDDQVQQVLQKDLALDWDDDVLWIAGFNADPVCLVVDDPLLRFLRLFQQQMKGKKKKQFQKKKWKWFKEFEDDPAPPFDFWWKFKDKQLHTDDIGHWDWAWYAYPVGDIDTGRITMDMDGRHDGDIIMMIIGGTLRMRIITNIMDTPVPMDIGHDDDPFAEEEEEEECLLSVSQANGSQLFQQSLQQSVQVHRYRGRYRHLPQQLDLSVLLSLLPDDHLAYEYEHDPSCQVQNVDALVVLLVSNLSSVVSSCVNVVQRQYEYEAAEFQPVQQCDGPHDGSVVRLVSVVVSQVVVVVVPRPRYYYDYNPQLHNPVNQVQVPPSHHGHSVSRNSSNVSCNVVACDDPRHSDHD